Protein AF-A0A0G0RHC7-F1 (afdb_monomer)

Radius of gyration: 22.17 Å; Cα contacts (8 Å, |Δi|>4): 625; chains: 1; bounding box: 49×56×65 Å

Solvent-accessible surface area (backbone atoms only — not comparable to full-atom values): 19905 Å² total; per-residue (Å²): 132,84,83,75,73,69,46,20,56,52,44,46,51,52,37,44,76,71,60,41,57,51,37,32,59,50,62,65,28,44,41,46,48,27,55,55,32,40,34,61,73,67,47,33,33,33,24,42,61,82,34,33,47,74,82,36,78,75,28,37,40,55,36,49,39,43,92,62,39,79,40,74,41,42,47,69,68,60,50,53,47,50,69,70,60,50,50,101,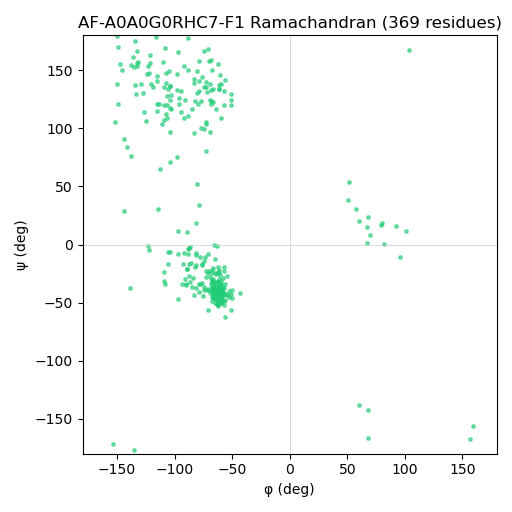63,31,37,48,26,32,36,58,35,52,25,75,85,69,47,36,34,26,22,59,36,44,52,39,40,45,73,48,37,71,85,28,67,50,33,51,39,50,51,44,56,76,42,39,70,66,47,50,56,53,46,37,53,36,40,71,76,40,33,83,71,39,50,39,29,28,30,39,53,77,20,45,33,28,70,45,82,74,79,90,63,54,39,64,58,50,42,51,31,27,53,49,30,34,51,48,47,39,41,37,36,76,43,91,71,88,73,88,65,64,46,28,37,38,70,43,73,60,55,57,64,48,51,55,54,46,43,50,25,72,76,56,75,46,48,56,37,39,37,38,29,49,72,65,59,54,51,50,64,69,35,68,66,54,51,49,52,40,51,51,50,50,55,52,49,27,74,75,38,60,88,82,30,67,96,62,73,46,78,46,79,42,64,37,78,42,44,69,54,57,26,31,84,99,38,73,39,36,60,51,53,48,49,36,52,46,42,65,78,52,70,65,57,76,70,60,33,55,53,52,35,63,63,39,68,50,38,59,81,75,42,64,82,69,77,44,86,88,76,48,62,58,61,20,41,55,35,39,52,76,74,69,32,55,64,46,68,58,67,76,63,31,65,38,35,41,88,50,33,49,58,51,51,52,50,26,32,54,75,43,70,50,129

Structure (mmCIF, N/CA/C/O backbone):
data_AF-A0A0G0RHC7-F1
#
_entry.id   AF-A0A0G0RHC7-F1
#
loop_
_atom_site.group_PDB
_atom_site.id
_atom_site.type_symbol
_atom_site.label_atom_id
_atom_site.label_alt_id
_atom_site.label_comp_id
_atom_site.label_asym_id
_atom_site.label_entity_id
_atom_site.label_seq_id
_atom_site.pdbx_PDB_ins_code
_atom_site.Cartn_x
_atom_site.Cartn_y
_atom_site.Cartn_z
_atom_site.occupancy
_atom_site.B_iso_or_equiv
_atom_site.auth_seq_id
_atom_site.auth_comp_id
_atom_site.auth_asym_id
_atom_sit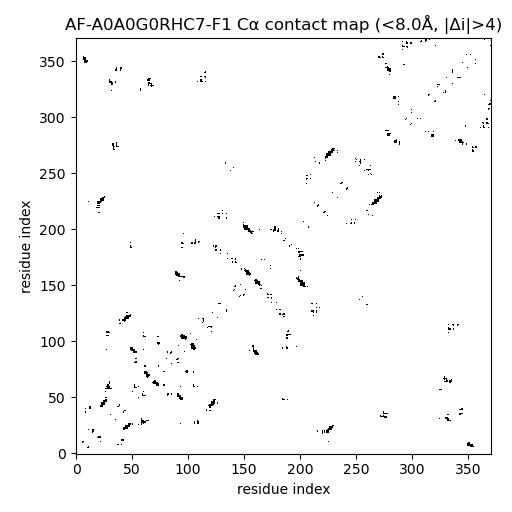e.auth_atom_id
_atom_site.pdbx_PDB_model_num
ATOM 1 N N . MET A 1 1 ? -7.481 -32.743 -1.524 1.00 27.88 1 MET A N 1
ATOM 2 C CA . MET A 1 1 ? -7.452 -31.275 -1.357 1.00 27.88 1 MET A CA 1
ATOM 3 C C . MET A 1 1 ? -6.120 -30.796 -1.917 1.00 27.88 1 MET A C 1
ATOM 5 O O . MET A 1 1 ? -5.091 -31.113 -1.332 1.00 27.88 1 MET A O 1
ATOM 9 N N . PHE A 1 2 ? -6.114 -30.189 -3.107 1.00 22.73 2 PHE A N 1
ATOM 10 C CA . PHE A 1 2 ? -4.883 -29.700 -3.732 1.00 22.73 2 PHE A CA 1
ATOM 11 C C . PHE A 1 2 ? -4.292 -28.594 -2.850 1.00 22.73 2 PHE A C 1
ATOM 13 O O . PHE A 1 2 ? -4.932 -27.568 -2.631 1.00 22.73 2 PHE A O 1
ATOM 20 N N . LYS A 1 3 ? -3.089 -28.811 -2.306 1.00 25.92 3 LYS A N 1
ATOM 21 C CA . LYS A 1 3 ? -2.283 -27.743 -1.707 1.00 25.92 3 LYS A CA 1
ATOM 22 C C . LYS A 1 3 ? -1.741 -26.894 -2.856 1.00 25.92 3 LYS A C 1
ATOM 24 O O . LYS A 1 3 ? -0.609 -27.089 -3.280 1.00 25.92 3 LYS A O 1
ATOM 29 N N . VAL A 1 4 ? -2.556 -25.984 -3.381 1.00 36.41 4 VAL A N 1
ATOM 30 C CA . VAL A 1 4 ? -2.025 -24.886 -4.187 1.00 36.41 4 VAL A CA 1
ATOM 31 C C . VAL A 1 4 ? -1.346 -23.959 -3.188 1.00 36.41 4 VAL A C 1
ATOM 33 O O . VAL A 1 4 ? -2.005 -23.301 -2.385 1.00 36.41 4 VAL A O 1
ATOM 36 N N . ASN A 1 5 ? -0.019 -24.008 -3.141 1.00 54.50 5 ASN A N 1
ATOM 37 C CA . ASN A 1 5 ? 0.751 -22.914 -2.577 1.00 54.50 5 ASN A CA 1
ATOM 38 C C . ASN A 1 5 ? 0.865 -21.924 -3.739 1.00 54.50 5 ASN A C 1
ATOM 40 O O . ASN A 1 5 ? 1.658 -22.207 -4.635 1.00 54.50 5 ASN A O 1
ATOM 44 N N . PRO A 1 6 ? 0.000 -20.893 -3.833 1.00 61.09 6 PRO A N 1
ATOM 45 C CA . PRO A 1 6 ? 0.053 -19.981 -4.968 1.00 61.09 6 PRO A CA 1
ATOM 46 C C . PRO A 1 6 ? 1.454 -19.398 -4.996 1.00 61.09 6 PRO A C 1
ATOM 48 O O . PRO A 1 6 ? 1.924 -18.862 -3.996 1.00 61.09 6 PRO A O 1
ATOM 51 N N . ALA A 1 7 ? 2.156 -19.616 -6.093 1.00 78.25 7 ALA A N 1
ATOM 52 C CA . ALA A 1 7 ? 3.558 -19.273 -6.170 1.00 78.25 7 ALA A CA 1
ATOM 53 C C . ALA A 1 7 ? 3.726 -18.063 -7.082 1.00 78.25 7 ALA A C 1
ATOM 55 O O . ALA A 1 7 ? 4.579 -17.228 -6.815 1.00 78.25 7 ALA A O 1
ATOM 56 N N . SER A 1 8 ? 2.898 -17.943 -8.119 1.00 90.12 8 SER A N 1
ATOM 57 C CA . SER A 1 8 ? 3.018 -16.962 -9.196 1.00 90.12 8 SER A CA 1
ATOM 58 C C . SER A 1 8 ? 1.951 -15.859 -9.140 1.00 90.12 8 SER A C 1
ATOM 60 O O . SER A 1 8 ? 0.967 -15.956 -8.403 1.00 90.12 8 SER A O 1
ATOM 62 N N . VAL A 1 9 ? 2.112 -14.806 -9.950 1.00 91.06 9 VAL A N 1
ATOM 63 C CA . VAL A 1 9 ? 1.091 -13.750 -10.087 1.00 91.06 9 VAL A CA 1
ATOM 64 C C . VAL A 1 9 ? -0.211 -14.330 -10.645 1.00 91.06 9 VAL A C 1
ATOM 66 O O . VAL A 1 9 ? -1.283 -13.985 -10.159 1.00 91.06 9 VAL A O 1
ATOM 69 N N . ASN A 1 10 ? -0.139 -15.257 -11.604 1.00 92.56 10 ASN A N 1
ATOM 70 C CA . ASN A 1 10 ? -1.326 -15.914 -12.155 1.00 92.56 10 ASN A CA 1
ATOM 71 C C . ASN A 1 10 ? -2.087 -16.735 -11.101 1.00 92.56 10 ASN A C 1
ATOM 73 O O . ASN A 1 10 ? -3.317 -16.686 -11.070 1.00 92.56 10 ASN A O 1
ATOM 77 N N . ASP A 1 11 ? -1.386 -17.427 -10.196 1.00 92.06 11 ASP A N 1
ATOM 78 C CA . ASP A 1 11 ? -2.040 -18.152 -9.095 1.00 92.06 11 ASP A CA 1
ATOM 79 C C . ASP A 1 11 ? -2.781 -17.192 -8.155 1.00 92.06 11 ASP A C 1
ATOM 81 O O . ASP A 1 11 ? -3.901 -17.465 -7.721 1.00 92.06 11 ASP A O 1
ATOM 85 N N . LEU A 1 12 ? -2.163 -16.047 -7.855 1.00 91.75 12 LEU A N 1
ATOM 86 C CA . LEU A 1 12 ? -2.765 -15.000 -7.033 1.00 91.75 12 LEU A CA 1
ATOM 87 C C . LEU A 1 12 ? -3.995 -14.385 -7.716 1.00 91.75 12 LEU A C 1
ATOM 89 O O . LEU A 1 12 ? -5.021 -14.197 -7.068 1.00 91.75 12 LEU A O 1
ATOM 93 N N . LEU A 1 13 ? -3.949 -14.145 -9.026 1.00 91.62 13 LEU A N 1
ATOM 94 C CA . LEU A 1 13 ? -5.111 -13.670 -9.784 1.00 91.62 13 LEU A CA 1
ATOM 95 C C . LEU A 1 13 ? -6.238 -14.708 -9.833 1.00 91.62 13 LEU A C 1
ATOM 97 O O . LEU A 1 13 ? -7.409 -14.350 -9.719 1.00 91.62 13 LEU A O 1
ATOM 101 N N . HIS A 1 14 ? -5.907 -15.997 -9.938 1.00 92.12 14 HIS A N 1
ATOM 102 C CA . HIS A 1 14 ? -6.899 -17.067 -9.844 1.00 92.12 14 HIS A CA 1
ATOM 103 C C . HIS A 1 14 ? -7.563 -17.109 -8.458 1.00 92.12 14 HIS A C 1
ATOM 105 O O . HIS A 1 14 ? -8.772 -17.317 -8.338 1.00 92.12 14 HIS A O 1
ATOM 111 N N . LEU A 1 15 ? -6.796 -16.853 -7.399 1.00 91.31 15 LEU A N 1
ATOM 112 C CA . LEU A 1 15 ? -7.328 -16.718 -6.045 1.00 91.31 15 LEU A CA 1
ATOM 113 C C . LEU A 1 15 ? -8.272 -15.518 -5.915 1.00 91.31 15 LEU A C 1
ATOM 115 O O . LEU A 1 15 ? -9.366 -15.681 -5.376 1.00 91.31 15 LEU A O 1
ATOM 119 N N . VAL A 1 16 ? -7.924 -14.359 -6.482 1.00 90.44 16 VAL A N 1
ATOM 120 C CA . VAL A 1 16 ? -8.839 -13.203 -6.549 1.00 90.44 16 VAL A CA 1
ATOM 121 C C . VAL A 1 16 ? -10.136 -13.580 -7.268 1.00 90.44 16 VAL A C 1
ATOM 123 O O . VAL A 1 16 ? -11.224 -13.348 -6.744 1.00 90.44 16 VAL A O 1
ATOM 126 N N . ALA A 1 17 ? -10.037 -14.226 -8.434 1.00 90.06 17 ALA A N 1
ATOM 127 C CA . ALA A 1 17 ? -11.194 -14.641 -9.227 1.00 90.06 17 ALA A CA 1
ATOM 128 C C . ALA A 1 17 ? -12.106 -15.654 -8.504 1.00 90.06 17 ALA A C 1
ATOM 130 O O . ALA A 1 17 ? -13.292 -15.745 -8.812 1.00 90.06 17 ALA A O 1
ATOM 131 N N . THR A 1 18 ? -11.574 -16.397 -7.527 1.00 90.06 18 THR A N 1
ATOM 132 C CA . THR A 1 18 ? -12.327 -17.346 -6.685 1.00 90.06 18 THR A CA 1
ATOM 133 C C . THR A 1 18 ? -12.755 -16.752 -5.336 1.00 90.06 18 THR A C 1
ATOM 135 O O . THR A 1 18 ? -13.220 -17.481 -4.455 1.00 90.06 18 THR A O 1
ATOM 138 N N . GLY A 1 19 ? -12.629 -15.432 -5.164 1.00 89.56 19 GLY A N 1
ATOM 139 C CA . GLY A 1 19 ? -13.091 -14.705 -3.980 1.00 89.56 19 GLY A CA 1
ATOM 140 C C . GLY A 1 19 ? -12.149 -14.784 -2.777 1.00 89.56 19 GLY A C 1
ATOM 141 O O . GLY A 1 19 ? -12.577 -14.549 -1.648 1.00 89.56 19 GLY A O 1
ATOM 142 N N . ALA A 1 20 ? -10.880 -15.150 -2.972 1.00 91.50 20 ALA A N 1
ATOM 143 C CA . ALA A 1 20 ? -9.885 -15.065 -1.910 1.00 91.50 20 ALA A CA 1
ATOM 144 C C . ALA A 1 20 ? -9.379 -13.618 -1.742 1.00 91.50 20 ALA A C 1
ATOM 146 O O . ALA A 1 20 ? -9.140 -12.933 -2.741 1.00 91.50 20 ALA A O 1
ATOM 147 N N . PRO A 1 21 ? -9.156 -13.148 -0.501 1.00 92.00 21 PRO A N 1
ATOM 148 C CA . PRO A 1 21 ? -8.542 -11.850 -0.271 1.00 92.00 21 PRO A CA 1
ATOM 149 C C . PRO A 1 21 ? -7.051 -11.922 -0.615 1.00 92.00 21 PRO A C 1
ATOM 151 O O . PRO A 1 21 ? -6.250 -12.498 0.128 1.00 92.00 21 PRO A O 1
ATOM 154 N N . VAL A 1 22 ? -6.692 -11.330 -1.753 1.00 92.81 22 VAL A N 1
ATOM 155 C CA . VAL A 1 22 ? -5.306 -11.092 -2.165 1.00 92.81 22 VAL A CA 1
ATOM 156 C C . VAL A 1 22 ? -5.075 -9.593 -2.186 1.00 92.81 22 VAL A C 1
ATOM 158 O O . VAL A 1 22 ? -5.785 -8.880 -2.890 1.00 92.81 22 VAL A O 1
ATOM 161 N N . THR A 1 23 ? -4.116 -9.100 -1.409 1.00 91.06 23 THR A N 1
ATOM 162 C CA . THR A 1 23 ? -3.878 -7.658 -1.304 1.00 91.06 23 THR A CA 1
ATOM 163 C C . THR A 1 23 ? -2.409 -7.338 -1.124 1.00 91.06 23 THR A C 1
ATOM 165 O O . THR A 1 23 ? -1.650 -8.082 -0.503 1.00 91.06 23 THR A O 1
ATOM 168 N N . MET A 1 24 ? -2.028 -6.169 -1.613 1.00 91.44 24 MET A N 1
ATOM 169 C CA . MET A 1 24 ? -0.853 -5.457 -1.142 1.00 91.44 24 MET A CA 1
ATOM 170 C C . MET A 1 24 ? -1.238 -4.488 -0.029 1.00 91.44 24 MET A C 1
ATOM 172 O O . MET A 1 24 ? -2.374 -4.012 0.033 1.00 91.44 24 MET A O 1
ATOM 176 N N . THR A 1 25 ? -0.276 -4.184 0.832 1.00 88.00 25 THR A N 1
ATOM 177 C CA . THR A 1 25 ? -0.372 -3.068 1.772 1.00 88.00 25 THR A CA 1
ATOM 178 C C . THR A 1 25 ? 0.918 -2.279 1.728 1.00 88.00 25 THR A C 1
ATOM 180 O O . THR A 1 25 ? 2.001 -2.854 1.883 1.00 88.00 25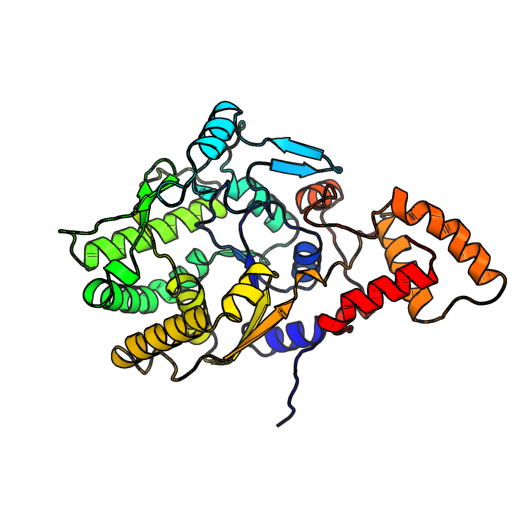 THR A O 1
ATOM 183 N N . SER A 1 26 ? 0.818 -0.971 1.563 1.00 87.00 26 SER A N 1
ATOM 184 C CA . SER A 1 26 ? 1.964 -0.084 1.685 1.00 87.00 26 SER A CA 1
ATOM 185 C C . SER A 1 26 ? 1.526 1.309 2.097 1.00 87.00 26 SER A C 1
ATOM 187 O O . SER A 1 26 ? 0.385 1.544 2.475 1.00 87.00 26 SER A O 1
ATOM 189 N N . HIS A 1 27 ? 2.466 2.229 2.062 1.00 88.25 27 HIS A N 1
ATOM 190 C CA . HIS A 1 27 ? 2.285 3.610 2.427 1.00 88.25 27 HIS A CA 1
ATOM 191 C C . HIS A 1 27 ? 2.055 4.476 1.169 1.00 88.25 27 HIS A C 1
ATOM 193 O O . HIS A 1 27 ? 2.624 4.174 0.111 1.00 88.25 27 HIS A O 1
ATOM 199 N N . PRO A 1 28 ? 1.246 5.551 1.247 1.00 89.62 28 PRO A N 1
ATOM 200 C CA . PRO A 1 28 ? 1.138 6.551 0.192 1.00 89.62 28 PRO A CA 1
ATOM 201 C C . PRO A 1 28 ? 2.489 7.239 -0.052 1.00 89.62 28 PRO A C 1
ATOM 203 O O . PRO A 1 28 ? 3.160 7.662 0.885 1.00 89.62 28 PRO A O 1
ATOM 206 N N . GLY A 1 29 ? 2.864 7.376 -1.324 1.00 91.12 29 GLY A N 1
ATOM 207 C CA . GLY A 1 29 ? 4.126 7.974 -1.761 1.00 91.12 29 GLY A CA 1
ATOM 208 C C . GLY A 1 29 ? 4.491 7.535 -3.179 1.00 91.12 29 GLY A C 1
ATOM 209 O O . GLY A 1 29 ? 3.630 7.127 -3.964 1.00 91.12 29 GLY A O 1
ATOM 210 N N . ASN A 1 30 ? 5.774 7.588 -3.523 1.00 89.62 30 ASN A N 1
ATOM 211 C CA . ASN A 1 30 ? 6.300 7.049 -4.773 1.00 89.62 30 ASN A CA 1
ATOM 212 C C . ASN A 1 30 ? 6.172 5.523 -4.790 1.00 89.62 30 ASN A C 1
ATOM 214 O O . ASN A 1 30 ? 6.683 4.807 -3.929 1.00 89.62 30 ASN A O 1
ATOM 218 N N . ALA A 1 31 ? 5.481 5.016 -5.799 1.00 89.25 31 ALA A N 1
ATOM 219 C CA . ALA A 1 31 ? 5.254 3.606 -6.011 1.00 89.25 31 ALA A CA 1
ATOM 220 C C . ALA A 1 31 ? 6.393 3.022 -6.842 1.00 89.25 31 ALA A C 1
ATOM 222 O O . ALA A 1 31 ? 6.520 3.295 -8.029 1.00 89.25 31 ALA A O 1
ATOM 223 N N . SER A 1 32 ? 7.216 2.187 -6.218 1.00 85.25 32 SER A N 1
ATOM 224 C CA . SER A 1 32 ? 8.281 1.463 -6.913 1.00 85.25 32 SER A CA 1
ATOM 225 C C . SER A 1 32 ? 7.736 0.513 -7.984 1.00 85.25 32 SER A C 1
ATOM 227 O O . SER A 1 32 ? 6.644 -0.035 -7.816 1.00 85.25 32 SER A O 1
ATOM 229 N N . LEU A 1 33 ? 8.561 0.198 -8.987 1.00 85.06 33 LEU A N 1
ATOM 230 C CA . LEU A 1 33 ? 8.224 -0.683 -10.111 1.00 85.06 33 LEU A CA 1
ATOM 231 C C . LEU A 1 33 ? 7.455 -1.960 -9.735 1.00 85.06 33 LEU A C 1
ATOM 233 O O . LEU A 1 33 ? 6.507 -2.301 -10.433 1.00 85.06 33 LEU A O 1
ATOM 237 N N . TYR A 1 34 ? 7.800 -2.657 -8.643 1.00 87.12 34 TYR A N 1
ATOM 238 C CA . TYR A 1 34 ? 7.084 -3.892 -8.294 1.00 87.12 34 TYR A CA 1
ATOM 239 C C . TYR A 1 34 ? 5.599 -3.655 -7.990 1.00 87.12 34 TYR A C 1
ATOM 241 O O . TYR A 1 34 ? 4.766 -4.482 -8.344 1.00 87.12 34 TYR A O 1
ATOM 249 N N . LYS A 1 35 ? 5.256 -2.510 -7.383 1.00 90.62 35 LYS A N 1
ATOM 250 C CA . LYS A 1 35 ? 3.860 -2.146 -7.128 1.00 90.62 35 LYS A CA 1
ATOM 251 C C . LYS A 1 35 ? 3.143 -1.874 -8.436 1.00 90.62 35 LYS A C 1
ATOM 253 O O . LYS A 1 35 ? 2.108 -2.473 -8.684 1.00 90.62 35 LYS A O 1
ATOM 258 N N . LEU A 1 36 ? 3.758 -1.066 -9.305 1.00 91.44 36 LEU A N 1
ATOM 259 C CA . LEU A 1 36 ? 3.222 -0.765 -10.634 1.00 91.44 36 LEU A CA 1
ATOM 260 C C . LEU A 1 36 ? 2.963 -2.057 -11.422 1.00 91.44 36 LEU A C 1
ATOM 262 O O . LEU A 1 36 ? 1.910 -2.212 -12.026 1.00 91.44 36 LEU A O 1
ATOM 266 N N . SER A 1 37 ? 3.897 -3.010 -11.357 1.00 90.81 37 SER A N 1
ATOM 267 C CA . SER A 1 37 ? 3.808 -4.314 -12.028 1.00 90.81 37 SER A CA 1
ATOM 268 C C . SER A 1 37 ? 2.628 -5.138 -11.513 1.00 90.81 37 SER A C 1
ATOM 270 O O . SER A 1 37 ? 1.866 -5.706 -12.293 1.00 90.81 37 SER A O 1
ATOM 272 N N . LEU A 1 38 ? 2.464 -5.207 -10.190 1.00 92.94 38 LEU A N 1
ATOM 273 C CA . LEU A 1 38 ? 1.387 -5.963 -9.555 1.00 92.94 38 LEU A CA 1
ATOM 274 C C . LEU A 1 38 ? 0.020 -5.296 -9.773 1.00 92.94 38 LEU A C 1
ATOM 276 O O . LEU A 1 38 ? -0.947 -5.997 -10.070 1.00 92.94 38 LEU A O 1
ATOM 280 N N . TRP A 1 39 ? -0.055 -3.963 -9.730 1.00 94.38 39 TRP A N 1
ATOM 281 C CA . TRP A 1 39 ? -1.258 -3.204 -10.084 1.00 94.38 39 TRP A CA 1
ATOM 282 C C . TRP A 1 39 ? -1.632 -3.383 -11.557 1.00 94.38 39 TRP A C 1
ATOM 284 O O . TRP A 1 39 ? -2.800 -3.616 -11.856 1.00 94.38 39 TRP A O 1
ATOM 294 N N . ALA A 1 40 ? -0.654 -3.367 -12.470 1.00 93.44 40 ALA A N 1
ATOM 295 C CA . ALA A 1 40 ? -0.861 -3.666 -13.891 1.00 93.44 40 ALA A CA 1
ATOM 296 C C . ALA A 1 40 ? -1.423 -5.079 -14.110 1.00 93.44 40 ALA A C 1
ATOM 298 O O . ALA A 1 40 ? -2.194 -5.313 -15.037 1.00 93.44 40 ALA A O 1
ATOM 299 N N . CYS A 1 41 ? -1.064 -6.024 -13.238 1.00 93.00 41 CYS A N 1
ATOM 300 C CA . CYS A 1 41 ? -1.617 -7.375 -13.251 1.00 93.00 41 CYS A CA 1
ATOM 301 C C . CYS A 1 41 ? -3.019 -7.468 -12.626 1.00 93.00 41 CYS A C 1
ATOM 303 O O . CYS A 1 41 ? -3.658 -8.505 -12.771 1.00 93.00 41 CYS A O 1
ATOM 305 N N . GLY A 1 42 ? -3.505 -6.423 -11.949 1.00 92.69 42 GLY A N 1
ATOM 306 C CA . GLY A 1 42 ? -4.809 -6.400 -11.284 1.00 92.69 42 GLY A CA 1
ATOM 307 C C . GLY A 1 42 ? -4.790 -6.819 -9.811 1.00 92.69 42 GLY A C 1
ATOM 308 O O . GLY A 1 42 ? -5.846 -7.120 -9.258 1.00 92.69 42 GLY A O 1
ATOM 309 N N . ILE A 1 43 ? -3.623 -6.851 -9.160 1.00 93.31 43 ILE A N 1
ATOM 310 C CA . ILE A 1 43 ? -3.549 -7.064 -7.711 1.00 93.31 43 ILE A CA 1
ATOM 311 C C . ILE A 1 43 ? -3.917 -5.758 -6.991 1.00 93.31 43 ILE A C 1
ATOM 313 O O . ILE A 1 43 ? -3.262 -4.742 -7.230 1.00 93.31 43 ILE A O 1
ATOM 317 N N . PRO A 1 44 ? -4.924 -5.764 -6.099 1.00 92.94 44 PRO A N 1
ATOM 318 C CA . PRO A 1 44 ? -5.341 -4.560 -5.398 1.00 92.94 44 PRO A CA 1
ATOM 319 C C . PRO A 1 44 ? -4.414 -4.218 -4.228 1.00 92.94 44 PRO A C 1
ATOM 321 O O . PRO A 1 44 ? -3.748 -5.079 -3.643 1.00 92.94 44 PRO A O 1
ATOM 324 N N . GLU A 1 45 ? -4.433 -2.949 -3.835 1.00 93.50 45 GLU A N 1
ATOM 325 C CA . GLU A 1 45 ? -3.674 -2.422 -2.712 1.00 93.50 45 GLU A CA 1
ATOM 326 C C . GLU A 1 45 ? -4.532 -1.613 -1.738 1.00 93.50 45 GLU A C 1
ATOM 328 O O . GLU A 1 45 ? -5.337 -0.775 -2.140 1.00 93.50 45 GLU A O 1
ATOM 333 N N . HIS A 1 46 ? -4.290 -1.818 -0.442 1.00 93.00 46 HIS A N 1
ATOM 334 C CA . HIS A 1 46 ? -4.795 -0.970 0.631 1.00 93.00 46 HIS A CA 1
ATOM 335 C C . HIS A 1 46 ? -3.654 -0.135 1.219 1.00 93.00 46 HIS A C 1
ATOM 337 O O . HIS A 1 46 ? -2.738 -0.665 1.852 1.00 93.00 46 HIS A O 1
ATOM 343 N N . LEU A 1 47 ? -3.715 1.179 1.015 1.00 92.94 47 LEU A N 1
ATOM 344 C CA . LEU A 1 47 ? -2.766 2.130 1.575 1.00 92.94 47 LEU A CA 1
ATOM 345 C C . LEU A 1 47 ? -2.983 2.308 3.079 1.00 92.94 47 LEU A C 1
ATOM 347 O O . LEU A 1 47 ? -4.108 2.517 3.541 1.00 92.94 47 LEU A O 1
ATOM 351 N N . TRP A 1 48 ? -1.889 2.306 3.834 1.00 90.31 48 TRP A N 1
ATOM 352 C CA . TRP A 1 48 ? -1.873 2.746 5.217 1.00 90.31 48 TRP A CA 1
ATOM 353 C C . TRP A 1 48 ? -1.881 4.275 5.255 1.00 90.31 48 TRP A C 1
ATOM 355 O O . TRP A 1 48 ? -0.876 4.948 5.044 1.00 90.31 48 TRP A O 1
ATOM 365 N N . ASP A 1 49 ? -3.052 4.833 5.488 1.00 90.12 49 ASP A N 1
ATOM 366 C CA . ASP A 1 49 ? -3.353 6.262 5.397 1.00 90.12 49 ASP A CA 1
ATOM 367 C C . ASP A 1 49 ? -2.837 7.107 6.576 1.00 90.12 49 ASP A C 1
ATOM 369 O O . ASP A 1 49 ? -2.618 8.304 6.409 1.00 90.12 49 ASP A O 1
ATOM 373 N N . ILE A 1 50 ? -2.505 6.492 7.718 1.00 89.44 50 ILE A N 1
ATOM 374 C CA . ILE A 1 50 ? -1.819 7.143 8.862 1.00 89.44 50 ILE A CA 1
ATOM 375 C C . ILE A 1 50 ? -0.286 7.222 8.638 1.00 89.44 50 ILE A C 1
ATOM 377 O O . ILE A 1 50 ? 0.518 7.403 9.556 1.00 89.44 50 ILE A O 1
ATOM 381 N N . THR A 1 51 ? 0.166 7.081 7.392 1.00 85.19 51 THR A N 1
ATOM 382 C CA . THR A 1 51 ? 1.590 7.146 7.046 1.00 85.19 51 THR A CA 1
ATOM 383 C C . THR A 1 51 ? 2.206 8.482 7.424 1.00 85.19 51 THR A C 1
ATOM 385 O O . THR A 1 51 ? 1.624 9.543 7.210 1.00 85.19 51 THR A O 1
ATOM 388 N N . CYS A 1 52 ? 3.415 8.413 7.980 1.00 90.00 52 CYS A N 1
ATOM 389 C CA . CYS A 1 52 ? 4.156 9.579 8.431 1.00 90.00 52 CYS A CA 1
ATOM 390 C C . CYS A 1 52 ? 5.276 9.944 7.451 1.00 90.00 52 CYS A C 1
ATOM 392 O O . CYS A 1 52 ? 6.063 9.074 7.078 1.00 90.00 52 CYS A O 1
ATOM 394 N N . CYS A 1 53 ? 5.435 11.234 7.146 1.00 88.69 53 CYS A N 1
ATOM 395 C CA . CYS A 1 53 ? 6.338 11.726 6.098 1.00 88.69 53 CYS A CA 1
ATOM 396 C C . CYS A 1 53 ? 7.789 11.219 6.207 1.00 88.69 53 CYS A C 1
ATOM 398 O O . CYS A 1 53 ? 8.370 10.796 5.213 1.00 88.69 53 CYS A O 1
ATOM 400 N N . LYS A 1 54 ? 8.381 11.242 7.411 1.00 85.69 54 LYS A N 1
ATOM 401 C CA . LYS A 1 54 ? 9.771 10.797 7.643 1.00 85.69 54 LYS A CA 1
ATOM 402 C C . LYS A 1 54 ? 9.903 9.285 7.840 1.00 85.69 54 LYS A C 1
ATOM 404 O O . LYS A 1 54 ? 10.960 8.725 7.575 1.00 85.69 54 LYS A O 1
ATOM 409 N N . ALA A 1 55 ? 8.867 8.630 8.367 1.00 70.25 55 ALA A N 1
ATOM 410 C CA . ALA A 1 55 ? 8.948 7.217 8.748 1.00 70.25 55 ALA A CA 1
ATOM 411 C C . ALA A 1 55 ? 8.940 6.278 7.534 1.00 70.25 55 ALA A C 1
ATOM 413 O O . ALA A 1 55 ? 9.283 5.109 7.672 1.00 70.25 55 ALA A O 1
ATOM 414 N N . ASP A 1 56 ? 8.581 6.796 6.361 1.00 71.69 56 ASP A N 1
ATOM 415 C CA . ASP A 1 56 ? 8.507 6.039 5.125 1.00 71.69 56 ASP A CA 1
ATOM 416 C C . ASP A 1 56 ? 9.576 6.474 4.111 1.00 71.69 56 ASP A C 1
ATOM 418 O O . ASP A 1 56 ? 9.313 6.972 3.011 1.00 71.69 56 ASP A O 1
ATOM 422 N N . ALA A 1 57 ? 10.828 6.239 4.496 1.00 63.97 57 ALA A N 1
ATOM 423 C CA . ALA A 1 57 ? 11.992 6.438 3.638 1.00 63.97 57 ALA A CA 1
ATOM 424 C C . ALA A 1 57 ? 12.033 5.481 2.431 1.00 63.97 57 ALA A C 1
ATOM 426 O O . ALA A 1 57 ? 12.968 5.549 1.644 1.00 63.97 57 ALA A O 1
ATOM 427 N N . ASN A 1 58 ? 11.057 4.581 2.273 1.00 72.38 58 ASN A N 1
ATOM 428 C CA . ASN A 1 58 ? 10.973 3.685 1.124 1.00 72.38 58 ASN A CA 1
ATOM 429 C C . ASN A 1 58 ? 10.088 4.268 0.014 1.00 72.38 58 ASN A C 1
ATOM 431 O O . ASN A 1 58 ? 10.399 4.068 -1.157 1.00 72.38 58 ASN A O 1
ATOM 435 N N . ASN A 1 59 ? 9.030 5.021 0.351 1.00 80.75 59 ASN A N 1
ATOM 436 C CA . ASN A 1 59 ? 8.163 5.657 -0.653 1.00 80.75 59 ASN A CA 1
ATOM 437 C C . ASN A 1 59 ? 8.367 7.173 -0.784 1.00 80.75 59 ASN A C 1
ATOM 439 O O . ASN A 1 59 ? 7.836 7.766 -1.718 1.00 80.75 59 ASN A O 1
ATOM 443 N N . TRP A 1 60 ? 9.171 7.811 0.073 1.00 85.94 60 TRP A N 1
ATOM 444 C CA . TRP A 1 60 ? 9.601 9.211 -0.097 1.00 85.94 60 TRP A CA 1
ATOM 445 C C . TRP A 1 60 ? 8.421 10.176 -0.335 1.00 85.94 60 TRP A C 1
ATOM 447 O O . TRP A 1 60 ? 8.427 10.909 -1.322 1.00 85.94 60 TRP A O 1
ATOM 457 N N . PRO A 1 61 ? 7.391 10.197 0.528 1.00 91.31 61 PRO A N 1
ATOM 458 C CA . PRO A 1 61 ? 6.146 10.922 0.256 1.00 91.31 61 PRO A CA 1
ATOM 459 C C . PRO A 1 61 ? 6.319 12.438 0.099 1.00 91.31 61 PRO A C 1
ATOM 461 O O . PRO A 1 61 ? 5.445 13.088 -0.448 1.00 91.31 61 PRO A O 1
ATOM 464 N N . MET A 1 62 ? 7.420 13.020 0.588 1.00 93.50 62 MET A N 1
ATOM 465 C CA . MET A 1 62 ? 7.720 14.453 0.441 1.00 93.50 62 MET A CA 1
ATOM 466 C C . MET A 1 62 ? 8.328 14.807 -0.921 1.00 93.50 62 MET A C 1
ATOM 468 O O . MET A 1 62 ? 8.529 15.986 -1.203 1.00 93.50 62 MET A O 1
ATOM 472 N N . PHE A 1 63 ? 8.649 13.810 -1.747 1.00 91.94 63 PHE A N 1
ATOM 473 C CA . PHE A 1 63 ? 9.323 13.994 -3.023 1.00 91.94 63 PHE A CA 1
ATOM 474 C C . PHE A 1 63 ? 8.493 13.427 -4.169 1.00 91.94 63 PHE A C 1
ATOM 476 O O . PHE A 1 63 ? 7.856 12.387 -4.032 1.00 91.94 63 PHE A O 1
ATOM 483 N N . ARG A 1 64 ? 8.581 14.049 -5.339 1.00 91.25 64 ARG A N 1
ATOM 484 C CA . ARG A 1 64 ? 8.186 13.460 -6.615 1.00 91.25 64 ARG A CA 1
ATOM 485 C C . ARG A 1 64 ? 9.422 12.880 -7.284 1.00 91.25 64 ARG A C 1
ATOM 487 O O . ARG A 1 64 ? 10.379 13.608 -7.540 1.00 91.25 64 ARG A O 1
ATOM 494 N N . LEU A 1 65 ? 9.397 11.577 -7.554 1.00 86.31 65 LEU A N 1
ATOM 495 C CA . LEU A 1 65 ? 10.444 10.904 -8.318 1.00 86.31 65 LEU A CA 1
ATOM 496 C C . LEU A 1 65 ? 10.044 10.833 -9.790 1.00 86.31 65 LEU A C 1
ATOM 498 O O . LEU A 1 65 ? 9.060 10.173 -10.121 1.00 86.31 65 LEU A O 1
ATOM 502 N N . VAL A 1 66 ? 10.783 11.526 -10.652 1.00 84.62 66 VAL A N 1
ATOM 503 C CA . VAL A 1 66 ? 10.540 11.556 -12.100 1.00 84.62 66 VAL A CA 1
ATOM 504 C C . VAL A 1 66 ? 11.854 11.754 -12.853 1.00 84.62 66 VAL A C 1
ATOM 506 O O . VAL A 1 66 ? 12.708 12.523 -12.415 1.00 84.62 66 VAL A O 1
ATOM 509 N N . GLU A 1 67 ? 12.046 11.031 -13.954 1.00 78.44 67 GLU A N 1
ATOM 510 C CA . GLU A 1 67 ? 13.240 11.049 -14.812 1.00 78.44 67 GLU A CA 1
ATOM 511 C C . GLU A 1 67 ? 14.548 10.870 -14.035 1.00 78.44 67 GLU A C 1
ATOM 513 O O . GLU A 1 67 ? 15.572 11.507 -14.290 1.00 78.44 67 GLU A O 1
ATOM 518 N N . GLY A 1 68 ? 14.504 10.012 -13.021 1.00 72.12 68 GLY A N 1
ATOM 519 C CA . GLY A 1 68 ? 15.655 9.776 -12.172 1.00 72.12 68 GLY A CA 1
ATOM 520 C C . GLY A 1 68 ? 16.036 10.978 -11.291 1.00 72.12 68 GLY A C 1
ATOM 521 O O . GLY A 1 68 ? 17.188 11.105 -10.888 1.00 72.12 68 GLY A O 1
ATOM 522 N N . ARG A 1 69 ? 15.105 11.889 -10.998 1.00 81.19 69 ARG A N 1
ATOM 523 C CA . ARG A 1 69 ? 15.318 13.046 -10.117 1.00 81.19 69 ARG A CA 1
ATOM 524 C C . ARG A 1 69 ? 14.303 13.042 -8.986 1.00 81.19 69 ARG A C 1
ATOM 526 O O . ARG A 1 69 ? 13.171 12.609 -9.167 1.00 81.19 69 ARG A O 1
ATOM 533 N N . ALA A 1 70 ? 14.729 13.527 -7.823 1.00 87.00 70 ALA A N 1
ATOM 534 C CA . ALA A 1 70 ? 13.854 13.758 -6.683 1.00 87.00 70 ALA A CA 1
ATOM 535 C C . ALA A 1 70 ? 13.566 15.253 -6.564 1.00 87.00 70 ALA A C 1
ATOM 537 O O . ALA A 1 70 ? 14.471 16.051 -6.329 1.00 87.00 70 ALA A O 1
ATOM 538 N N . GLU A 1 71 ? 12.305 15.621 -6.728 1.00 90.69 71 GLU A N 1
ATOM 539 C CA . GLU A 1 71 ? 11.818 16.984 -6.557 1.00 90.69 71 GLU A CA 1
ATOM 540 C C . GLU A 1 71 ? 11.074 17.087 -5.233 1.00 90.69 71 GLU A C 1
ATOM 542 O O . GLU A 1 71 ? 10.144 16.321 -4.990 1.00 90.69 71 GLU A O 1
ATOM 547 N N . LEU A 1 72 ? 11.475 18.017 -4.369 1.00 93.44 72 LEU A N 1
ATOM 548 C CA . LEU A 1 72 ? 10.767 18.260 -3.117 1.00 93.44 72 LEU A CA 1
ATOM 549 C C . LEU A 1 72 ? 9.392 18.878 -3.416 1.00 93.44 72 LEU A C 1
ATOM 551 O O . LEU A 1 72 ? 9.302 19.911 -4.073 1.00 93.44 72 LEU A O 1
ATOM 555 N N . LEU A 1 73 ? 8.325 18.237 -2.935 1.00 95.62 73 LEU A N 1
ATOM 556 C CA . LEU A 1 73 ? 6.946 18.678 -3.160 1.00 95.62 73 LEU A CA 1
ATOM 557 C C . LEU A 1 73 ? 6.462 19.685 -2.120 1.00 95.62 73 LEU A C 1
ATOM 559 O O . LEU A 1 73 ? 5.566 20.472 -2.413 1.00 95.62 73 LEU A O 1
ATOM 563 N N . ILE A 1 74 ? 7.016 19.643 -0.912 1.00 95.94 74 ILE A N 1
ATOM 564 C CA . ILE A 1 74 ? 6.652 20.515 0.211 1.00 95.94 74 ILE A CA 1
ATOM 565 C C . ILE A 1 74 ? 7.612 21.701 0.319 1.00 95.94 74 ILE A C 1
ATOM 567 O O . ILE A 1 74 ? 8.681 21.693 -0.292 1.00 95.94 74 ILE A O 1
ATOM 571 N N . ASP A 1 75 ? 7.249 22.728 1.086 1.00 96.12 75 ASP A N 1
ATOM 572 C CA . ASP A 1 75 ? 8.171 23.836 1.321 1.00 96.12 75 ASP A CA 1
ATOM 573 C C . ASP A 1 75 ? 9.386 23.392 2.158 1.00 96.12 75 ASP A C 1
ATOM 575 O O . ASP A 1 75 ? 9.308 22.483 2.991 1.00 96.12 75 ASP A O 1
ATOM 579 N N . GLU A 1 76 ? 10.526 24.048 1.936 1.00 95.75 76 GLU A N 1
ATOM 580 C CA . GLU A 1 76 ? 11.782 23.714 2.616 1.00 95.75 76 GLU A CA 1
ATOM 581 C C . GLU A 1 76 ? 11.670 23.880 4.142 1.00 95.75 76 GLU A C 1
ATOM 583 O O . GLU A 1 76 ? 12.245 23.098 4.896 1.00 95.75 76 GLU A O 1
ATOM 588 N N . GLY A 1 77 ? 10.895 24.853 4.626 1.00 96.25 77 GLY A N 1
ATOM 589 C CA . GLY A 1 77 ? 10.670 25.064 6.055 1.00 96.25 77 GLY A CA 1
ATOM 590 C C . GLY A 1 77 ? 9.923 23.896 6.701 1.00 96.25 77 GLY A C 1
ATOM 591 O O . GLY A 1 77 ? 10.362 23.381 7.734 1.00 96.25 77 GLY A O 1
ATOM 592 N N . LEU A 1 78 ? 8.840 23.425 6.077 1.00 95.06 78 LEU A N 1
ATOM 593 C CA . LEU A 1 78 ? 8.106 22.239 6.513 1.00 95.06 78 LEU A CA 1
ATOM 594 C C . LEU A 1 78 ? 8.970 20.983 6.416 1.00 95.06 78 LEU A C 1
ATOM 596 O O . LEU A 1 78 ? 8.960 20.175 7.345 1.00 95.06 78 LEU A O 1
ATOM 600 N N . TYR A 1 79 ? 9.767 20.830 5.357 1.00 95.75 79 TYR A N 1
ATOM 601 C CA . TYR A 1 79 ? 10.725 19.730 5.248 1.00 95.75 79 TYR A CA 1
ATOM 602 C C . TYR A 1 79 ? 11.695 19.715 6.437 1.00 95.75 79 TYR A C 1
ATOM 604 O O . TYR A 1 79 ? 11.792 18.705 7.139 1.00 95.75 79 TYR A O 1
ATOM 612 N N . GLN A 1 80 ? 12.342 20.843 6.745 1.00 96.00 80 GLN A N 1
ATOM 613 C CA . GLN A 1 80 ? 13.251 20.946 7.892 1.00 96.00 80 GLN A CA 1
ATOM 614 C C . GLN A 1 80 ? 12.538 20.671 9.224 1.00 96.00 80 GLN A C 1
ATOM 616 O O . GLN A 1 80 ? 13.081 19.962 10.081 1.00 96.00 80 GLN A O 1
ATOM 621 N N . ARG A 1 81 ? 11.299 21.155 9.387 1.00 95.44 81 ARG A N 1
ATOM 622 C CA . ARG A 1 81 ? 10.454 20.881 10.560 1.00 95.44 81 ARG A CA 1
ATOM 623 C C . ARG A 1 81 ? 10.181 19.385 10.707 1.00 95.44 81 ARG A C 1
ATOM 625 O O . ARG A 1 81 ? 10.431 18.821 11.770 1.00 95.44 81 ARG A O 1
ATOM 632 N N . ILE A 1 82 ? 9.739 18.712 9.645 1.00 94.75 82 ILE A N 1
ATOM 633 C CA . ILE A 1 82 ? 9.478 17.266 9.641 1.00 94.75 82 ILE A CA 1
ATOM 634 C C . ILE A 1 82 ? 10.756 16.495 9.977 1.00 94.75 82 ILE A C 1
ATOM 636 O O . ILE A 1 82 ? 10.731 15.592 10.820 1.00 94.75 82 ILE A O 1
ATOM 640 N N . MET A 1 83 ? 11.880 16.847 9.354 1.00 93.81 83 MET A N 1
ATOM 641 C CA . MET A 1 83 ? 13.147 16.147 9.555 1.00 93.81 83 MET A CA 1
ATOM 642 C C . MET A 1 83 ? 13.689 16.314 10.976 1.00 93.81 83 MET A C 1
ATOM 644 O O . MET A 1 83 ? 14.187 15.336 11.544 1.00 93.81 83 MET A O 1
ATOM 648 N N . THR A 1 84 ? 13.533 17.495 11.572 1.00 94.31 84 THR A N 1
ATOM 649 C CA . THR A 1 84 ? 14.057 17.814 12.909 1.00 94.31 84 THR A CA 1
ATOM 650 C C . THR A 1 84 ? 13.128 17.345 14.026 1.00 94.31 84 THR A C 1
ATOM 652 O O . THR A 1 84 ? 13.582 16.766 15.011 1.00 94.31 84 THR A O 1
ATOM 655 N N . GLU A 1 85 ? 11.821 17.559 13.885 1.00 94.81 85 GLU A N 1
ATOM 656 C CA . GLU A 1 85 ? 10.865 17.354 14.975 1.00 94.81 85 GLU A CA 1
ATOM 657 C C . GLU A 1 85 ? 10.298 15.934 15.034 1.00 94.81 85 GLU A C 1
ATOM 659 O O . GLU A 1 85 ? 9.813 15.523 16.090 1.00 94.81 85 GLU A O 1
ATOM 664 N N . THR A 1 86 ? 10.349 15.163 13.940 1.00 94.50 86 THR A N 1
ATOM 665 C CA . THR A 1 86 ? 9.763 13.816 13.932 1.00 94.50 86 THR A CA 1
ATOM 666 C C . THR A 1 86 ? 10.535 12.857 14.837 1.00 94.50 86 THR A C 1
ATOM 668 O O . THR A 1 86 ? 11.714 12.567 14.607 1.00 94.50 86 THR A O 1
ATOM 671 N N . ASN A 1 87 ? 9.826 12.297 15.816 1.00 91.75 87 ASN A N 1
ATOM 672 C CA . ASN A 1 87 ? 10.317 11.357 16.819 1.00 91.75 87 ASN A CA 1
ATOM 673 C C . ASN A 1 87 ? 9.183 10.392 17.266 1.00 91.75 87 ASN A C 1
ATOM 675 O O . ASN A 1 87 ? 8.058 10.478 16.765 1.00 91.75 87 ASN A O 1
ATOM 679 N N . PRO A 1 88 ? 9.418 9.434 18.185 1.00 89.25 88 PRO A N 1
ATOM 680 C CA . PRO A 1 88 ? 8.373 8.506 18.634 1.00 89.25 88 PRO A CA 1
ATOM 681 C C . PRO A 1 88 ? 7.116 9.160 19.233 1.00 89.25 88 PRO A C 1
ATOM 683 O O . PRO A 1 88 ? 6.056 8.533 19.217 1.00 89.25 88 PRO A O 1
ATOM 686 N N . SER A 1 89 ? 7.209 10.397 19.721 1.00 90.31 89 SER A N 1
ATOM 687 C CA . SER A 1 89 ? 6.126 11.158 20.358 1.00 90.31 89 SER A CA 1
ATOM 688 C C . SER A 1 89 ? 5.528 12.252 19.468 1.00 90.31 89 SER A C 1
ATOM 690 O O . SER A 1 89 ? 4.538 12.864 19.854 1.00 90.31 89 SER A O 1
ATOM 692 N N . LYS A 1 90 ? 6.098 12.511 18.288 1.00 93.94 90 LYS A N 1
ATOM 693 C CA . LYS A 1 90 ? 5.590 13.516 17.348 1.00 93.94 90 LYS A CA 1
ATOM 694 C C . LYS A 1 90 ? 5.887 13.091 15.919 1.00 93.94 90 LYS A C 1
ATOM 696 O O . LYS A 1 90 ? 7.049 12.897 15.572 1.00 93.94 90 LYS A O 1
ATOM 701 N N . ARG A 1 91 ? 4.860 12.936 15.088 1.00 94.56 91 ARG A N 1
ATOM 702 C CA . ARG A 1 91 ? 4.995 12.545 13.675 1.00 94.56 91 ARG A CA 1
ATOM 703 C C . ARG A 1 91 ? 4.046 13.368 12.810 1.00 94.56 91 ARG A C 1
ATOM 705 O O . ARG A 1 91 ? 3.026 13.814 13.307 1.00 94.56 91 ARG A O 1
ATOM 712 N N . PHE A 1 92 ? 4.363 13.547 11.534 1.00 95.75 92 PHE A N 1
ATOM 713 C CA . PHE A 1 92 ? 3.548 14.330 10.597 1.00 95.75 92 PHE A CA 1
ATOM 714 C C . PHE A 1 92 ? 2.884 13.394 9.595 1.00 95.75 92 PHE A C 1
ATOM 716 O O . PHE A 1 92 ? 3.594 12.659 8.905 1.00 95.75 92 PHE A O 1
ATOM 723 N N . VAL A 1 93 ? 1.553 13.392 9.544 1.00 95.62 93 VAL A N 1
ATOM 724 C CA . VAL A 1 93 ? 0.760 12.479 8.711 1.00 95.62 93 VAL A CA 1
ATOM 725 C C . VAL A 1 93 ? 0.673 13.013 7.286 1.00 95.62 93 VAL A C 1
ATOM 727 O O . VAL A 1 93 ? 0.201 14.125 7.058 1.00 95.62 93 VAL A O 1
ATOM 730 N N . THR A 1 94 ? 1.092 12.199 6.317 1.00 95.31 94 THR A N 1
ATOM 731 C CA . THR A 1 94 ? 1.234 12.567 4.900 1.00 95.31 94 THR A CA 1
ATOM 732 C C . THR A 1 94 ? -0.059 13.081 4.270 1.00 95.31 94 THR A C 1
ATOM 734 O O . THR A 1 94 ? -0.009 14.009 3.470 1.00 95.31 94 THR A O 1
ATOM 737 N N . ALA A 1 95 ? -1.218 12.522 4.626 1.00 95.81 95 ALA A N 1
ATOM 738 C CA . ALA A 1 95 ? -2.505 12.930 4.054 1.00 95.81 95 ALA A CA 1
ATOM 739 C C . ALA A 1 95 ? -2.908 14.379 4.402 1.00 95.81 95 ALA A C 1
ATOM 741 O O . A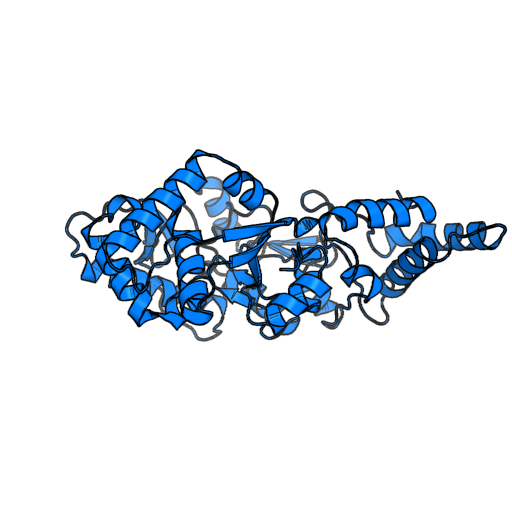LA A 1 95 ? -3.658 14.994 3.650 1.00 95.81 95 ALA A O 1
ATOM 742 N N . TYR A 1 96 ? -2.394 14.916 5.514 1.00 96.69 96 TYR A N 1
ATOM 743 C CA . TYR A 1 96 ? -2.706 16.260 6.015 1.00 96.69 96 TYR A CA 1
ATOM 744 C C . TYR A 1 96 ? -1.721 17.326 5.534 1.00 96.69 96 TYR A C 1
ATOM 746 O O . TYR A 1 96 ? -1.999 18.511 5.664 1.00 96.69 96 TYR A O 1
ATOM 754 N N . GLN A 1 97 ? -0.550 16.924 5.034 1.00 95.75 97 GLN A N 1
ATOM 755 C CA . GLN A 1 97 ? 0.453 17.887 4.591 1.00 95.75 97 GLN A CA 1
ATOM 756 C C . GLN A 1 97 ? 0.111 18.387 3.192 1.00 95.75 97 GLN A C 1
ATOM 758 O O . GLN A 1 97 ? -0.437 17.642 2.379 1.00 95.75 97 GLN A O 1
ATOM 763 N N . GLU A 1 98 ? 0.486 19.623 2.894 1.00 95.44 98 GLU A N 1
ATOM 764 C CA . GLU A 1 98 ? 0.284 20.236 1.586 1.00 95.44 98 GLU A CA 1
ATOM 765 C C . GLU A 1 98 ? 1.605 20.362 0.830 1.00 95.44 98 GLU A C 1
ATOM 767 O O . GLU A 1 98 ? 2.680 20.536 1.404 1.00 95.44 98 GLU A O 1
ATOM 772 N N . THR A 1 99 ? 1.512 20.252 -0.487 1.00 95.94 99 THR A N 1
ATOM 773 C CA . THR A 1 99 ? 2.583 20.601 -1.415 1.00 95.94 99 THR A CA 1
ATOM 774 C C . THR A 1 99 ? 2.704 22.121 -1.534 1.00 95.94 99 THR A C 1
ATOM 776 O O . THR A 1 99 ? 1.780 22.863 -1.210 1.00 95.94 99 THR A O 1
ATOM 779 N N . THR A 1 100 ? 3.803 22.602 -2.112 1.00 95.56 100 THR A N 1
ATOM 780 C CA . THR A 1 100 ? 4.007 24.022 -2.458 1.00 95.56 100 THR A CA 1
ATOM 781 C C . THR A 1 100 ? 2.932 24.588 -3.393 1.00 95.56 100 THR A C 1
ATOM 783 O O . THR A 1 100 ? 2.754 25.801 -3.461 1.00 95.56 100 THR A O 1
ATOM 786 N N . SER A 1 101 ? 2.197 23.721 -4.096 1.00 92.81 101 SER A N 1
ATOM 787 C CA . SER A 1 101 ? 1.079 24.090 -4.970 1.00 92.81 101 SER A CA 1
ATOM 788 C C . SER A 1 101 ? -0.284 24.161 -4.261 1.00 92.81 101 SER A C 1
ATOM 790 O O . SER A 1 101 ? -1.277 24.509 -4.897 1.00 92.81 101 SER A O 1
ATOM 792 N N . GLY A 1 102 ? -0.350 23.823 -2.968 1.00 91.94 102 GLY A N 1
ATOM 793 C CA . GLY A 1 102 ? -1.591 23.755 -2.186 1.00 91.94 102 GLY A CA 1
ATOM 794 C C . GLY A 1 102 ? -2.386 22.455 -2.365 1.00 91.94 102 GLY A C 1
ATOM 795 O O . GLY A 1 102 ? -3.447 22.286 -1.771 1.00 91.94 102 GLY A O 1
ATOM 796 N N . GLU A 1 103 ? -1.904 21.506 -3.175 1.00 93.12 103 GLU A N 1
ATOM 797 C CA . GLU A 1 103 ? -2.474 20.155 -3.217 1.00 93.12 103 GLU A CA 1
ATOM 798 C C . GLU A 1 103 ? -2.032 19.345 -1.993 1.00 93.12 103 GLU A C 1
ATOM 800 O O . GLU A 1 103 ? -0.877 19.436 -1.581 1.00 93.12 103 GLU A O 1
ATOM 805 N N . ARG A 1 104 ? -2.904 18.487 -1.454 1.00 95.12 104 ARG A N 1
ATOM 806 C CA . ARG A 1 104 ? -2.535 17.534 -0.396 1.00 95.12 104 ARG A CA 1
ATOM 807 C C . ARG A 1 104 ? -1.457 16.567 -0.886 1.00 95.12 104 ARG A C 1
ATOM 809 O O . ARG A 1 104 ? -1.571 15.951 -1.949 1.00 95.12 104 ARG A O 1
ATOM 816 N N . LEU A 1 105 ? -0.436 16.367 -0.067 1.00 95.50 105 LEU A N 1
ATOM 817 C CA . LEU A 1 105 ? 0.744 15.576 -0.393 1.00 95.50 105 LEU A CA 1
ATOM 818 C C . LEU A 1 105 ? 0.382 14.122 -0.719 1.00 95.50 105 LEU A C 1
ATOM 820 O O . LEU A 1 105 ? 0.739 13.609 -1.778 1.00 95.50 105 LEU A O 1
ATOM 824 N N . GLY A 1 106 ? -0.401 13.469 0.146 1.00 95.38 106 GLY A N 1
ATOM 825 C CA . GLY A 1 106 ? -0.886 12.108 -0.110 1.00 95.38 106 GLY A CA 1
ATOM 826 C C . GLY A 1 106 ? -1.726 12.001 -1.390 1.00 95.38 106 GLY A C 1
ATOM 827 O O . GLY A 1 106 ? -1.526 11.076 -2.182 1.00 95.38 106 GLY A O 1
ATOM 828 N N . ARG A 1 107 ? -2.611 12.980 -1.635 1.00 95.94 107 ARG A N 1
ATOM 829 C CA . ARG A 1 107 ? -3.470 13.034 -2.829 1.00 95.94 107 ARG A CA 1
ATOM 830 C C . ARG A 1 107 ? -2.662 13.127 -4.119 1.00 95.94 107 ARG A C 1
ATOM 832 O O . ARG A 1 107 ? -2.988 12.417 -5.065 1.00 95.94 107 ARG A O 1
ATOM 839 N N . THR A 1 108 ? -1.575 13.898 -4.120 1.00 95.44 108 THR A N 1
ATOM 840 C CA . THR A 1 108 ? -0.673 14.054 -5.278 1.00 95.44 108 THR A CA 1
ATOM 841 C C . THR A 1 108 ? -0.181 12.697 -5.789 1.00 95.44 108 THR A C 1
ATOM 843 O O . THR A 1 108 ? -0.187 12.420 -6.991 1.00 95.44 108 THR A O 1
ATOM 846 N N . HIS A 1 109 ? 0.202 11.807 -4.872 1.00 95.31 109 HIS A N 1
ATOM 847 C CA . HIS A 1 109 ? 0.651 10.460 -5.217 1.00 95.31 109 HIS A CA 1
ATOM 848 C C . HIS A 1 109 ? -0.499 9.533 -5.605 1.00 95.31 109 HIS A C 1
ATOM 850 O O . HIS A 1 109 ? -0.383 8.813 -6.598 1.00 95.31 109 HIS A O 1
ATOM 856 N N . VAL A 1 110 ? -1.599 9.550 -4.845 1.00 95.88 110 VAL A N 1
ATOM 857 C CA . VAL A 1 110 ? -2.766 8.693 -5.103 1.00 95.88 110 VAL A CA 1
ATOM 858 C C . VAL A 1 110 ? -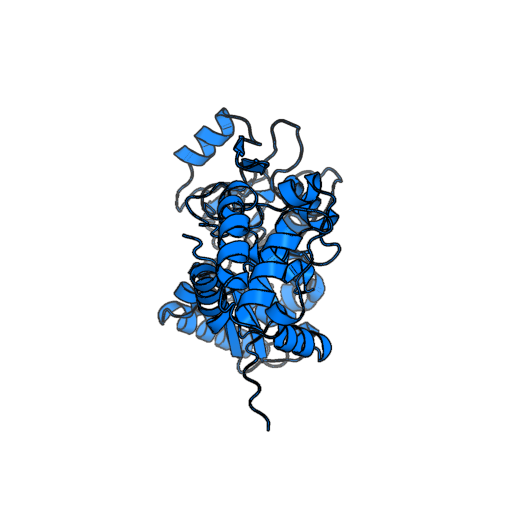3.397 9.020 -6.453 1.00 95.88 110 VAL A C 1
ATOM 860 O O . VAL A 1 110 ? -3.685 8.102 -7.213 1.00 95.88 110 VAL A O 1
ATOM 863 N N . ARG A 1 111 ? -3.532 10.302 -6.808 1.00 95.62 111 ARG A N 1
ATOM 864 C CA . ARG A 1 111 ? -4.087 10.741 -8.095 1.00 95.62 111 ARG A CA 1
ATOM 865 C C . ARG A 1 111 ? -3.260 10.230 -9.273 1.00 95.62 111 ARG A C 1
ATOM 867 O O . ARG A 1 111 ? -3.823 9.742 -10.252 1.00 95.62 111 ARG A O 1
ATOM 874 N N . ALA A 1 112 ? -1.930 10.308 -9.181 1.00 94.88 112 ALA A N 1
ATOM 875 C CA . ALA A 1 112 ? -1.041 9.768 -10.209 1.00 94.88 112 ALA A CA 1
ATOM 876 C C . ALA A 1 112 ? -1.218 8.249 -10.360 1.00 94.88 112 ALA A C 1
ATOM 878 O O . ALA A 1 112 ? -1.278 7.736 -11.480 1.00 94.88 112 ALA A O 1
ATOM 879 N N . CYS A 1 113 ? -1.376 7.535 -9.244 1.00 94.88 113 CYS A N 1
ATOM 880 C CA . CYS A 1 113 ? -1.654 6.110 -9.281 1.00 94.88 113 CYS A CA 1
ATOM 881 C C . CYS A 1 113 ? -3.038 5.783 -9.862 1.00 94.88 113 CYS A C 1
ATOM 883 O O . CYS A 1 113 ? -3.119 4.906 -10.710 1.00 94.88 113 CYS A O 1
ATOM 885 N N . GLU A 1 114 ? -4.110 6.479 -9.468 1.00 95.25 114 GLU A N 1
ATOM 886 C CA . GLU A 1 114 ? -5.466 6.270 -10.009 1.00 95.25 114 GLU A CA 1
ATOM 887 C C . GLU A 1 114 ? -5.534 6.542 -11.513 1.00 95.25 114 GLU A C 1
ATOM 889 O O . GLU A 1 114 ? -6.252 5.855 -12.239 1.00 95.25 114 GLU A O 1
ATOM 894 N N . ALA A 1 115 ? -4.757 7.517 -11.991 1.00 95.25 115 ALA A N 1
ATOM 895 C CA . ALA A 1 115 ? -4.653 7.824 -13.409 1.00 95.25 115 ALA A CA 1
ATOM 896 C C . ALA A 1 115 ? -3.961 6.711 -14.215 1.00 95.25 115 ALA A C 1
ATOM 898 O O . ALA A 1 115 ? -4.272 6.558 -15.396 1.00 95.25 115 ALA A O 1
ATOM 899 N N . CYS A 1 116 ? -3.030 5.967 -13.608 1.00 94.00 116 CYS A N 1
ATOM 900 C CA . CYS A 1 116 ? -2.335 4.846 -14.251 1.00 94.00 116 CYS A CA 1
ATOM 901 C C . CYS A 1 116 ? -3.061 3.506 -14.047 1.00 94.00 116 CYS A C 1
ATOM 903 O O . CYS A 1 116 ? -3.076 2.666 -14.939 1.00 94.00 116 CYS A O 1
ATOM 905 N N . PHE A 1 117 ? -3.682 3.310 -12.882 1.00 94.62 117 PHE A N 1
ATOM 906 C CA . PHE A 1 117 ? -4.283 2.049 -12.447 1.00 94.62 117 PHE A CA 1
ATOM 907 C C . PHE A 1 117 ? -5.643 2.292 -11.777 1.00 94.62 117 PHE A C 1
ATOM 909 O O . PHE A 1 117 ? -5.767 2.236 -10.546 1.00 94.62 117 PHE A O 1
ATOM 916 N N . PRO A 1 118 ? -6.699 2.560 -12.563 1.00 92.00 118 PRO A N 1
ATOM 917 C CA . PRO A 1 118 ? -8.024 2.803 -12.013 1.00 92.00 118 PRO A CA 1
ATOM 918 C C . PRO A 1 118 ? -8.497 1.616 -11.167 1.00 92.00 118 PRO A C 1
ATOM 920 O O . PRO A 1 118 ? -8.445 0.472 -11.614 1.00 92.00 118 PRO A O 1
ATOM 923 N N . LYS A 1 119 ? -9.008 1.893 -9.959 1.00 89.38 119 LYS A N 1
ATOM 924 C CA . LYS A 1 119 ? -9.542 0.902 -8.998 1.00 89.38 119 LYS A CA 1
ATOM 925 C C . LYS A 1 119 ? -8.519 -0.061 -8.380 1.00 89.38 119 LYS A C 1
ATOM 927 O O . LYS A 1 119 ? -8.920 -0.900 -7.580 1.00 89.38 119 LYS A O 1
ATOM 932 N N . ALA A 1 120 ? -7.230 0.051 -8.703 1.00 91.50 120 ALA A N 1
ATOM 933 C CA . ALA A 1 120 ? -6.210 -0.800 -8.088 1.00 91.50 120 ALA A CA 1
ATOM 934 C C . ALA A 1 120 ? -5.933 -0.422 -6.624 1.00 91.50 120 ALA A C 1
ATOM 936 O O . ALA A 1 120 ? -5.459 -1.253 -5.856 1.00 91.50 120 ALA A O 1
ATOM 937 N N . ILE A 1 121 ? -6.228 0.822 -6.232 1.00 94.25 121 ILE A N 1
ATOM 938 C CA . ILE A 1 121 ? -5.834 1.377 -4.937 1.00 94.25 121 ILE A CA 1
ATOM 939 C C . ILE A 1 121 ? -7.056 1.765 -4.107 1.00 94.25 121 ILE A C 1
ATOM 941 O O . ILE A 1 121 ? -7.989 2.405 -4.587 1.00 94.25 121 ILE A O 1
ATOM 945 N N . SER A 1 122 ? -7.002 1.394 -2.835 1.00 94.62 122 SER A N 1
ATOM 946 C CA . SER A 1 122 ? -7.910 1.767 -1.754 1.00 94.62 122 SER A CA 1
ATOM 947 C C . SER A 1 122 ? -7.075 2.128 -0.514 1.00 94.62 122 SER A C 1
ATOM 949 O O . SER A 1 122 ? -5.845 2.121 -0.566 1.00 94.62 122 SER A O 1
ATOM 951 N N . SER A 1 123 ? -7.706 2.442 0.614 1.00 94.69 123 SER A N 1
ATOM 952 C CA . SER A 1 123 ? -7.032 2.628 1.907 1.00 94.69 123 SER A CA 1
ATOM 953 C C . SER A 1 123 ? -7.555 1.676 2.976 1.00 94.69 123 SER A C 1
ATOM 955 O O . SER A 1 123 ? -8.640 1.098 2.861 1.00 94.69 123 SER A O 1
ATOM 957 N N . CYS A 1 124 ? -6.782 1.534 4.051 1.00 94.12 124 CYS A N 1
ATOM 958 C CA . CYS A 1 124 ? -7.226 0.851 5.258 1.00 94.12 124 CYS A CA 1
ATOM 959 C C . CYS A 1 124 ? -8.477 1.521 5.853 1.00 94.12 124 CYS A C 1
ATOM 961 O O . CYS A 1 124 ? -9.395 0.806 6.254 1.00 94.12 124 CYS A O 1
ATOM 963 N N . SER A 1 125 ? -8.566 2.860 5.860 1.00 95.62 125 SER A N 1
ATOM 964 C CA . SER A 1 125 ? -9.774 3.561 6.318 1.00 95.62 125 SER A CA 1
ATOM 965 C C . SER A 1 125 ? -10.980 3.236 5.453 1.00 95.62 125 SER A C 1
ATOM 967 O O . SER A 1 125 ? -12.012 2.853 5.997 1.00 95.62 125 SER A O 1
ATOM 969 N N . ARG A 1 126 ? -10.855 3.287 4.120 1.00 95.81 126 ARG A N 1
ATOM 970 C CA . ARG A 1 126 ? -11.942 2.922 3.197 1.00 95.81 126 ARG A CA 1
ATOM 971 C C . ARG A 1 126 ? -12.453 1.507 3.446 1.00 95.81 126 ARG A C 1
ATOM 973 O O . ARG A 1 126 ? -13.662 1.281 3.483 1.00 95.81 126 ARG A O 1
ATOM 980 N N . LEU A 1 127 ? -11.535 0.561 3.652 1.00 95.19 127 LEU A N 1
ATOM 981 C CA . LEU A 1 127 ? -11.870 -0.828 3.952 1.00 95.19 127 LEU A CA 1
ATOM 982 C C . LEU A 1 127 ? -12.644 -0.947 5.274 1.00 95.19 127 LEU A C 1
ATOM 984 O O . LEU A 1 127 ? -13.684 -1.600 5.311 1.00 95.19 127 LEU A O 1
ATOM 988 N N . ILE A 1 128 ? -12.197 -0.279 6.339 1.00 96.88 128 ILE A N 1
ATOM 989 C CA . ILE A 1 128 ? -12.883 -0.298 7.641 1.00 96.88 128 ILE A CA 1
ATOM 990 C C . ILE A 1 128 ? -14.256 0.382 7.559 1.00 96.88 128 ILE A C 1
ATOM 992 O O . ILE A 1 128 ? -15.242 -0.137 8.083 1.00 96.88 128 ILE A O 1
ATOM 996 N N . LEU A 1 129 ? -14.344 1.521 6.869 1.00 97.25 129 LEU A N 1
ATOM 997 C CA . LEU A 1 129 ? -15.585 2.272 6.676 1.00 97.25 129 LEU A CA 1
ATOM 998 C C . LEU A 1 129 ? -16.626 1.482 5.875 1.00 97.25 129 LEU A C 1
ATOM 1000 O O . LEU A 1 129 ? -17.820 1.593 6.160 1.00 97.25 129 LEU A O 1
ATOM 1004 N N . SER A 1 130 ? -16.194 0.636 4.934 1.00 96.81 130 SER A N 1
ATOM 1005 C CA . SER A 1 130 ? -17.102 -0.238 4.176 1.00 96.81 130 SER A CA 1
ATOM 1006 C C . SER A 1 130 ? -17.863 -1.235 5.061 1.00 96.81 130 SER A C 1
ATOM 1008 O O . SER A 1 130 ? -18.971 -1.640 4.726 1.00 96.81 130 SER A O 1
ATOM 1010 N N . GLU A 1 131 ? -17.313 -1.560 6.234 1.00 97.56 131 GLU A N 1
ATOM 1011 C CA . GLU A 1 131 ? -17.917 -2.430 7.246 1.00 97.56 131 GLU A CA 1
ATOM 1012 C C . GLU A 1 131 ? -18.236 -1.655 8.536 1.00 97.56 131 GLU A C 1
ATOM 1014 O O . GLU A 1 131 ? -18.208 -2.206 9.641 1.00 97.56 131 GLU A O 1
ATOM 1019 N N . SER A 1 132 ? -18.543 -0.358 8.402 1.00 97.06 132 SER A N 1
ATOM 1020 C CA . SER A 1 132 ? -18.625 0.594 9.517 1.00 97.06 132 SER A CA 1
ATOM 1021 C C . SER A 1 132 ? -19.483 0.131 10.690 1.00 97.06 132 SER A C 1
ATOM 1023 O O . SER A 1 132 ? -19.071 0.335 11.823 1.00 97.06 132 SER A O 1
ATOM 1025 N N . ASN A 1 133 ? -20.627 -0.522 10.471 1.00 96.88 133 ASN A N 1
ATOM 1026 C CA . ASN A 1 133 ? -21.465 -1.010 11.573 1.00 96.88 133 ASN A CA 1
ATOM 1027 C C . ASN A 1 133 ? -20.729 -2.055 12.431 1.00 96.88 133 ASN A C 1
ATOM 1029 O O . ASN A 1 133 ? -20.572 -1.866 13.635 1.00 96.88 133 ASN A O 1
ATOM 1033 N N . LYS A 1 134 ? -20.190 -3.113 11.804 1.00 97.94 134 LYS A N 1
ATOM 1034 C CA . LYS A 1 134 ? -19.438 -4.175 12.501 1.00 97.94 134 LYS A CA 1
ATOM 1035 C C . LYS A 1 134 ? -18.160 -3.621 13.130 1.00 97.94 134 LYS A C 1
ATOM 1037 O O . LYS A 1 134 ? -17.822 -3.960 14.263 1.00 97.94 134 LYS A O 1
ATOM 1042 N N . ALA A 1 135 ? -17.465 -2.746 12.404 1.00 97.44 135 ALA A N 1
ATOM 1043 C CA . ALA A 1 135 ? -16.250 -2.108 12.881 1.00 97.44 135 ALA A CA 1
ATOM 1044 C C . ALA A 1 135 ? -16.525 -1.193 14.086 1.00 97.44 135 ALA A C 1
ATOM 1046 O O . ALA A 1 135 ? -15.790 -1.263 15.066 1.00 97.44 135 ALA A O 1
ATOM 1047 N N . LYS A 1 136 ? -17.592 -0.382 14.064 1.00 97.44 136 LYS A N 1
ATOM 1048 C CA . LYS A 1 136 ? -17.984 0.484 15.189 1.00 97.44 136 LYS A CA 1
ATOM 1049 C C . LYS A 1 136 ? -18.269 -0.335 16.436 1.00 97.44 136 LYS A C 1
ATOM 1051 O O . LYS A 1 136 ? -17.725 -0.017 17.486 1.00 97.44 136 LYS A O 1
ATOM 1056 N N . GLU A 1 137 ? -19.052 -1.406 16.325 1.00 97.69 137 GLU A N 1
ATOM 1057 C CA . GLU A 1 137 ? -19.330 -2.283 17.468 1.00 97.69 137 GLU A CA 1
ATOM 1058 C C . GLU A 1 137 ? -18.042 -2.902 18.042 1.00 97.69 137 GLU A C 1
ATOM 1060 O O . GLU A 1 137 ? -17.838 -2.903 19.258 1.00 97.69 137 GLU A O 1
ATOM 1065 N N . MET A 1 138 ? -17.131 -3.362 17.174 1.00 97.75 138 MET A N 1
ATOM 1066 C CA . MET A 1 138 ? -15.832 -3.908 17.581 1.00 97.75 138 MET A CA 1
ATOM 1067 C C . MET A 1 138 ? -14.972 -2.863 18.301 1.00 97.75 138 MET A C 1
ATOM 1069 O O . MET A 1 138 ? -14.399 -3.139 19.355 1.00 97.75 138 MET A O 1
ATOM 1073 N N . PHE A 1 139 ? -14.864 -1.659 17.740 1.00 97.44 139 PHE A N 1
ATOM 1074 C CA . PHE A 1 139 ? -14.044 -0.597 18.311 1.00 97.44 139 PHE A CA 1
ATOM 1075 C C . PHE A 1 139 ? -14.658 0.003 19.581 1.00 97.44 139 PHE A C 1
ATOM 1077 O O . PHE A 1 139 ? -13.897 0.398 20.459 1.00 97.44 139 PHE A O 1
ATOM 1084 N N . LEU A 1 140 ? -15.987 -0.008 19.741 1.00 97.62 140 LEU A N 1
ATOM 1085 C CA . LEU A 1 140 ? -16.657 0.323 21.008 1.00 97.62 140 LEU A CA 1
ATOM 1086 C C . LEU A 1 140 ? -16.260 -0.660 22.104 1.00 97.62 140 LEU A C 1
ATOM 1088 O O . LEU A 1 140 ? -15.790 -0.242 23.162 1.00 97.62 140 LEU A O 1
ATOM 1092 N N . TYR A 1 141 ? -16.330 -1.960 21.816 1.00 97.81 141 TYR A N 1
ATOM 1093 C CA . TYR A 1 141 ? -15.870 -2.981 22.752 1.00 97.81 141 TYR A CA 1
ATOM 1094 C C . TYR A 1 141 ? -14.386 -2.803 23.124 1.00 97.81 141 TYR A C 1
ATOM 1096 O O . TYR A 1 141 ? -14.004 -2.916 24.293 1.00 97.81 141 TYR A O 1
ATOM 1104 N N . LEU A 1 142 ? -13.527 -2.483 22.152 1.00 96.56 142 LEU A N 1
ATOM 1105 C CA . LEU A 1 142 ? -12.112 -2.203 22.410 1.00 96.56 142 LEU A CA 1
ATOM 1106 C C . LEU A 1 142 ? -11.905 -0.912 23.212 1.00 96.56 142 LEU A C 1
ATOM 1108 O O . LEU A 1 142 ? -11.038 -0.883 24.080 1.00 96.56 142 LEU A O 1
ATOM 1112 N N . ALA A 1 143 ? -12.703 0.130 22.988 1.00 95.31 143 ALA A N 1
ATOM 1113 C CA . ALA A 1 143 ? -12.629 1.376 23.748 1.00 95.31 143 ALA A CA 1
ATOM 1114 C C . ALA A 1 143 ? -13.062 1.200 25.213 1.00 95.31 143 ALA A C 1
ATOM 1116 O O . ALA A 1 143 ? -12.629 1.968 26.070 1.00 95.31 143 ALA A O 1
ATOM 1117 N N . GLU A 1 144 ? -13.886 0.195 25.512 1.00 95.38 144 GLU A N 1
ATOM 1118 C CA . GLU A 1 144 ? -14.296 -0.168 26.874 1.00 95.38 144 GLU A CA 1
ATOM 1119 C C . GLU A 1 144 ? -13.297 -1.093 27.571 1.00 95.38 144 GLU A C 1
ATOM 1121 O O . GLU A 1 144 ? -13.081 -0.982 28.775 1.00 95.38 144 GLU A O 1
ATOM 1126 N N . THR A 1 145 ? -12.684 -2.016 26.828 1.00 95.75 145 THR A N 1
ATOM 1127 C CA . THR A 1 145 ? -11.912 -3.116 27.430 1.00 95.75 145 THR A CA 1
ATOM 1128 C C . THR A 1 145 ? -10.404 -3.011 27.244 1.00 95.75 145 THR A C 1
ATOM 1130 O O . THR A 1 145 ? -9.654 -3.612 28.011 1.00 95.75 145 THR A O 1
ATOM 1133 N N . LYS A 1 146 ? -9.953 -2.289 26.215 1.00 94.38 146 LYS A N 1
ATOM 1134 C CA . LYS A 1 146 ? -8.569 -2.249 25.718 1.00 94.38 146 LYS A CA 1
ATOM 1135 C C . LYS A 1 146 ? -8.161 -0.859 25.219 1.00 94.38 146 LYS A C 1
ATOM 1137 O O . LYS A 1 146 ? -7.304 -0.743 24.345 1.00 94.38 146 LYS A O 1
ATOM 1142 N N . ARG A 1 147 ? -8.755 0.198 25.780 1.00 91.88 147 ARG A N 1
ATOM 1143 C CA . ARG A 1 147 ? -8.600 1.576 25.294 1.00 91.88 147 ARG A CA 1
ATOM 1144 C C . ARG A 1 147 ? -7.147 1.986 25.106 1.00 91.88 147 ARG A C 1
ATOM 1146 O O . ARG A 1 147 ? -6.764 2.345 23.999 1.00 91.88 147 ARG A O 1
ATOM 1153 N N . ASP A 1 148 ? -6.358 1.869 26.167 1.00 89.62 148 ASP A N 1
ATOM 1154 C CA . ASP A 1 148 ? -4.966 2.328 26.202 1.00 89.62 148 ASP A CA 1
ATOM 1155 C C . ASP A 1 148 ? -4.018 1.429 25.389 1.00 89.62 148 ASP A C 1
ATOM 1157 O O . ASP A 1 148 ? -2.868 1.786 25.163 1.00 89.62 148 ASP A O 1
ATOM 1161 N N . GLU A 1 149 ? -4.488 0.257 24.944 1.00 91.44 149 GLU A N 1
ATOM 1162 C CA . GLU A 1 149 ? -3.745 -0.642 24.052 1.00 91.44 149 GLU A CA 1
ATOM 1163 C C . GLU A 1 149 ? -4.037 -0.327 22.575 1.00 91.44 149 GLU A C 1
ATOM 1165 O O . GLU A 1 149 ? -3.154 -0.460 21.731 1.00 91.44 149 GLU A O 1
ATOM 1170 N N . VAL A 1 150 ? -5.266 0.098 22.255 1.00 92.88 150 VAL A N 1
ATOM 1171 C CA . VAL A 1 150 ? -5.731 0.304 20.873 1.00 92.88 150 VAL A CA 1
ATOM 1172 C C . VAL A 1 150 ? -5.624 1.760 20.438 1.00 92.88 150 VAL A C 1
ATOM 1174 O O . VAL A 1 150 ? -5.117 2.033 19.356 1.00 92.88 150 VAL A O 1
ATOM 1177 N N . PHE A 1 151 ? -6.084 2.692 21.267 1.00 93.56 151 PHE A N 1
ATOM 1178 C CA . PHE A 1 151 ? -6.237 4.110 20.947 1.00 93.56 151 PHE A CA 1
ATOM 1179 C C . PHE A 1 151 ? -5.122 4.927 21.595 1.00 93.56 151 PHE A C 1
ATOM 1181 O O . PHE A 1 151 ? -5.329 5.645 22.572 1.00 93.56 151 PHE A O 1
ATOM 1188 N N . THR A 1 152 ? -3.910 4.769 21.072 1.00 91.50 152 THR A N 1
ATOM 1189 C CA . THR A 1 152 ? -2.685 5.294 21.695 1.00 91.50 152 THR A CA 1
ATOM 1190 C C . THR A 1 152 ? -2.238 6.636 21.125 1.00 91.50 152 THR A C 1
ATOM 1192 O O . THR A 1 152 ? -1.315 7.260 21.656 1.00 91.50 152 THR A O 1
ATOM 1195 N N . ARG A 1 153 ? -2.873 7.102 20.046 1.00 93.62 153 ARG A N 1
ATOM 1196 C CA . ARG A 1 153 ? -2.450 8.276 19.283 1.00 93.62 153 ARG A CA 1
ATOM 1197 C C . ARG A 1 153 ? -3.615 9.218 19.002 1.00 93.62 153 ARG A C 1
ATOM 1199 O O . ARG A 1 153 ? -4.774 8.812 18.954 1.00 93.62 153 ARG A O 1
ATOM 1206 N N . ARG A 1 154 ? -3.284 10.484 18.774 1.00 95.00 154 ARG A N 1
ATOM 1207 C CA . ARG A 1 154 ? -4.185 11.516 18.266 1.00 95.00 154 ARG A CA 1
ATOM 1208 C C . ARG A 1 154 ? -3.489 12.296 17.163 1.00 95.00 154 ARG A C 1
ATOM 1210 O O . ARG A 1 154 ? -2.323 12.645 17.316 1.00 95.00 154 ARG A O 1
ATOM 1217 N N . ILE A 1 155 ? -4.219 12.581 16.095 1.00 96.62 155 ILE A N 1
ATOM 1218 C CA . ILE A 1 155 ? -3.848 13.509 15.029 1.00 96.62 155 ILE A CA 1
ATOM 1219 C C . ILE A 1 155 ? -4.553 14.837 15.331 1.00 96.62 155 ILE A C 1
ATOM 1221 O O . ILE A 1 155 ? -5.729 14.828 15.695 1.00 96.62 155 ILE A O 1
ATOM 1225 N N . ASP A 1 156 ? -3.853 15.964 15.266 1.00 96.31 156 ASP A N 1
ATOM 1226 C CA . ASP A 1 156 ? -4.488 17.285 15.335 1.00 96.31 156 ASP A CA 1
ATOM 1227 C C . ASP A 1 156 ? -4.915 17.794 13.947 1.00 96.31 156 ASP A C 1
ATOM 1229 O O . ASP A 1 156 ? -4.701 17.140 12.928 1.00 96.31 156 ASP A O 1
ATOM 1233 N N . HIS A 1 157 ? -5.540 18.968 13.904 1.00 95.94 157 HIS A N 1
ATOM 1234 C CA . HIS A 1 157 ? -5.994 19.594 12.661 1.00 95.94 157 HIS A CA 1
ATOM 1235 C C . HIS A 1 157 ? -4.857 19.911 11.667 1.00 95.94 157 HIS A C 1
ATOM 1237 O O . HIS A 1 157 ? -5.122 19.997 10.470 1.00 95.94 157 HIS A O 1
ATOM 1243 N N . GLU A 1 158 ? -3.605 20.035 12.129 1.00 94.94 158 GLU A N 1
ATOM 1244 C CA . GLU A 1 158 ? -2.414 20.226 11.281 1.00 94.94 158 GLU A CA 1
ATOM 1245 C C . GLU A 1 158 ? -1.822 18.889 10.785 1.00 94.94 158 GLU A C 1
ATOM 1247 O O . GLU A 1 158 ? -0.822 18.857 10.060 1.00 94.94 158 GLU A O 1
ATOM 1252 N N . GLY A 1 159 ? -2.396 17.752 11.190 1.00 96.12 159 GLY A N 1
ATOM 1253 C CA . GLY A 1 159 ? -1.864 16.437 10.854 1.00 96.12 159 GLY A CA 1
ATOM 1254 C C . GLY A 1 159 ? -0.678 16.000 11.705 1.00 96.12 159 GLY A C 1
ATOM 1255 O O . GLY A 1 159 ? 0.049 15.080 11.315 1.00 96.12 159 GLY A O 1
ATOM 1256 N N . VAL A 1 160 ? -0.444 16.635 12.855 1.00 96.38 160 VAL A N 1
ATOM 1257 C CA . VAL A 1 160 ? 0.594 16.219 13.795 1.00 96.38 160 VAL A CA 1
ATOM 1258 C C . VAL A 1 160 ? 0.035 15.123 14.696 1.00 96.38 160 VAL A C 1
ATOM 1260 O O . VAL A 1 160 ? -0.888 15.315 15.485 1.00 96.38 160 VAL A O 1
ATOM 1263 N N . MET A 1 161 ? 0.627 13.939 14.590 1.00 96.12 161 MET A N 1
ATOM 1264 C CA . MET A 1 161 ? 0.298 12.775 15.394 1.00 96.12 161 MET A CA 1
ATOM 1265 C C . MET A 1 161 ? 1.151 12.716 16.664 1.00 96.12 161 MET A C 1
ATOM 1267 O O . MET A 1 161 ? 2.384 12.670 16.605 1.00 96.12 161 MET A O 1
ATOM 1271 N N . THR A 1 162 ? 0.489 12.643 17.816 1.00 94.88 162 THR A N 1
ATOM 1272 C CA . THR A 1 162 ? 1.100 12.580 19.152 1.00 94.88 162 THR A CA 1
ATOM 1273 C C . THR A 1 162 ? 0.470 11.460 19.995 1.00 94.88 162 THR A C 1
ATOM 1275 O O . THR A 1 162 ? -0.628 11.000 19.676 1.00 94.88 162 THR A O 1
ATOM 1278 N N . PRO A 1 163 ? 1.156 10.933 21.028 1.00 93.12 163 PRO A N 1
ATOM 1279 C CA . PRO A 1 163 ? 0.541 10.043 22.010 1.00 93.12 163 PRO A CA 1
ATOM 1280 C C . PRO A 1 163 ? -0.675 10.695 22.671 1.00 93.12 163 PRO A C 1
ATOM 1282 O O . PRO A 1 163 ? -0.632 11.881 22.995 1.00 93.12 163 PRO A O 1
ATOM 1285 N N . VAL A 1 164 ? -1.728 9.919 22.921 1.00 89.00 164 VAL A N 1
ATOM 1286 C CA . VAL A 1 164 ? -2.893 10.385 23.683 1.00 89.00 164 VAL A CA 1
ATOM 1287 C C . VAL A 1 164 ? -2.923 9.739 25.067 1.00 89.00 164 VAL A C 1
ATOM 1289 O O . VAL A 1 164 ? -2.689 8.542 25.206 1.00 89.00 164 VAL A O 1
ATOM 1292 N N . CYS A 1 165 ? -3.269 10.529 26.084 1.00 67.31 165 CYS A N 1
ATOM 1293 C CA . CYS A 1 165 ? -3.804 10.021 27.345 1.00 67.31 165 CYS A CA 1
ATOM 1294 C C . CYS A 1 165 ? -5.309 10.298 27.328 1.00 67.31 165 CYS A C 1
ATOM 1296 O O . CYS A 1 165 ? -5.739 11.413 27.613 1.00 67.31 165 CYS A O 1
ATOM 1298 N N . SER A 1 166 ? -6.119 9.311 26.948 1.00 62.59 166 SER A N 1
ATOM 1299 C CA . SER A 1 166 ? -7.575 9.447 26.749 1.00 62.59 166 SER A CA 1
ATOM 1300 C C . SER A 1 166 ? -8.372 9.430 28.068 1.00 62.59 166 SER A C 1
ATOM 1302 O O . SER A 1 166 ? -9.491 8.914 28.153 1.00 62.59 166 SER A O 1
ATOM 1304 N N . HIS A 1 167 ? -7.793 9.988 29.135 1.00 64.81 167 HIS A N 1
ATOM 1305 C CA . HIS A 1 167 ? -8.432 10.078 30.443 1.00 64.81 167 HIS A CA 1
ATOM 1306 C C . HIS A 1 167 ? -9.603 11.066 30.393 1.00 64.81 167 HIS A C 1
ATOM 1308 O O . HIS A 1 167 ? -9.439 12.222 30.016 1.00 64.81 167 HIS A O 1
ATOM 1314 N N . GLY A 1 168 ? -10.791 10.599 30.783 1.00 73.62 168 GLY A N 1
ATOM 1315 C CA . GLY A 1 168 ? -11.997 11.425 30.901 1.00 73.62 168 GLY A CA 1
ATOM 1316 C C . GLY A 1 168 ? -12.947 11.415 29.698 1.00 73.62 168 GLY A C 1
ATOM 1317 O O . GLY A 1 168 ? -14.073 11.870 29.855 1.00 73.62 168 GLY A O 1
ATOM 1318 N N . GLN A 1 169 ? -12.561 10.861 28.542 1.00 85.12 169 GLN A N 1
ATOM 1319 C CA . GLN A 1 169 ? -13.482 10.673 27.409 1.00 85.12 169 GLN A CA 1
ATOM 1320 C C . GLN A 1 169 ? -14.295 9.381 27.573 1.00 85.12 169 GLN A C 1
ATOM 1322 O O . GLN A 1 169 ? -13.780 8.357 28.033 1.00 85.12 169 GLN A O 1
ATOM 1327 N N . SER A 1 170 ? -15.564 9.391 27.182 1.00 93.31 170 SER A N 1
ATOM 1328 C CA . SER A 1 170 ? -16.381 8.178 27.089 1.00 93.31 170 SER A CA 1
ATOM 1329 C C . SER A 1 170 ? -15.926 7.291 25.921 1.00 93.31 170 SER A C 1
ATOM 1331 O O . SER A 1 170 ? -15.288 7.749 24.975 1.00 93.31 170 SER A O 1
ATOM 1333 N N . SER A 1 171 ? -16.246 5.993 25.967 1.00 95.00 171 SER A N 1
ATOM 1334 C CA . SER A 1 171 ? -15.887 5.063 24.881 1.00 95.00 171 SER A CA 1
ATOM 1335 C C . SER A 1 171 ? -16.547 5.441 23.554 1.00 95.00 171 SER A C 1
ATOM 1337 O O . SER A 1 171 ? -15.945 5.257 22.501 1.00 95.00 171 SER A O 1
ATOM 1339 N N . VAL A 1 172 ? -17.755 6.011 23.612 1.00 96.75 172 VAL A N 1
ATOM 1340 C CA . VAL A 1 172 ? -18.488 6.493 22.436 1.00 96.75 172 VAL A CA 1
ATOM 1341 C C . VAL A 1 172 ? -17.742 7.652 21.782 1.00 96.75 172 VAL A C 1
ATOM 1343 O O . VAL A 1 172 ? -17.433 7.565 20.600 1.00 96.75 172 VAL A O 1
ATOM 1346 N N . GLU A 1 173 ? -17.347 8.670 22.552 1.00 95.62 173 GLU A N 1
ATOM 1347 C CA . GLU A 1 173 ? -16.592 9.821 22.028 1.00 95.62 173 GLU A CA 1
ATOM 1348 C C . GLU A 1 173 ? -15.251 9.402 21.411 1.00 95.62 173 GLU A C 1
ATOM 1350 O O . GLU A 1 173 ? -14.837 9.943 20.385 1.00 95.62 173 GLU A O 1
ATOM 1355 N N . VAL A 1 174 ? -14.573 8.415 22.013 1.00 95.19 174 VAL A N 1
ATOM 1356 C CA . VAL A 1 174 ? -13.312 7.884 21.478 1.00 95.19 174 VAL A CA 1
ATOM 1357 C C . VAL A 1 174 ? -13.521 7.245 20.105 1.00 95.19 174 VAL A C 1
ATOM 1359 O O . VAL A 1 174 ? -12.768 7.526 19.172 1.00 95.19 174 VAL A O 1
ATOM 1362 N N . VAL A 1 175 ? -14.549 6.405 19.965 1.00 96.94 175 VAL A N 1
ATOM 1363 C CA . VAL A 1 175 ? -14.836 5.708 18.705 1.00 96.94 175 VAL A CA 1
ATOM 1364 C C . VAL A 1 175 ? -15.389 6.654 17.649 1.00 96.94 175 VAL A C 1
ATOM 1366 O O . VAL A 1 175 ? -15.004 6.543 16.490 1.00 96.94 175 VAL A O 1
ATOM 1369 N N . GLU A 1 176 ? -16.241 7.607 18.015 1.00 97.00 176 GLU A N 1
ATOM 1370 C CA . GLU A 1 176 ? -16.715 8.637 17.088 1.00 97.00 176 GLU A CA 1
ATOM 1371 C C . GLU A 1 176 ? -15.551 9.473 16.554 1.00 97.00 176 GLU A C 1
ATOM 1373 O O . GLU A 1 176 ? -15.413 9.620 15.341 1.00 97.00 176 GLU A O 1
ATOM 1378 N N . SER A 1 177 ? -14.652 9.928 17.435 1.00 96.31 177 SER A N 1
ATOM 1379 C CA . SER A 1 177 ? -13.432 10.630 17.027 1.00 96.31 177 SER A CA 1
ATOM 1380 C C . SER A 1 177 ? -12.580 9.784 16.080 1.00 96.31 177 SER A C 1
ATOM 1382 O O . SER A 1 177 ? -12.103 10.291 15.067 1.00 96.31 177 SER A O 1
ATOM 1384 N N . PHE A 1 178 ? -12.436 8.489 16.365 1.00 96.56 178 PHE A N 1
ATOM 1385 C CA . PHE A 1 178 ? -11.705 7.570 15.503 1.00 96.56 178 PHE A CA 1
ATOM 1386 C C . PHE A 1 178 ? -12.342 7.404 14.117 1.00 96.56 178 PHE A C 1
ATOM 1388 O O . PHE A 1 178 ? -11.650 7.506 13.105 1.00 96.56 178 PHE A O 1
ATOM 1395 N N . PHE A 1 179 ? -13.656 7.194 14.040 1.00 97.50 179 PHE A N 1
ATOM 1396 C CA . PHE A 1 179 ? -14.349 7.051 12.757 1.00 97.50 179 PHE A CA 1
ATOM 1397 C C . PHE A 1 179 ? -14.365 8.347 11.944 1.00 97.50 179 PHE A C 1
ATOM 1399 O O . PHE A 1 179 ? -14.300 8.279 10.717 1.00 97.50 179 PHE A O 1
ATOM 1406 N N . ASN A 1 180 ? -14.388 9.507 12.604 1.00 96.88 180 ASN A N 1
ATOM 1407 C CA . ASN A 1 180 ? -14.215 10.791 11.932 1.00 96.88 180 ASN A CA 1
ATOM 1408 C C . ASN A 1 180 ? -12.829 10.881 11.285 1.00 96.88 180 ASN A C 1
ATOM 1410 O O . ASN A 1 180 ? -12.741 11.224 10.112 1.00 96.88 180 ASN A O 1
ATOM 1414 N N . VAL A 1 181 ? -11.766 10.469 11.988 1.00 97.00 181 VAL A N 1
ATOM 1415 C CA . VAL A 1 181 ? -10.408 10.415 11.418 1.00 97.00 181 VAL A CA 1
ATOM 1416 C C . VAL A 1 181 ? -10.324 9.467 10.225 1.00 97.00 181 VAL A C 1
ATOM 1418 O O . VAL A 1 181 ? -9.696 9.819 9.232 1.00 97.00 181 VAL A O 1
ATOM 1421 N N . LEU A 1 182 ? -10.957 8.289 10.279 1.00 97.38 182 LEU A N 1
ATOM 1422 C CA . LEU A 1 182 ? -11.002 7.382 9.123 1.00 97.38 182 LEU A CA 1
ATOM 1423 C C . LEU A 1 182 ? -11.667 8.054 7.909 1.00 97.38 182 LEU A C 1
ATOM 1425 O O . LEU A 1 182 ? -11.172 7.938 6.789 1.00 97.38 182 LEU A O 1
ATOM 1429 N N . GLY A 1 183 ? -12.782 8.758 8.133 1.00 97.56 183 GLY A N 1
ATOM 1430 C CA . GLY A 1 183 ? -13.487 9.505 7.090 1.00 97.56 183 GLY A CA 1
ATOM 1431 C C . GLY A 1 183 ? -12.649 10.649 6.519 1.00 97.56 183 GLY A C 1
ATOM 1432 O O . GLY A 1 183 ? -12.544 10.777 5.301 1.00 97.56 183 GLY A O 1
ATOM 1433 N N . GLU A 1 184 ? -12.000 11.432 7.385 1.00 97.56 184 GLU A N 1
ATOM 1434 C CA . GLU A 1 184 ? -11.084 12.501 6.976 1.00 97.56 184 GLU A CA 1
ATOM 1435 C C . GLU A 1 184 ? -9.921 11.939 6.151 1.00 97.56 184 GLU A C 1
ATOM 1437 O O . GLU A 1 184 ? -9.657 12.436 5.065 1.00 97.56 184 GLU A O 1
ATOM 1442 N N . LEU A 1 185 ? -9.260 10.870 6.601 1.00 97.12 185 LEU A N 1
ATOM 1443 C CA . LEU A 1 185 ? -8.144 10.247 5.881 1.00 97.12 185 LEU A CA 1
ATOM 1444 C C . LEU A 1 185 ? -8.544 9.730 4.493 1.00 97.12 185 LEU A C 1
ATOM 1446 O O . LEU A 1 185 ? -7.800 9.935 3.530 1.00 97.12 185 LEU A O 1
ATOM 1450 N N . ASP A 1 186 ? -9.708 9.084 4.376 1.00 96.62 186 ASP A N 1
ATOM 1451 C CA . ASP A 1 186 ? -10.234 8.647 3.081 1.00 96.62 186 ASP A CA 1
ATOM 1452 C C . ASP A 1 186 ? -10.463 9.836 2.141 1.00 96.62 186 ASP A C 1
ATOM 1454 O O . ASP A 1 186 ? -10.004 9.834 0.995 1.00 96.62 186 ASP A O 1
ATOM 1458 N N . HIS A 1 187 ? -11.105 10.888 2.654 1.00 97.44 187 HIS A N 1
ATOM 1459 C CA . HIS A 1 187 ? -11.378 12.103 1.896 1.00 97.44 187 HIS A CA 1
ATOM 1460 C C . HIS A 1 187 ? -10.088 12.805 1.463 1.00 97.44 187 HIS A C 1
ATOM 1462 O O . HIS A 1 187 ? -9.941 13.185 0.301 1.00 97.44 187 HIS A O 1
ATOM 1468 N N . LEU A 1 188 ? -9.120 12.937 2.371 1.00 97.12 188 LEU A N 1
ATOM 1469 C CA . LEU A 1 188 ? -7.838 13.590 2.114 1.00 97.12 188 LEU A CA 1
ATOM 1470 C C . LEU A 1 188 ? -7.043 12.886 1.006 1.00 97.12 188 LEU A C 1
ATOM 1472 O O . LEU A 1 188 ? -6.383 13.567 0.222 1.00 97.12 188 LEU A O 1
ATOM 1476 N N . LEU A 1 189 ? -7.113 11.554 0.912 1.00 96.38 189 LEU A N 1
ATOM 1477 C CA . LEU A 1 189 ? -6.363 10.775 -0.080 1.00 96.38 189 LEU A CA 1
ATOM 1478 C C . LEU A 1 189 ? -7.065 10.628 -1.434 1.00 96.38 189 LEU A C 1
ATOM 1480 O O . LEU A 1 189 ? -6.379 10.550 -2.455 1.00 96.38 189 LEU A O 1
ATOM 1484 N N . PHE A 1 190 ? -8.397 10.576 -1.462 1.00 96.62 190 PHE A N 1
ATOM 1485 C CA . PHE A 1 190 ? -9.148 10.185 -2.662 1.00 96.62 190 PHE A CA 1
ATOM 1486 C C . PHE A 1 190 ? -10.148 11.228 -3.170 1.00 96.62 190 PHE A C 1
ATOM 1488 O O . PHE A 1 190 ? -10.746 11.010 -4.221 1.00 96.62 190 PHE A O 1
ATOM 1495 N N . SER A 1 191 ? -10.338 12.345 -2.468 1.00 95.81 191 SER A N 1
ATOM 1496 C CA . SER A 1 191 ? -11.204 13.439 -2.914 1.00 95.81 191 SER A CA 1
ATOM 1497 C C . SER A 1 191 ? -10.406 14.713 -3.168 1.00 95.81 191 SER A C 1
ATOM 1499 O O . SER A 1 191 ? -9.495 15.062 -2.416 1.00 95.81 191 SER A O 1
ATOM 1501 N N . ASP A 1 192 ? -10.783 15.431 -4.225 1.00 94.81 192 ASP A N 1
ATOM 1502 C CA . ASP A 1 192 ? -10.257 16.762 -4.543 1.00 94.81 192 ASP A CA 1
ATOM 1503 C C . ASP A 1 192 ? -11.070 17.881 -3.862 1.00 94.81 192 ASP A C 1
ATOM 1505 O O . ASP A 1 192 ? -10.671 19.045 -3.880 1.00 94.81 192 ASP A O 1
ATOM 1509 N N . GLU A 1 193 ? -12.199 17.546 -3.228 1.00 95.50 193 GLU A N 1
ATOM 1510 C CA . GLU A 1 193 ? -13.030 18.505 -2.499 1.00 95.50 193 GLU A CA 1
ATOM 1511 C C . GLU A 1 193 ? -12.313 19.000 -1.246 1.00 95.50 193 GLU A C 1
ATOM 1513 O O . GLU A 1 193 ? -11.805 18.196 -0.461 1.00 95.50 193 GLU A O 1
ATOM 1518 N N . GLN A 1 194 ? -12.308 20.314 -1.020 1.00 90.75 194 GLN A N 1
ATOM 1519 C CA . GLN A 1 194 ? -11.728 20.914 0.180 1.00 90.75 194 GLN A CA 1
ATOM 1520 C C . GLN A 1 194 ? -12.544 20.580 1.431 1.00 90.75 194 GLN A C 1
ATOM 1522 O O . GLN A 1 194 ? -13.772 20.626 1.402 1.00 90.75 194 GLN A O 1
ATOM 1527 N N . ILE A 1 195 ? -11.854 20.269 2.530 1.00 94.44 195 ILE A N 1
ATOM 1528 C CA . ILE A 1 195 ? -12.467 20.000 3.835 1.00 94.44 195 ILE A CA 1
ATOM 1529 C C . ILE A 1 195 ? -11.703 20.717 4.936 1.00 94.44 195 ILE A C 1
ATOM 1531 O O . ILE A 1 195 ? -10.501 20.949 4.828 1.00 94.44 195 ILE A O 1
ATOM 1535 N N . THR A 1 196 ? -12.406 21.039 6.015 1.00 94.38 196 THR A N 1
ATOM 1536 C CA . THR A 1 196 ? -11.770 21.433 7.268 1.00 94.38 196 THR A CA 1
ATOM 1537 C C . THR A 1 196 ? -11.304 20.177 7.990 1.00 94.38 196 THR A C 1
ATOM 1539 O O . THR A 1 196 ? -12.120 19.312 8.299 1.00 94.38 196 THR A O 1
ATOM 1542 N N . THR A 1 197 ? -10.006 20.083 8.258 1.00 95.94 197 THR A N 1
ATOM 1543 C CA . THR A 1 197 ? -9.421 19.006 9.057 1.00 95.94 197 THR A CA 1
ATOM 1544 C C . THR A 1 197 ? -9.652 19.270 10.539 1.00 95.94 197 THR A C 1
ATOM 1546 O O . THR A 1 197 ? -9.401 20.370 11.034 1.00 95.94 197 THR A O 1
ATOM 1549 N N . LEU A 1 198 ? -10.128 18.265 11.270 1.00 95.56 198 LEU A N 1
ATOM 1550 C CA . LEU A 1 198 ? -10.276 18.339 12.725 1.00 95.56 198 LEU A CA 1
ATOM 1551 C C . LEU A 1 198 ? -9.250 17.446 13.423 1.00 95.56 198 LEU A C 1
ATOM 1553 O O . LEU A 1 198 ? -8.793 17.763 14.529 1.00 95.56 198 LEU A O 1
ATOM 1557 N N . GLY A 1 199 ? -8.878 16.342 12.772 1.00 95.00 199 GLY A N 1
ATOM 1558 C CA . GLY A 1 199 ? -8.119 15.276 13.393 1.00 95.00 199 GLY A CA 1
ATOM 1559 C C . GLY A 1 199 ? -8.940 14.546 14.460 1.00 95.00 199 GLY A C 1
ATOM 1560 O O . GLY A 1 199 ? -10.161 14.668 14.577 1.00 95.00 199 GLY A O 1
ATOM 1561 N N . GLY A 1 200 ? -8.262 13.751 15.276 1.00 95.62 200 GLY A N 1
ATOM 1562 C CA . GLY A 1 200 ? -8.903 12.927 16.288 1.00 95.62 200 GLY A CA 1
ATOM 1563 C C . GLY A 1 200 ? -8.058 11.737 16.695 1.00 95.62 200 GLY A C 1
ATOM 1564 O O . GLY A 1 200 ? -6.863 11.660 16.407 1.00 95.62 200 GLY A O 1
ATOM 1565 N N . ILE A 1 201 ? -8.679 10.815 17.415 1.00 94.94 201 ILE A N 1
ATOM 1566 C CA . ILE A 1 201 ? -8.009 9.629 17.934 1.00 94.94 201 ILE A CA 1
ATOM 1567 C C . ILE A 1 201 ? -7.727 8.652 16.795 1.00 94.94 201 ILE A C 1
ATOM 1569 O O . ILE A 1 201 ? -8.558 8.436 15.920 1.00 94.94 201 ILE A O 1
ATOM 1573 N N . CYS A 1 202 ? -6.560 8.022 16.820 1.00 92.25 202 CYS A N 1
ATOM 1574 C CA . CYS A 1 202 ? -6.238 6.928 15.923 1.00 92.25 202 CYS A CA 1
ATOM 1575 C C . CYS A 1 202 ? -5.623 5.749 16.681 1.00 92.25 202 CYS A C 1
ATOM 1577 O O . CYS A 1 202 ? -5.274 5.823 17.863 1.00 92.25 202 CYS A O 1
ATOM 1579 N N . TYR A 1 203 ? -5.568 4.628 15.977 1.00 87.19 203 TYR A N 1
ATOM 1580 C CA . TYR A 1 203 ? -5.144 3.334 16.478 1.00 87.19 203 TYR A CA 1
ATOM 1581 C C . TYR A 1 203 ? -3.741 3.001 15.975 1.00 87.19 203 TYR A C 1
ATOM 1583 O O . TYR A 1 203 ? -3.340 3.430 14.893 1.00 87.19 203 TYR A O 1
ATOM 1591 N N . ASP A 1 204 ? -2.995 2.248 16.776 1.00 83.81 204 ASP A N 1
ATOM 1592 C CA . ASP A 1 204 ? -1.616 1.836 16.489 1.00 83.81 204 ASP A CA 1
ATOM 1593 C C . ASP A 1 204 ? -1.445 0.334 16.797 1.00 83.81 204 ASP A C 1
ATOM 1595 O O .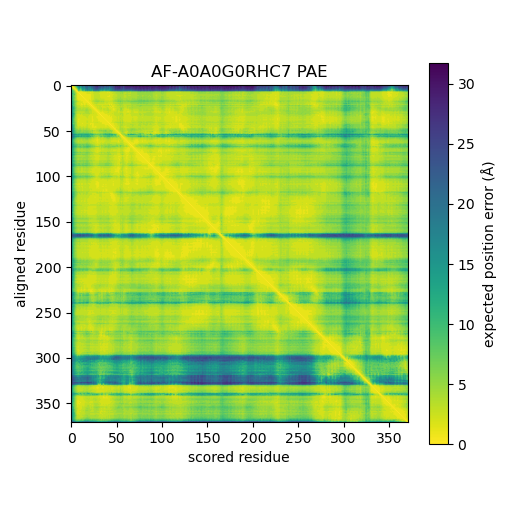 ASP A 1 204 ? -2.350 -0.339 17.302 1.00 83.81 204 ASP A O 1
ATOM 1599 N N . GLY A 1 205 ? -0.272 -0.210 16.488 1.00 84.56 205 GLY A N 1
ATOM 1600 C CA . GLY A 1 205 ? 0.119 -1.567 16.855 1.00 84.56 205 GLY A CA 1
ATOM 1601 C C . GLY A 1 205 ? -0.675 -2.658 16.132 1.00 84.56 205 GLY A C 1
ATOM 1602 O O . GLY A 1 205 ? -0.984 -2.558 14.945 1.00 84.56 205 GLY A O 1
ATOM 1603 N N . VAL A 1 206 ? -0.986 -3.743 16.847 1.00 88.75 206 VAL A N 1
ATOM 1604 C CA . VAL A 1 206 ? -1.561 -4.966 16.253 1.00 88.75 206 VAL A CA 1
ATOM 1605 C C . VAL A 1 206 ? -2.968 -4.795 15.691 1.00 88.75 206 VAL A C 1
ATOM 1607 O O . VAL A 1 206 ? -3.383 -5.587 14.846 1.00 88.75 206 VAL A O 1
ATOM 1610 N N . MET A 1 207 ? -3.702 -3.764 16.118 1.00 91.75 207 MET A N 1
ATOM 1611 C CA . MET A 1 207 ? -5.031 -3.501 15.571 1.00 91.75 207 MET A CA 1
ATOM 1612 C C . MET A 1 207 ? -4.985 -2.987 14.133 1.00 91.75 207 MET A C 1
ATOM 1614 O O . MET A 1 207 ? -5.950 -3.216 13.410 1.00 91.75 207 MET A O 1
ATOM 1618 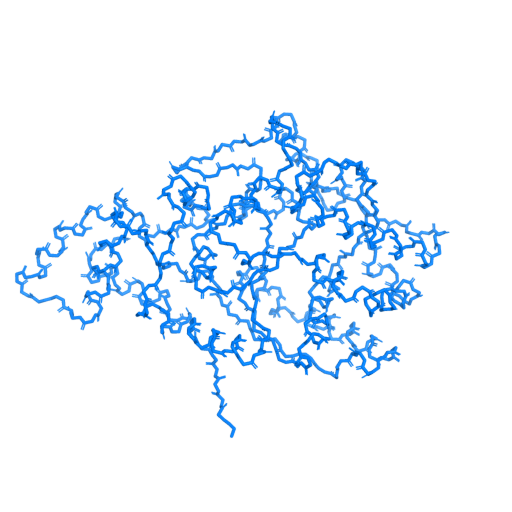N N . VAL A 1 208 ? -3.877 -2.376 13.693 1.00 87.25 208 VAL A N 1
ATOM 1619 C CA . VAL A 1 208 ? -3.695 -1.917 12.304 1.00 87.25 208 VAL A CA 1
ATOM 1620 C C . VAL A 1 208 ? -3.889 -3.068 11.306 1.00 87.25 208 VAL A C 1
ATOM 1622 O O . VAL A 1 208 ? -4.852 -3.032 10.538 1.00 87.25 208 VAL A O 1
ATOM 1625 N N . PRO A 1 209 ? -3.076 -4.141 11.324 1.00 88.69 209 PRO A N 1
ATOM 1626 C CA . PRO A 1 209 ? -3.296 -5.278 10.436 1.00 88.69 209 PRO A CA 1
ATOM 1627 C C . PRO A 1 209 ? -4.572 -6.053 10.788 1.00 88.69 209 PRO A C 1
ATOM 1629 O O . PRO A 1 209 ? -5.307 -6.445 9.882 1.00 88.69 209 PRO A O 1
ATOM 1632 N N . LEU A 1 210 ? -4.884 -6.252 12.073 1.00 92.56 210 LEU A N 1
ATOM 1633 C CA . LEU A 1 210 ? -6.002 -7.106 12.482 1.00 92.56 210 LEU A CA 1
ATOM 1634 C C . LEU A 1 210 ? -7.369 -6.550 12.052 1.00 92.56 210 LEU A C 1
ATOM 1636 O O . LEU A 1 210 ? -8.226 -7.322 11.625 1.00 92.56 210 LEU A O 1
ATOM 1640 N N . ALA A 1 211 ? -7.574 -5.230 12.094 1.00 94.44 211 ALA A N 1
ATOM 1641 C CA . ALA A 1 211 ? -8.813 -4.617 11.615 1.00 94.44 211 ALA A CA 1
ATOM 1642 C C . ALA A 1 211 ? -9.030 -4.891 10.118 1.00 94.44 211 ALA A C 1
ATOM 1644 O O . ALA A 1 211 ? -10.129 -5.273 9.718 1.00 94.44 211 ALA A O 1
ATOM 1645 N N . THR A 1 212 ? -7.974 -4.793 9.299 1.00 92.06 212 THR A N 1
ATOM 1646 C CA . THR A 1 212 ? -8.057 -5.126 7.864 1.00 92.06 212 THR A CA 1
ATOM 1647 C C . THR A 1 212 ? -8.360 -6.608 7.634 1.00 92.06 212 THR A C 1
ATOM 1649 O O . THR A 1 212 ? -9.188 -6.935 6.787 1.00 92.06 212 THR A O 1
ATOM 1652 N N . MET A 1 213 ? -7.753 -7.505 8.427 1.00 93.56 213 MET A N 1
ATOM 1653 C CA . MET A 1 213 ? -8.010 -8.952 8.376 1.00 93.56 213 MET A CA 1
ATOM 1654 C C . MET A 1 213 ? -9.478 -9.265 8.661 1.00 93.56 213 MET A C 1
ATOM 1656 O O . MET A 1 213 ? -10.094 -10.054 7.948 1.00 93.56 213 MET A O 1
ATOM 1660 N N . LEU A 1 214 ? -10.043 -8.633 9.690 1.00 96.56 214 LEU A N 1
ATOM 1661 C CA . LEU A 1 214 ? -11.433 -8.841 10.081 1.00 96.56 214 LEU A CA 1
ATOM 1662 C C . LEU A 1 214 ? -12.408 -8.274 9.049 1.00 96.56 214 LEU A C 1
ATOM 1664 O O . LEU A 1 214 ? -13.363 -8.962 8.704 1.00 96.56 214 LEU A O 1
ATOM 1668 N N . CYS A 1 215 ? -12.140 -7.090 8.490 1.00 96.06 215 CYS A N 1
ATOM 1669 C CA . CYS A 1 215 ? -12.975 -6.527 7.424 1.00 96.06 215 CYS A CA 1
ATOM 1670 C C . CYS A 1 215 ? -13.005 -7.438 6.191 1.00 96.06 215 CYS A C 1
ATOM 1672 O O . CYS A 1 215 ? -14.077 -7.738 5.672 1.00 96.06 215 CYS A O 1
ATOM 1674 N N . GLN A 1 216 ? -11.851 -7.961 5.770 1.00 93.62 216 GLN A N 1
ATOM 1675 C CA . GLN A 1 216 ? -11.784 -8.919 4.664 1.00 93.62 216 GLN A CA 1
ATOM 1676 C C . GLN A 1 216 ? -12.526 -10.223 4.980 1.00 93.62 216 GLN A C 1
ATOM 1678 O O . GLN A 1 216 ? -13.240 -10.745 4.123 1.00 93.62 216 GLN A O 1
ATOM 1683 N N . TYR A 1 217 ? -12.416 -10.733 6.211 1.00 95.56 217 TYR A N 1
ATOM 1684 C CA . TYR A 1 217 ? -13.209 -11.879 6.656 1.00 95.56 217 TYR A CA 1
ATOM 1685 C C . TYR A 1 217 ? -14.715 -11.583 6.597 1.00 95.56 217 TYR A C 1
ATOM 1687 O O . TYR A 1 217 ? -15.478 -12.427 6.135 1.00 95.56 217 TYR A O 1
ATOM 1695 N N . TRP A 1 218 ? -15.162 -10.394 7.007 1.00 96.88 218 TRP A N 1
ATOM 1696 C CA . TRP A 1 218 ? -16.577 -10.013 6.953 1.00 96.88 218 TRP A CA 1
ATOM 1697 C C . TRP A 1 218 ? -17.120 -9.899 5.530 1.00 96.88 218 TRP A C 1
ATOM 1699 O O . TRP A 1 218 ? -18.289 -10.221 5.318 1.00 96.88 218 TRP A O 1
ATOM 1709 N N . GLN A 1 219 ? -16.288 -9.468 4.584 1.00 94.31 219 GLN A N 1
ATOM 1710 C CA . GLN A 1 219 ? -16.657 -9.329 3.175 1.00 94.31 219 GLN A CA 1
ATOM 1711 C C . GLN A 1 219 ? -16.656 -10.671 2.437 1.00 94.31 219 GLN A C 1
ATOM 1713 O O . GLN A 1 219 ? -17.544 -10.935 1.631 1.00 94.31 219 GLN A O 1
ATOM 1718 N N . MET A 1 220 ? -15.663 -11.522 2.710 1.00 93.44 220 MET A N 1
ATOM 1719 C CA . MET A 1 220 ? -15.399 -12.728 1.914 1.00 93.44 220 MET A CA 1
ATOM 1720 C C . MET A 1 220 ? -15.813 -14.029 2.612 1.00 93.44 220 MET A C 1
ATOM 1722 O O . MET A 1 220 ? -15.899 -15.074 1.972 1.00 93.44 220 MET A O 1
ATOM 1726 N N . GLY A 1 221 ? -16.024 -14.011 3.930 1.00 93.88 221 GLY A N 1
ATOM 1727 C CA . GLY A 1 221 ? -16.297 -15.205 4.739 1.00 93.88 221 GLY A CA 1
ATOM 1728 C C . GLY A 1 221 ? -15.111 -16.171 4.848 1.00 93.88 221 GLY A C 1
ATOM 1729 O O . GLY A 1 221 ? -15.288 -17.328 5.232 1.00 93.88 221 GLY A O 1
ATOM 1730 N N . ARG A 1 222 ? -13.901 -15.724 4.490 1.00 93.94 222 ARG A N 1
ATOM 1731 C CA . ARG A 1 222 ? -12.697 -16.558 4.397 1.00 93.94 222 ARG A CA 1
ATOM 1732 C C . ARG A 1 222 ? -11.705 -16.257 5.505 1.00 93.94 222 ARG A C 1
ATOM 1734 O O . ARG A 1 222 ? -11.422 -15.101 5.803 1.00 93.94 222 ARG A O 1
ATOM 1741 N N . ILE A 1 223 ? -11.164 -17.318 6.095 1.00 93.75 223 ILE A N 1
ATOM 1742 C CA . ILE A 1 223 ? -10.136 -17.227 7.141 1.00 93.75 223 ILE A CA 1
ATOM 1743 C C . ILE A 1 223 ? -8.722 -17.168 6.565 1.00 93.75 223 ILE A C 1
ATOM 1745 O O . ILE A 1 223 ? -7.789 -16.829 7.283 1.00 93.75 223 ILE A O 1
ATOM 1749 N N . ASP A 1 224 ? -8.543 -17.543 5.302 1.00 92.69 224 ASP A N 1
ATOM 1750 C CA . ASP A 1 224 ? -7.272 -17.505 4.602 1.00 92.69 224 ASP A CA 1
ATOM 1751 C C . ASP A 1 224 ? -7.122 -16.205 3.806 1.00 92.69 224 ASP A C 1
ATOM 1753 O O . ASP A 1 224 ? -8.028 -15.811 3.073 1.00 92.69 224 ASP A O 1
ATOM 1757 N N . ARG A 1 225 ? -5.965 -15.552 3.943 1.00 91.06 225 ARG A N 1
ATOM 1758 C CA . ARG A 1 225 ? -5.598 -14.342 3.196 1.00 91.06 225 ARG A CA 1
ATOM 1759 C C . ARG A 1 225 ? -4.199 -14.431 2.610 1.00 91.06 225 ARG A C 1
ATOM 1761 O O . ARG A 1 225 ? -3.339 -15.140 3.139 1.00 91.06 225 ARG A O 1
ATOM 1768 N N . TYR A 1 226 ? -3.986 -13.704 1.520 1.00 92.06 226 TYR A N 1
ATOM 1769 C CA . TYR A 1 226 ? -2.763 -13.736 0.728 1.00 92.06 226 TYR A CA 1
ATOM 1770 C C . TYR A 1 226 ? -2.206 -12.317 0.603 1.00 92.06 226 TYR A C 1
ATOM 1772 O O . TYR A 1 226 ? -2.734 -11.484 -0.132 1.00 92.06 226 TYR A O 1
ATOM 1780 N N . ASP A 1 227 ? -1.130 -12.047 1.330 1.00 89.94 227 ASP A N 1
ATOM 1781 C CA . ASP A 1 227 ? -0.566 -10.710 1.457 1.00 89.94 227 ASP A CA 1
ATOM 1782 C C . ASP A 1 227 ? 0.722 -10.601 0.662 1.00 89.94 227 ASP A C 1
ATOM 1784 O O . ASP A 1 227 ? 1.704 -11.287 0.946 1.00 89.94 227 ASP A O 1
ATOM 1788 N N . ILE A 1 228 ? 0.754 -9.693 -0.304 1.00 89.06 228 ILE A N 1
ATOM 1789 C CA . ILE A 1 228 ? 1.984 -9.352 -1.005 1.00 89.06 228 ILE A CA 1
ATOM 1790 C C . ILE A 1 228 ? 2.627 -8.181 -0.269 1.00 89.06 228 ILE A C 1
ATOM 1792 O O . ILE A 1 228 ? 2.111 -7.065 -0.264 1.00 89.06 228 ILE A O 1
ATOM 1796 N N . SER A 1 229 ? 3.740 -8.453 0.404 1.00 81.75 229 SER A N 1
ATOM 1797 C CA . SER A 1 229 ? 4.329 -7.548 1.389 1.00 81.75 229 SER A CA 1
ATOM 1798 C C . SER A 1 229 ? 5.772 -7.178 1.069 1.00 81.75 229 SER A C 1
ATOM 1800 O O . SER A 1 229 ? 6.519 -7.928 0.434 1.00 81.75 229 SER A O 1
ATOM 1802 N N . GLY A 1 230 ? 6.168 -6.000 1.554 1.00 75.25 230 GLY A N 1
ATOM 1803 C CA . GLY A 1 230 ? 7.565 -5.587 1.620 1.00 75.25 230 GLY A CA 1
ATOM 1804 C C . GLY A 1 230 ? 8.363 -6.359 2.685 1.00 75.25 230 GLY A C 1
ATOM 1805 O O . GLY A 1 230 ? 7.776 -7.046 3.526 1.00 75.25 230 GLY A O 1
ATOM 1806 N N . PRO A 1 231 ? 9.704 -6.235 2.677 1.00 68.75 231 PRO A N 1
ATOM 1807 C CA . PRO A 1 231 ? 10.585 -6.929 3.618 1.00 68.75 231 PRO A CA 1
ATOM 1808 C C . PRO A 1 231 ? 10.296 -6.563 5.078 1.00 68.75 231 PRO A C 1
ATOM 1810 O O . PRO A 1 231 ? 10.376 -7.437 5.937 1.00 68.75 231 PRO A O 1
ATOM 1813 N N . ASP A 1 232 ? 9.897 -5.318 5.348 1.00 71.00 232 ASP A N 1
ATOM 1814 C CA . ASP A 1 232 ? 9.633 -4.833 6.705 1.00 71.00 232 ASP A CA 1
ATOM 1815 C C . ASP A 1 232 ? 8.467 -5.589 7.349 1.00 71.00 232 ASP A C 1
ATOM 1817 O O . ASP A 1 232 ? 8.614 -6.149 8.431 1.00 71.00 232 ASP A O 1
ATOM 1821 N N . MET A 1 233 ? 7.324 -5.692 6.661 1.00 77.19 233 MET A N 1
ATOM 1822 C CA . MET A 1 233 ? 6.160 -6.410 7.192 1.00 77.19 233 MET A CA 1
ATOM 1823 C C . MET A 1 233 ? 6.422 -7.915 7.308 1.00 77.19 233 MET A C 1
ATOM 1825 O O . MET A 1 233 ? 5.984 -8.532 8.273 1.00 77.19 233 MET A O 1
ATOM 1829 N N . ILE A 1 234 ? 7.178 -8.511 6.378 1.00 77.56 234 ILE A N 1
ATOM 1830 C CA . ILE A 1 234 ? 7.599 -9.919 6.487 1.00 77.56 234 ILE A CA 1
ATOM 1831 C C . ILE A 1 234 ? 8.476 -10.115 7.729 1.00 77.56 234 ILE A C 1
ATOM 1833 O O . ILE A 1 234 ? 8.286 -11.076 8.477 1.00 77.56 234 ILE A O 1
ATOM 1837 N N . HIS A 1 235 ? 9.400 -9.187 7.986 1.00 77.12 235 HIS A N 1
ATOM 1838 C CA . HIS A 1 235 ? 10.229 -9.214 9.181 1.00 77.12 235 HIS A CA 1
ATOM 1839 C C . HIS A 1 235 ? 9.380 -9.083 10.451 1.00 77.12 235 HIS A C 1
ATOM 1841 O O . HIS A 1 235 ? 9.475 -9.951 11.317 1.00 77.12 235 HIS A O 1
ATOM 1847 N N . TYR A 1 236 ? 8.497 -8.083 10.537 1.00 76.69 236 TYR A N 1
ATOM 1848 C CA . TYR A 1 236 ? 7.580 -7.912 11.671 1.00 76.69 236 TYR A CA 1
ATOM 1849 C C . TYR A 1 236 ? 6.714 -9.149 11.909 1.00 76.69 236 TYR A C 1
ATOM 1851 O O . TYR A 1 236 ? 6.647 -9.653 13.028 1.00 76.69 236 TYR A O 1
ATOM 1859 N N . ALA A 1 237 ? 6.109 -9.687 10.851 1.00 78.00 237 ALA A N 1
ATOM 1860 C CA . ALA A 1 237 ? 5.272 -10.873 10.932 1.00 78.00 237 ALA A CA 1
ATOM 1861 C C . ALA A 1 237 ? 6.052 -12.115 11.373 1.00 78.00 237 ALA A C 1
ATOM 1863 O O . ALA A 1 237 ? 5.455 -13.014 11.952 1.00 78.00 237 ALA A O 1
ATOM 1864 N N . SER A 1 238 ? 7.367 -12.178 11.143 1.00 77.88 238 SER A N 1
ATOM 1865 C CA . SER A 1 238 ? 8.218 -13.287 11.593 1.00 77.88 238 SER A CA 1
ATOM 1866 C C . SER A 1 238 ? 8.664 -13.191 13.060 1.00 77.88 238 SER A C 1
ATOM 1868 O O . SER A 1 238 ? 9.219 -14.152 13.593 1.00 77.88 238 SER A O 1
ATOM 1870 N N . GLN A 1 239 ? 8.421 -12.064 13.740 1.00 79.75 239 GLN A N 1
ATOM 1871 C CA . GLN A 1 239 ? 8.772 -11.897 15.151 1.00 79.75 239 GLN A CA 1
ATOM 1872 C C . GLN A 1 239 ? 7.719 -12.542 16.071 1.00 79.75 239 GLN A C 1
ATOM 1874 O O . GLN A 1 239 ? 6.524 -12.255 15.980 1.00 79.75 239 GLN A O 1
ATOM 1879 N N . ASN A 1 240 ? 8.171 -13.362 17.029 1.00 74.44 240 ASN A N 1
ATOM 1880 C CA . ASN A 1 240 ? 7.291 -14.093 17.955 1.00 74.44 240 ASN A CA 1
ATOM 1881 C C . ASN A 1 240 ? 6.360 -13.181 18.778 1.00 74.44 240 ASN A C 1
ATOM 1883 O O . ASN A 1 240 ? 5.215 -13.551 19.035 1.00 74.44 240 ASN A O 1
ATOM 1887 N N . GLY A 1 241 ? 6.827 -11.993 19.185 1.00 85.31 241 GLY A N 1
ATOM 1888 C CA . GLY A 1 241 ? 6.020 -11.054 19.977 1.00 85.31 241 GLY A CA 1
ATOM 1889 C C . GLY A 1 241 ? 4.796 -10.548 19.216 1.00 85.31 241 GLY A C 1
ATOM 1890 O O . GLY A 1 241 ? 3.682 -10.589 19.729 1.00 85.31 241 GLY A O 1
ATOM 1891 N N . PHE A 1 242 ? 4.984 -10.180 17.948 1.00 86.06 242 PHE A N 1
ATOM 1892 C CA . PHE A 1 242 ? 3.927 -9.617 17.115 1.00 86.06 242 PHE A CA 1
ATOM 1893 C C . PHE A 1 242 ? 2.810 -10.624 16.814 1.00 86.06 242 PHE A C 1
ATOM 1895 O O . PHE A 1 242 ? 1.628 -10.310 16.965 1.00 86.06 242 PHE A O 1
ATOM 1902 N N . GLN A 1 243 ? 3.163 -11.864 16.449 1.00 86.94 243 GLN A N 1
ATOM 1903 C CA . GLN A 1 243 ? 2.171 -12.929 16.248 1.00 86.94 243 GLN A CA 1
ATOM 1904 C C . GLN A 1 243 ? 1.413 -13.257 17.542 1.00 86.94 243 GLN A C 1
ATOM 1906 O O . GLN A 1 243 ? 0.200 -13.494 17.510 1.00 86.94 243 GLN A O 1
ATOM 1911 N N . GLY A 1 244 ? 2.117 -13.258 18.680 1.00 90.81 244 GLY A N 1
ATOM 1912 C CA . GLY A 1 244 ? 1.528 -13.464 20.000 1.00 90.81 244 GLY A CA 1
ATOM 1913 C C . GLY A 1 244 ? 0.514 -12.377 20.358 1.00 90.81 244 GLY A C 1
ATOM 1914 O O . GLY A 1 244 ? -0.605 -12.695 20.761 1.00 90.81 244 GLY A O 1
ATOM 1915 N N . ASP A 1 245 ? 0.864 -11.109 20.142 1.00 91.69 245 ASP A N 1
ATOM 1916 C CA . ASP A 1 245 ? -0.019 -9.971 20.405 1.00 91.69 245 ASP A CA 1
ATOM 1917 C C . ASP A 1 245 ? -1.244 -9.960 19.473 1.00 91.69 245 ASP A C 1
ATOM 1919 O O . ASP A 1 245 ? -2.368 -9.779 19.952 1.00 91.69 245 ASP A O 1
ATOM 1923 N N . MET A 1 246 ? -1.079 -10.248 18.172 1.00 91.62 246 MET A N 1
ATOM 1924 C CA . MET A 1 246 ? -2.214 -10.408 17.247 1.00 91.62 246 MET A CA 1
ATOM 1925 C C . MET A 1 246 ? -3.145 -11.546 17.685 1.00 91.62 246 MET A C 1
ATOM 1927 O O . MET A 1 246 ? -4.363 -11.372 17.723 1.00 91.62 246 MET A O 1
ATOM 1931 N N . SER A 1 247 ? -2.585 -12.699 18.066 1.00 92.38 247 SER A N 1
ATOM 1932 C CA . SER A 1 247 ? -3.364 -13.857 18.527 1.00 92.38 247 SER A CA 1
ATOM 1933 C C . SER A 1 247 ? -4.107 -13.558 19.831 1.00 92.38 247 SER A C 1
ATOM 1935 O O . SER A 1 247 ? -5.275 -13.924 19.977 1.00 92.38 247 SER A O 1
ATOM 1937 N N . ARG A 1 248 ? -3.463 -12.849 20.769 1.00 95.31 248 ARG A N 1
ATOM 1938 C CA . ARG A 1 248 ? -4.080 -12.385 22.019 1.00 95.31 248 ARG A CA 1
ATOM 1939 C C . ARG A 1 248 ? -5.250 -11.448 21.736 1.00 95.31 248 ARG A C 1
ATOM 1941 O O . ARG A 1 248 ? -6.313 -11.621 22.330 1.00 95.31 248 ARG A O 1
ATOM 1948 N N . MET A 1 249 ? -5.065 -10.477 20.843 1.00 96.12 249 MET A N 1
ATOM 1949 C CA . MET A 1 249 ? -6.107 -9.515 20.491 1.00 96.12 249 MET A CA 1
ATOM 1950 C C . MET A 1 249 ? -7.278 -10.187 19.759 1.00 96.12 249 MET A C 1
ATOM 1952 O O . MET A 1 249 ? -8.432 -9.958 20.114 1.00 96.12 249 MET A O 1
ATOM 1956 N N . LEU A 1 250 ? -7.007 -11.100 18.819 1.00 96.69 250 LEU A N 1
ATOM 1957 C CA . LEU A 1 250 ? -8.043 -11.894 18.152 1.00 96.69 250 LEU A CA 1
ATOM 1958 C C . LEU A 1 250 ? -8.835 -12.745 19.162 1.00 96.69 250 LEU A C 1
ATOM 1960 O O . LEU A 1 250 ? -10.064 -12.772 19.124 1.00 96.69 250 LEU A O 1
ATOM 1964 N N . ALA A 1 251 ? -8.152 -13.398 20.108 1.00 96.88 251 ALA A N 1
ATOM 1965 C CA . ALA A 1 251 ? -8.802 -14.172 21.165 1.00 96.88 251 ALA A CA 1
ATOM 1966 C C . ALA A 1 251 ? -9.655 -13.294 22.096 1.00 96.88 251 ALA A C 1
ATOM 1968 O O . ALA A 1 251 ? -10.720 -13.727 22.538 1.00 96.88 251 ALA A O 1
ATOM 1969 N N . HIS A 1 252 ? -9.210 -12.067 22.384 1.00 97.75 252 HIS A N 1
ATOM 1970 C CA . HIS A 1 252 ? -9.975 -11.079 23.147 1.00 97.75 252 HIS A CA 1
ATOM 1971 C C . HIS A 1 252 ? -11.260 -10.679 22.412 1.00 97.75 252 HIS A C 1
ATOM 1973 O O . HIS A 1 252 ? -12.349 -10.824 22.962 1.00 97.75 252 HIS A O 1
ATOM 1979 N N . LEU A 1 253 ? -11.155 -10.296 21.138 1.00 97.88 253 LEU A N 1
ATOM 1980 C CA . LEU A 1 253 ? -12.301 -9.952 20.290 1.00 97.88 253 LEU A CA 1
ATOM 1981 C C . LEU A 1 253 ? -13.283 -11.120 20.110 1.00 97.88 253 LEU A C 1
ATOM 1983 O O . LEU A 1 253 ? -14.497 -10.926 20.069 1.00 97.88 253 LEU A O 1
ATOM 1987 N N . ARG A 1 254 ? -12.786 -12.359 20.067 1.00 97.06 254 ARG A N 1
ATOM 1988 C CA . ARG A 1 254 ? -13.633 -13.552 19.955 1.00 97.06 254 ARG A CA 1
ATOM 1989 C C . ARG A 1 254 ? -14.497 -13.799 21.191 1.00 97.06 254 ARG A C 1
ATOM 1991 O O . ARG A 1 254 ? -15.587 -14.349 21.052 1.00 97.06 254 ARG A O 1
ATOM 1998 N N . LYS A 1 255 ? -14.042 -13.398 22.386 1.00 95.94 255 LYS A N 1
ATOM 1999 C CA . LYS A 1 255 ? -14.873 -13.449 23.604 1.00 95.94 255 LYS A CA 1
ATOM 2000 C C . LYS A 1 255 ? -16.055 -12.487 23.517 1.00 95.94 255 LYS A C 1
ATOM 2002 O O . LYS A 1 255 ? -17.108 -12.794 24.062 1.00 95.94 255 LYS A O 1
ATOM 2007 N N . TRP A 1 256 ? -15.874 -11.356 22.836 1.00 96.94 256 TRP A N 1
ATOM 2008 C CA . TRP A 1 256 ? -16.938 -10.390 22.584 1.00 96.94 256 TRP A CA 1
ATOM 2009 C C . TRP A 1 256 ? -17.955 -10.907 21.570 1.00 96.94 256 TRP A C 1
ATOM 2011 O O . TRP A 1 256 ? -19.139 -10.988 21.888 1.00 96.94 256 TRP A O 1
ATOM 2021 N N . ASN A 1 257 ? -17.510 -11.290 20.368 1.00 97.38 257 ASN A N 1
ATOM 2022 C CA . ASN A 1 257 ? -18.428 -11.725 19.319 1.00 97.38 257 ASN A CA 1
ATOM 2023 C C . ASN A 1 257 ? -17.849 -12.862 18.457 1.00 97.38 257 ASN A C 1
ATOM 2025 O O . ASN A 1 257 ? -17.243 -12.610 17.412 1.00 97.38 257 ASN A O 1
ATOM 2029 N N . PRO A 1 258 ? -18.083 -14.137 18.822 1.00 95.75 258 PRO A N 1
ATOM 2030 C CA . PRO A 1 258 ? -17.556 -15.280 18.076 1.00 95.75 258 PRO A CA 1
ATOM 2031 C C . PRO A 1 258 ? -18.232 -15.498 16.713 1.00 95.75 258 PRO A C 1
ATOM 2033 O O . PRO A 1 258 ? -17.777 -16.346 15.951 1.00 95.75 258 PRO A O 1
ATOM 2036 N N . LYS A 1 259 ? -19.319 -14.774 16.396 1.00 95.06 259 LYS A N 1
ATOM 2037 C CA . LYS A 1 259 ? -19.946 -14.812 15.063 1.00 95.06 259 LYS A CA 1
ATOM 2038 C C . LYS A 1 259 ? -19.217 -13.900 14.077 1.00 95.06 259 LYS A C 1
ATOM 2040 O O . LYS A 1 259 ? -19.087 -14.252 12.910 1.00 95.06 259 LYS A O 1
ATOM 2045 N N . LEU A 1 260 ? -18.745 -12.744 14.548 1.00 95.94 260 LEU A N 1
ATOM 2046 C CA . LEU A 1 260 ? -17.997 -11.785 13.731 1.00 95.94 260 LEU A CA 1
ATOM 2047 C C . LEU A 1 260 ? -16.490 -12.047 13.739 1.00 95.94 260 LEU A C 1
ATOM 2049 O O . LEU A 1 260 ? -15.796 -11.603 12.833 1.00 95.94 260 LEU A O 1
ATOM 2053 N N . VAL A 1 261 ? -15.974 -12.764 14.734 1.00 97.56 261 VAL A N 1
ATOM 2054 C CA . VAL A 1 261 ? -14.535 -12.982 14.895 1.00 97.56 261 VAL A CA 1
ATOM 2055 C C . VAL A 1 261 ? -14.222 -14.468 14.720 1.00 97.56 261 VAL A C 1
ATOM 2057 O O . VAL A 1 261 ? -14.660 -15.281 15.542 1.00 97.56 261 VAL A O 1
ATOM 2060 N N . PRO A 1 262 ? -13.471 -14.853 13.672 1.00 95.81 262 PRO A N 1
ATOM 2061 C CA . PRO A 1 262 ? -13.177 -16.251 13.410 1.00 95.81 262 PRO A CA 1
ATOM 2062 C C . PRO A 1 262 ? -12.241 -16.832 14.482 1.00 95.81 262 PRO A C 1
ATOM 2064 O O . PRO A 1 262 ? -11.518 -16.100 15.164 1.00 95.81 262 PRO A O 1
ATOM 2067 N N . PRO A 1 263 ? -12.218 -18.168 14.645 1.00 93.00 263 PRO A N 1
ATOM 2068 C CA . PRO A 1 263 ? -11.320 -18.819 15.592 1.00 93.00 263 PRO A CA 1
ATOM 2069 C C . PRO A 1 263 ? -9.844 -18.603 15.257 1.00 93.00 263 PRO A C 1
ATOM 2071 O O . PRO A 1 263 ? -9.020 -18.563 16.168 1.00 93.00 263 PRO A O 1
ATOM 2074 N N . THR A 1 264 ? -9.529 -18.504 13.966 1.00 93.88 264 THR A N 1
ATOM 2075 C CA . THR A 1 264 ? -8.187 -18.316 13.427 1.00 93.88 264 THR A CA 1
ATOM 2076 C C . THR A 1 264 ? -8.272 -17.479 12.153 1.00 93.88 264 THR A C 1
ATOM 2078 O O . THR A 1 264 ? -9.300 -17.468 11.476 1.00 93.88 264 THR A O 1
ATOM 2081 N N . ILE A 1 265 ? -7.176 -16.801 11.822 1.00 92.31 265 ILE A N 1
ATOM 2082 C CA . ILE A 1 265 ? -6.941 -16.186 10.514 1.00 92.31 265 ILE A CA 1
ATOM 2083 C C . ILE A 1 265 ? -5.580 -16.695 10.048 1.00 92.31 265 ILE A C 1
ATOM 2085 O O . ILE A 1 265 ? -4.618 -16.694 10.815 1.00 92.31 265 ILE A O 1
ATOM 2089 N N . VAL A 1 266 ? -5.511 -17.193 8.818 1.00 91.06 266 VAL A N 1
ATOM 2090 C CA . VAL A 1 266 ? -4.304 -17.754 8.215 1.00 91.06 266 VAL A CA 1
ATOM 2091 C C . VAL A 1 266 ? -3.813 -16.795 7.144 1.00 91.06 266 VAL A C 1
ATOM 2093 O O . VAL A 1 266 ? -4.386 -16.710 6.062 1.00 91.06 266 VAL A O 1
ATOM 2096 N N . THR A 1 267 ? -2.718 -16.103 7.432 1.00 88.38 267 THR A N 1
ATOM 2097 C CA . THR A 1 267 ? -2.069 -15.208 6.473 1.00 88.38 267 THR A CA 1
ATOM 2098 C C . THR A 1 267 ? -0.932 -15.931 5.764 1.00 88.38 267 THR A C 1
ATOM 2100 O O . THR A 1 267 ? -0.027 -16.467 6.403 1.00 88.38 267 THR A O 1
ATOM 2103 N N . ARG A 1 268 ? -0.958 -15.929 4.432 1.00 88.62 268 ARG A N 1
ATOM 2104 C CA . ARG A 1 268 ? 0.157 -16.346 3.576 1.00 88.62 268 ARG A CA 1
ATOM 2105 C C . ARG A 1 268 ? 0.809 -15.099 3.010 1.00 88.62 268 ARG A C 1
ATOM 2107 O O . ARG A 1 268 ? 0.155 -14.350 2.295 1.00 88.62 268 ARG A O 1
ATOM 2114 N N . MET A 1 269 ? 2.074 -14.875 3.341 1.00 87.00 269 MET A N 1
ATOM 2115 C CA . MET A 1 269 ? 2.798 -13.682 2.912 1.00 87.00 269 MET A CA 1
ATOM 2116 C C . MET A 1 269 ? 3.762 -14.004 1.775 1.00 87.00 269 MET A C 1
ATOM 2118 O O . MET A 1 269 ? 4.489 -14.994 1.842 1.00 87.00 269 MET A O 1
ATOM 2122 N N . PHE A 1 270 ? 3.796 -13.138 0.767 1.00 86.44 270 PHE A N 1
ATOM 2123 C CA . PHE A 1 270 ? 4.655 -13.246 -0.408 1.00 86.44 270 PHE A CA 1
ATOM 2124 C C . PHE A 1 270 ? 5.568 -12.020 -0.510 1.00 86.44 270 PHE A C 1
ATOM 2126 O O . PHE A 1 270 ? 5.103 -10.897 -0.296 1.00 86.44 270 PHE A O 1
ATOM 2133 N N . PRO A 1 271 ? 6.856 -12.193 -0.857 1.00 83.44 271 PRO A N 1
ATOM 2134 C CA . PRO A 1 271 ? 7.779 -11.076 -1.012 1.00 83.44 271 PRO A CA 1
ATOM 2135 C C . PRO A 1 271 ? 7.476 -10.322 -2.310 1.00 83.44 271 PRO A C 1
ATOM 2137 O O . PRO A 1 271 ? 7.908 -10.729 -3.379 1.00 83.44 271 PRO A O 1
ATOM 2140 N N . GLY A 1 272 ? 6.755 -9.202 -2.239 1.00 79.44 272 GLY A N 1
ATOM 2141 C CA . GLY A 1 272 ? 6.367 -8.439 -3.435 1.00 79.44 272 GLY A CA 1
ATOM 2142 C C . GLY A 1 272 ? 7.534 -7.750 -4.140 1.00 79.44 272 GLY A C 1
ATOM 2143 O O . GLY A 1 272 ? 7.520 -7.575 -5.354 1.00 79.44 272 GLY A O 1
ATOM 2144 N N . THR A 1 273 ? 8.592 -7.405 -3.403 1.00 79.56 273 THR A N 1
ATOM 2145 C CA . THR A 1 273 ? 9.729 -6.610 -3.908 1.00 79.56 273 THR A CA 1
ATOM 2146 C C . THR A 1 273 ? 10.558 -7.294 -4.993 1.00 79.56 273 THR A C 1
ATOM 2148 O O . THR A 1 273 ? 11.384 -6.635 -5.635 1.00 79.56 273 THR A O 1
ATOM 2151 N N . VAL A 1 274 ? 10.352 -8.594 -5.201 1.00 77.56 274 VAL A N 1
ATOM 2152 C CA . VAL A 1 274 ? 10.966 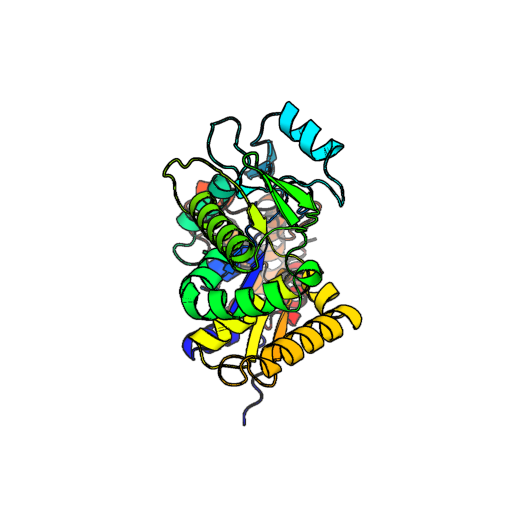-9.390 -6.272 1.00 77.56 274 VAL A CA 1
ATOM 2153 C C . VAL A 1 274 ? 10.240 -9.231 -7.613 1.00 77.56 274 VAL A C 1
ATOM 2155 O O . VAL A 1 274 ? 10.839 -9.510 -8.649 1.00 77.56 274 VAL A O 1
ATOM 2158 N N . ALA A 1 275 ? 8.994 -8.738 -7.611 1.00 81.44 275 ALA A N 1
ATOM 2159 C CA . ALA A 1 275 ? 8.126 -8.632 -8.782 1.00 81.44 275 ALA A CA 1
ATOM 2160 C C . ALA A 1 275 ? 8.429 -7.419 -9.670 1.00 81.44 275 ALA A C 1
ATOM 2162 O O . ALA A 1 275 ? 7.552 -6.622 -9.975 1.00 81.44 275 ALA A O 1
ATOM 2163 N N . ARG A 1 276 ? 9.692 -7.244 -10.065 1.00 82.19 276 ARG A N 1
ATOM 2164 C CA . ARG A 1 276 ? 10.162 -6.080 -10.837 1.00 82.19 276 ARG A CA 1
ATOM 2165 C C . ARG A 1 276 ? 10.234 -6.397 -12.312 1.00 82.19 276 ARG A C 1
ATOM 2167 O O . ARG A 1 276 ? 11.305 -6.653 -12.859 1.00 82.19 276 ARG A O 1
ATOM 2174 N N . ILE A 1 277 ? 9.064 -6.444 -12.915 1.00 85.56 277 ILE A N 1
ATOM 2175 C CA . ILE A 1 277 ? 8.849 -6.964 -14.257 1.00 85.56 277 ILE A CA 1
ATOM 2176 C C . ILE A 1 277 ? 7.918 -6.031 -15.016 1.00 85.56 277 ILE A C 1
ATOM 2178 O O . ILE A 1 277 ? 7.188 -5.249 -14.431 1.00 85.56 277 ILE A O 1
ATOM 2182 N N . GLY A 1 278 ? 7.923 -6.141 -16.333 1.00 89.25 278 GLY A N 1
ATOM 2183 C CA . GLY A 1 278 ? 7.039 -5.358 -17.180 1.00 89.25 278 GLY A CA 1
ATOM 2184 C C . GLY A 1 278 ? 7.727 -4.203 -17.885 1.00 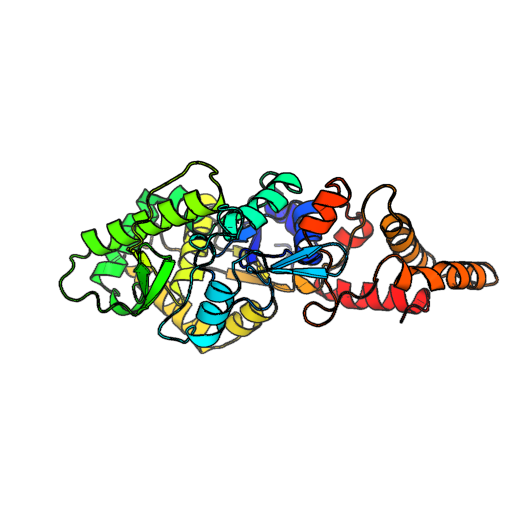89.25 278 GLY A C 1
ATOM 2185 O O . GLY A 1 278 ? 8.889 -3.876 -17.635 1.00 89.25 278 GLY A O 1
ATOM 2186 N N . HIS A 1 279 ? 7.000 -3.655 -18.843 1.00 90.38 279 HIS A N 1
ATOM 2187 C CA . HIS A 1 279 ? 7.487 -2.700 -19.822 1.00 90.38 279 HIS A CA 1
ATOM 2188 C C . HIS A 1 279 ? 6.377 -1.736 -20.240 1.00 90.38 279 HIS A C 1
ATOM 2190 O O . HIS A 1 279 ? 5.208 -1.946 -19.926 1.00 90.38 279 HIS A O 1
ATOM 2196 N N . ILE A 1 280 ? 6.748 -0.688 -20.967 1.00 89.94 280 ILE A N 1
ATOM 2197 C CA . ILE A 1 280 ? 5.814 0.278 -21.552 1.00 89.94 280 ILE A CA 1
ATOM 2198 C C . ILE A 1 280 ? 5.763 -0.007 -23.051 1.00 89.94 280 ILE A C 1
ATOM 2200 O O . ILE A 1 280 ? 6.812 -0.206 -23.665 1.00 89.94 280 ILE A O 1
ATOM 2204 N N . ARG A 1 281 ? 4.562 -0.056 -23.635 1.00 87.81 281 ARG A N 1
ATOM 2205 C CA . ARG A 1 281 ? 4.404 -0.333 -25.069 1.00 87.81 281 ARG A CA 1
ATOM 2206 C C . ARG A 1 281 ? 5.093 0.752 -25.901 1.00 87.81 281 ARG A C 1
ATOM 2208 O O . ARG A 1 281 ? 4.933 1.937 -25.619 1.00 87.81 281 ARG A O 1
ATOM 2215 N N . ASN A 1 282 ? 5.801 0.350 -26.954 1.00 86.69 282 ASN A N 1
ATOM 2216 C CA . ASN A 1 282 ? 6.577 1.222 -27.842 1.00 86.69 282 ASN A CA 1
ATOM 2217 C C . ASN A 1 282 ? 7.702 2.005 -27.134 1.00 86.69 282 ASN A C 1
ATOM 2219 O O . ASN A 1 282 ? 8.161 3.027 -27.642 1.00 86.69 282 ASN A O 1
ATOM 2223 N N . HIS A 1 283 ? 8.145 1.547 -25.964 1.00 87.31 283 HIS A N 1
ATOM 2224 C CA . HIS A 1 283 ? 9.283 2.105 -25.240 1.00 87.31 283 HIS A CA 1
ATOM 2225 C C . HIS A 1 283 ? 10.453 1.115 -25.271 1.00 87.31 283 HIS A C 1
ATOM 2227 O O . HIS A 1 283 ? 10.249 -0.093 -25.379 1.00 87.31 283 HIS A O 1
ATOM 2233 N N . VAL A 1 284 ? 11.688 1.596 -25.090 1.00 85.38 284 VAL A N 1
ATOM 2234 C CA . VAL A 1 284 ? 12.891 0.735 -25.072 1.00 85.38 284 VAL A CA 1
ATOM 2235 C C . VAL A 1 284 ? 12.796 -0.408 -24.048 1.00 85.38 284 VAL A C 1
ATOM 2237 O O . VAL A 1 284 ? 13.351 -1.488 -24.249 1.00 85.38 284 VAL A O 1
ATOM 2240 N N . SER A 1 285 ? 12.019 -0.220 -22.977 1.00 86.94 285 SER A N 1
ATOM 2241 C CA . SER A 1 285 ? 11.771 -1.256 -21.970 1.00 86.94 285 SER A CA 1
ATOM 2242 C C . SER A 1 285 ? 11.080 -2.507 -22.529 1.00 86.94 285 SER A C 1
ATOM 2244 O O . SER A 1 285 ? 11.331 -3.600 -22.021 1.00 86.94 285 SER A O 1
ATOM 2246 N N . GLU A 1 286 ? 10.263 -2.393 -23.581 1.00 90.12 286 GLU A N 1
ATOM 2247 C CA . GLU A 1 286 ? 9.594 -3.530 -24.234 1.00 90.12 286 GLU A CA 1
ATOM 2248 C C . GLU A 1 286 ? 10.604 -4.453 -24.916 1.00 90.12 286 GLU A C 1
ATOM 2250 O O . GLU A 1 286 ? 10.595 -5.670 -24.707 1.00 90.12 286 GLU A O 1
ATOM 2255 N N . GLU A 1 287 ? 11.545 -3.877 -25.663 1.00 88.75 287 GLU A N 1
ATOM 2256 C CA . GLU A 1 287 ? 12.608 -4.629 -26.330 1.00 88.75 287 GLU A CA 1
ATOM 2257 C C . GLU A 1 287 ? 13.565 -5.278 -25.323 1.00 88.75 287 GLU A C 1
ATOM 2259 O O . GLU A 1 287 ? 14.002 -6.417 -25.519 1.00 88.75 287 GLU A O 1
ATOM 2264 N N . VAL A 1 288 ? 13.877 -4.577 -24.225 1.00 88.00 288 VAL A N 1
ATOM 2265 C CA . VAL A 1 288 ? 14.700 -5.106 -23.126 1.00 88.00 288 VAL A CA 1
ATOM 2266 C C . VAL A 1 288 ? 14.015 -6.311 -22.475 1.00 88.00 288 VAL A C 1
ATOM 2268 O O . VAL A 1 288 ? 14.625 -7.376 -22.334 1.00 88.00 288 VAL A O 1
ATOM 2271 N N . MET A 1 289 ? 12.735 -6.193 -22.110 1.00 88.81 289 MET A N 1
ATOM 2272 C CA . MET A 1 289 ? 11.994 -7.293 -21.483 1.00 88.81 289 MET A CA 1
ATOM 2273 C C . MET A 1 289 ? 11.779 -8.467 -22.445 1.00 88.81 289 MET A C 1
ATOM 2275 O O . MET A 1 289 ? 11.969 -9.621 -22.048 1.00 88.81 289 MET A O 1
ATOM 2279 N N . THR A 1 290 ? 11.500 -8.195 -23.721 1.00 90.25 290 THR A N 1
ATOM 2280 C CA . THR A 1 290 ? 11.376 -9.218 -24.769 1.00 90.25 290 THR A CA 1
ATOM 2281 C C . THR A 1 290 ? 12.672 -10.011 -24.930 1.00 90.25 290 THR A C 1
ATOM 2283 O O . THR A 1 290 ? 12.647 -11.245 -24.955 1.00 90.25 290 THR A O 1
ATOM 2286 N N . ARG A 1 291 ? 13.831 -9.340 -24.965 1.00 89.06 291 ARG A N 1
ATOM 2287 C CA . ARG A 1 291 ? 15.138 -10.013 -25.049 1.00 89.06 291 ARG A CA 1
ATOM 2288 C C . ARG A 1 291 ? 15.427 -10.891 -23.839 1.00 89.06 291 ARG A C 1
ATOM 2290 O O . ARG A 1 291 ? 15.947 -11.994 -24.011 1.00 89.06 291 ARG A O 1
ATOM 2297 N N . LYS A 1 292 ? 15.046 -10.467 -22.629 1.00 89.19 292 LYS A N 1
ATOM 2298 C CA . LYS A 1 292 ? 15.158 -11.309 -21.423 1.00 89.19 292 LYS A CA 1
ATOM 2299 C C . LYS A 1 292 ? 14.332 -12.586 -21.554 1.00 89.19 292 LYS A C 1
ATOM 2301 O O . LYS A 1 292 ? 14.848 -13.671 -21.289 1.00 89.19 292 LYS A O 1
ATOM 2306 N N . VAL A 1 293 ? 13.084 -12.480 -22.014 1.00 90.94 293 VAL A N 1
ATOM 2307 C CA . VAL A 1 293 ? 12.216 -13.646 -22.251 1.00 90.94 293 VAL A CA 1
ATOM 2308 C C . VAL A 1 293 ? 12.819 -14.570 -23.314 1.00 90.94 293 VAL A C 1
ATOM 2310 O O . VAL A 1 293 ? 12.903 -15.780 -23.099 1.00 90.94 293 VAL A O 1
ATOM 2313 N N . GLN A 1 294 ? 13.298 -14.019 -24.433 1.00 89.12 294 GLN A N 1
ATOM 2314 C CA . GLN A 1 294 ? 13.936 -14.795 -25.501 1.00 89.12 294 GLN A CA 1
ATOM 2315 C C . GLN A 1 294 ? 15.190 -15.527 -25.012 1.00 89.12 294 GLN A C 1
ATOM 2317 O O . GLN A 1 294 ? 15.322 -16.726 -25.251 1.00 89.12 294 GLN A O 1
ATOM 2322 N N . ALA A 1 295 ? 16.073 -14.849 -24.274 1.00 87.44 295 ALA A N 1
ATOM 2323 C CA . ALA A 1 295 ? 17.282 -15.456 -23.722 1.00 87.44 295 ALA A CA 1
ATOM 2324 C C . ALA A 1 295 ? 16.964 -16.618 -22.768 1.00 87.44 295 ALA A C 1
ATOM 2326 O O . ALA A 1 295 ? 17.680 -17.619 -22.757 1.00 87.44 295 ALA A O 1
ATOM 2327 N N . LEU A 1 296 ? 15.882 -16.510 -21.989 1.00 89.12 296 LEU A N 1
ATOM 2328 C CA . LEU A 1 296 ? 15.445 -17.559 -21.069 1.00 89.12 296 LEU A CA 1
ATOM 2329 C C . LEU A 1 296 ? 14.785 -18.752 -21.777 1.00 89.12 296 LEU A C 1
ATOM 2331 O O . LEU A 1 296 ? 15.011 -19.884 -21.351 1.00 89.12 296 LEU A O 1
ATOM 2335 N N . ARG A 1 297 ? 13.977 -18.515 -22.822 1.00 88.56 297 ARG A N 1
ATOM 2336 C CA . ARG A 1 297 ? 13.265 -19.566 -23.580 1.00 88.56 297 ARG A CA 1
ATOM 2337 C C . ARG A 1 297 ? 14.159 -20.287 -24.585 1.00 88.56 297 ARG A C 1
ATOM 2339 O O . ARG A 1 297 ? 13.971 -21.472 -24.846 1.00 88.56 297 ARG A O 1
ATOM 2346 N N . SER A 1 298 ? 15.111 -19.580 -25.180 1.00 83.69 298 SER A N 1
ATOM 2347 C CA . SER A 1 298 ? 15.991 -20.105 -26.224 1.00 83.69 298 SER A CA 1
ATOM 2348 C C . SER A 1 298 ? 17.399 -19.549 -26.023 1.00 83.69 298 SER A C 1
ATOM 2350 O O . SER A 1 298 ? 17.757 -18.540 -26.637 1.00 83.69 298 SER A O 1
ATOM 2352 N N . PRO A 1 299 ? 18.202 -20.185 -25.143 1.00 73.44 299 PRO A N 1
ATOM 2353 C CA . PRO A 1 299 ? 19.537 -19.717 -24.808 1.00 73.44 299 PRO A CA 1
ATOM 2354 C C . PRO A 1 299 ? 20.366 -19.452 -26.072 1.00 73.44 299 PRO A C 1
ATOM 2356 O O . PRO A 1 299 ? 20.508 -20.348 -26.909 1.00 73.44 299 PRO A O 1
ATOM 2359 N N . PRO A 1 300 ? 20.920 -18.241 -26.243 1.00 66.75 300 PRO A N 1
ATOM 2360 C CA . PRO A 1 300 ? 21.570 -17.873 -27.492 1.00 66.75 300 PRO A CA 1
ATOM 2361 C C . PRO A 1 300 ? 22.839 -18.704 -27.726 1.00 66.75 300 PRO A C 1
ATOM 2363 O O . PRO A 1 300 ? 23.692 -18.810 -26.837 1.00 66.75 300 PRO A O 1
ATOM 2366 N N . ALA A 1 301 ? 23.010 -19.231 -28.941 1.00 71.69 301 ALA A N 1
ATOM 2367 C CA . ALA A 1 301 ? 24.194 -19.984 -29.363 1.00 71.69 301 ALA A CA 1
ATOM 2368 C C . ALA A 1 301 ? 24.884 -19.336 -30.579 1.00 71.69 301 ALA A C 1
ATOM 2370 O O . ALA A 1 301 ? 24.265 -18.600 -31.345 1.00 71.69 301 ALA A O 1
ATOM 2371 N N . GLY A 1 302 ? 26.183 -19.600 -30.754 1.00 77.88 302 GLY A N 1
ATOM 2372 C CA . GLY A 1 302 ? 26.942 -19.175 -31.938 1.00 77.88 302 GLY A CA 1
ATOM 2373 C C . GLY A 1 302 ? 26.983 -17.656 -32.165 1.00 77.88 302 GLY A C 1
ATOM 2374 O O . GLY A 1 302 ? 27.175 -16.877 -31.230 1.00 77.88 302 GLY A O 1
ATOM 2375 N N . GLU A 1 303 ? 26.830 -17.222 -33.418 1.00 73.69 303 GLU A N 1
ATOM 2376 C CA . GLU A 1 303 ? 26.845 -15.799 -33.797 1.00 73.69 303 GLU A CA 1
ATOM 2377 C C . GLU A 1 303 ? 25.646 -15.010 -33.267 1.00 73.69 303 GLU A C 1
ATOM 2379 O O . GLU A 1 303 ? 25.791 -13.835 -32.925 1.00 73.69 303 GLU A O 1
ATOM 2384 N N . TRP A 1 304 ? 24.485 -15.657 -33.139 1.00 73.50 304 TRP A N 1
ATOM 2385 C CA . TRP A 1 304 ? 23.282 -15.047 -32.570 1.00 73.50 304 TRP A CA 1
ATOM 2386 C C . TRP A 1 304 ? 23.535 -14.538 -31.148 1.00 73.50 304 TRP A C 1
ATOM 2388 O O . TRP A 1 304 ? 23.172 -13.415 -30.810 1.00 73.50 304 TRP A O 1
ATOM 2398 N N . LYS A 1 305 ? 24.277 -15.314 -30.349 1.00 78.88 305 LYS A N 1
ATOM 2399 C CA . LYS A 1 305 ? 24.713 -14.919 -29.004 1.00 78.88 305 LYS A CA 1
ATOM 2400 C C . LYS A 1 305 ? 25.550 -13.641 -29.000 1.00 78.88 305 LYS A C 1
ATOM 2402 O O . LYS A 1 305 ? 25.331 -12.779 -28.158 1.00 78.88 305 LYS A O 1
ATOM 2407 N N . LYS A 1 306 ? 26.498 -13.513 -29.936 1.00 78.75 306 LYS A N 1
ATOM 2408 C CA . LYS A 1 306 ? 27.353 -12.320 -30.040 1.00 78.75 306 LYS A CA 1
ATOM 2409 C C . LYS A 1 306 ? 26.534 -11.088 -30.413 1.00 78.75 306 LYS A C 1
ATOM 2411 O O . LYS A 1 306 ? 26.693 -10.061 -29.771 1.00 78.75 306 LYS A O 1
ATOM 2416 N N . ARG A 1 307 ? 25.634 -11.207 -31.397 1.00 78.94 307 ARG A N 1
ATOM 2417 C CA . ARG A 1 307 ? 24.748 -10.102 -31.801 1.00 78.94 307 ARG A CA 1
ATOM 2418 C C . ARG A 1 307 ? 23.852 -9.657 -30.650 1.00 78.94 307 ARG A C 1
ATOM 2420 O O . ARG A 1 307 ? 23.796 -8.471 -30.365 1.00 78.94 307 ARG A O 1
ATOM 2427 N N . LEU A 1 308 ? 23.225 -10.601 -29.949 1.00 79.44 308 LEU A N 1
ATOM 2428 C CA . LEU A 1 308 ? 22.367 -10.299 -28.804 1.00 79.44 308 LEU A CA 1
ATOM 2429 C C . LEU A 1 308 ? 23.125 -9.551 -27.696 1.00 79.44 308 LEU A C 1
ATOM 2431 O O . LEU A 1 308 ? 22.586 -8.615 -27.118 1.00 79.44 308 LEU A O 1
ATOM 2435 N N . TRP A 1 309 ? 24.375 -9.935 -27.420 1.00 82.44 309 TRP A N 1
ATOM 2436 C CA . TRP A 1 309 ? 25.215 -9.244 -26.440 1.00 82.44 309 TRP A CA 1
ATOM 2437 C C . TRP A 1 309 ? 25.586 -7.826 -26.853 1.00 82.44 309 TRP A C 1
ATOM 2439 O O . TRP A 1 309 ? 25.613 -6.960 -25.992 1.00 82.44 309 TRP A O 1
ATOM 2449 N N . GLU A 1 310 ? 25.884 -7.582 -28.130 1.00 82.12 310 GLU A N 1
ATOM 2450 C CA . GLU A 1 310 ? 26.191 -6.225 -28.598 1.00 82.12 310 GLU A CA 1
ATOM 2451 C C . GLU A 1 310 ? 24.995 -5.290 -28.412 1.00 82.12 310 GLU A C 1
ATOM 2453 O O . GLU A 1 310 ? 25.168 -4.209 -27.863 1.00 82.12 310 GLU A O 1
ATOM 2458 N N . VAL A 1 311 ? 23.786 -5.740 -28.762 1.00 82.06 311 VAL A N 1
ATOM 2459 C CA . VAL A 1 311 ? 22.559 -4.944 -28.576 1.00 82.06 311 VAL A CA 1
ATOM 2460 C C . VAL A 1 311 ? 22.242 -4.769 -27.084 1.00 82.06 311 VAL A C 1
ATOM 2462 O O . VAL A 1 311 ? 21.825 -3.702 -26.657 1.00 82.06 311 VAL A O 1
ATOM 2465 N N . ALA A 1 312 ? 22.472 -5.797 -26.257 1.00 80.12 312 ALA A N 1
ATOM 2466 C CA . ALA A 1 312 ? 22.190 -5.739 -24.821 1.00 80.12 312 ALA A CA 1
ATOM 2467 C C . ALA A 1 312 ? 23.091 -4.761 -24.046 1.00 80.12 312 ALA A C 1
ATOM 2469 O O . ALA A 1 312 ? 22.695 -4.297 -22.984 1.00 80.12 312 ALA A O 1
ATOM 2470 N N . LYS A 1 313 ? 24.279 -4.401 -24.555 1.00 79.12 313 LYS A N 1
ATOM 2471 C CA . LYS A 1 313 ? 25.179 -3.450 -23.870 1.00 79.12 313 LYS A CA 1
ATOM 2472 C C . LYS A 1 313 ? 24.535 -2.090 -23.604 1.00 79.12 313 LYS A C 1
ATOM 2474 O O . LYS A 1 313 ? 24.929 -1.422 -22.653 1.00 79.12 313 LYS A O 1
ATOM 2479 N N . GLU A 1 314 ? 23.585 -1.682 -24.439 1.00 78.00 314 GLU A N 1
ATOM 2480 C CA . GLU A 1 314 ? 22.904 -0.391 -24.323 1.00 78.00 314 GLU A CA 1
ATOM 2481 C C . GLU A 1 314 ? 21.709 -0.449 -23.356 1.00 78.00 314 GLU A C 1
ATOM 2483 O O . GLU A 1 314 ? 21.275 0.584 -22.851 1.00 78.00 314 GLU A O 1
ATOM 2488 N N . ASP A 1 315 ? 21.236 -1.650 -23.002 1.00 77.25 315 ASP A N 1
ATOM 2489 C CA . ASP A 1 315 ? 20.018 -1.843 -22.209 1.00 77.25 315 ASP A CA 1
ATOM 2490 C C . ASP A 1 315 ? 20.121 -1.207 -20.828 1.00 77.25 315 ASP A C 1
ATOM 2492 O O . ASP A 1 315 ? 19.183 -0.552 -20.395 1.00 77.25 315 ASP A O 1
ATOM 2496 N N . GLU A 1 316 ? 21.258 -1.350 -20.143 1.00 68.31 316 GLU A N 1
ATOM 2497 C CA . GLU A 1 316 ? 21.477 -0.736 -18.826 1.00 68.31 316 GLU A CA 1
ATOM 2498 C C . GLU A 1 316 ? 21.406 0.789 -18.854 1.00 68.31 316 GLU A C 1
ATOM 2500 O O . GLU A 1 316 ? 20.929 1.394 -17.895 1.00 68.31 316 GLU A O 1
ATOM 2505 N N . ALA A 1 317 ? 21.879 1.400 -19.942 1.00 69.81 317 ALA A N 1
ATOM 2506 C CA . ALA A 1 317 ? 21.872 2.846 -20.106 1.00 69.81 317 ALA A CA 1
ATOM 2507 C C . ALA A 1 317 ? 20.479 3.365 -20.489 1.00 69.81 317 ALA A C 1
ATOM 2509 O O . ALA A 1 317 ? 20.102 4.462 -20.083 1.00 69.81 317 ALA A O 1
ATOM 2510 N N . SER A 1 318 ? 19.719 2.587 -21.264 1.00 69.62 318 SER A N 1
ATOM 2511 C CA . SER A 1 318 ? 18.412 2.994 -21.791 1.00 69.62 318 SER A CA 1
ATOM 2512 C C . SER A 1 318 ? 17.234 2.615 -20.892 1.00 69.62 318 SER A C 1
ATOM 2514 O O . SER A 1 318 ? 16.214 3.301 -20.887 1.00 69.62 318 SER A O 1
ATOM 2516 N N . TRP A 1 319 ? 17.347 1.528 -20.131 1.00 73.69 319 TRP A N 1
ATOM 2517 C CA . TRP A 1 319 ? 16.349 1.098 -19.160 1.00 73.69 319 TRP A CA 1
ATOM 2518 C C . TRP A 1 319 ? 17.018 0.310 -18.027 1.00 73.69 319 TRP A C 1
ATOM 2520 O O . TRP A 1 319 ? 17.370 -0.857 -18.220 1.00 73.69 319 TRP A O 1
ATOM 2530 N N . PRO A 1 320 ? 17.179 0.895 -16.826 1.00 62.41 320 PRO A N 1
ATOM 2531 C CA . PRO A 1 320 ? 17.918 0.257 -15.746 1.00 62.41 320 PRO A CA 1
ATOM 2532 C C . PRO A 1 320 ? 17.280 -1.087 -15.369 1.00 62.41 320 PRO A C 1
ATOM 2534 O O . PRO A 1 320 ? 16.198 -1.190 -14.794 1.00 62.41 320 PRO A O 1
ATOM 2537 N N . ILE A 1 321 ? 17.987 -2.153 -15.727 1.00 58.75 321 ILE A N 1
ATOM 2538 C CA . ILE A 1 321 ? 17.597 -3.559 -15.564 1.00 58.75 321 ILE A CA 1
ATOM 2539 C C . ILE A 1 321 ? 17.733 -4.077 -14.130 1.00 58.75 321 ILE A C 1
ATOM 2541 O O . ILE A 1 321 ? 17.211 -5.149 -13.806 1.00 58.75 321 ILE A O 1
ATOM 2545 N N . GLN A 1 322 ? 18.482 -3.344 -13.310 1.00 55.53 322 GLN A N 1
ATOM 2546 C CA . GLN A 1 322 ? 18.536 -3.450 -11.870 1.00 55.53 322 GLN A CA 1
ATOM 2547 C C . GLN A 1 322 ? 18.002 -2.125 -11.361 1.00 55.53 322 GLN A C 1
ATOM 2549 O O . GLN A 1 322 ? 18.534 -1.071 -11.683 1.00 55.53 322 GLN A O 1
ATOM 2554 N N . VAL A 1 323 ? 16.933 -2.197 -10.583 1.00 53.09 323 VAL A N 1
ATOM 2555 C CA . VAL A 1 323 ? 16.478 -1.065 -9.791 1.00 53.09 323 VAL A CA 1
ATOM 2556 C C . VAL A 1 323 ? 16.837 -1.422 -8.358 1.00 53.09 323 VAL A C 1
ATOM 2558 O O . VAL A 1 323 ? 16.500 -2.504 -7.876 1.00 53.09 323 VAL A O 1
ATOM 2561 N N . LYS A 1 324 ? 17.533 -0.562 -7.640 1.00 53.66 324 LYS A N 1
ATOM 2562 C CA . LYS A 1 324 ? 17.856 -0.719 -6.225 1.00 53.66 324 LYS A CA 1
ATOM 2563 C C . LYS A 1 324 ? 16.983 0.259 -5.458 1.00 53.66 324 LYS A C 1
ATOM 2565 O O . LYS A 1 324 ? 17.294 1.435 -5.526 1.00 53.66 324 LYS A O 1
ATOM 2570 N N . PRO A 1 325 ? 15.964 -0.179 -4.691 1.00 47.16 325 PRO A N 1
ATOM 2571 C CA . PRO A 1 325 ? 14.992 0.689 -4.006 1.00 47.16 325 PRO A CA 1
ATOM 2572 C C . PRO A 1 325 ? 15.558 1.616 -2.936 1.00 47.16 325 PRO A C 1
ATOM 2574 O O . PRO A 1 325 ? 14.786 2.305 -2.292 1.00 47.16 325 PRO A O 1
ATOM 2577 N N . ALA A 1 326 ? 16.863 1.560 -2.683 1.00 47.09 326 ALA A N 1
ATOM 2578 C CA . ALA A 1 326 ? 17.542 2.387 -1.695 1.00 47.09 326 ALA A CA 1
ATOM 2579 C C . ALA A 1 326 ? 18.684 3.219 -2.306 1.00 47.09 326 ALA A C 1
ATOM 2581 O O . ALA A 1 326 ? 19.380 3.908 -1.569 1.00 47.09 326 ALA A O 1
ATOM 2582 N N . GLN A 1 327 ? 18.951 3.086 -3.613 1.00 48.44 327 GLN A N 1
ATOM 2583 C CA . GLN A 1 327 ? 20.131 3.682 -4.259 1.00 48.44 327 GLN A CA 1
ATOM 2584 C C . GLN A 1 327 ? 19.840 4.296 -5.625 1.00 48.44 327 GLN A C 1
ATOM 2586 O O . GLN A 1 327 ? 20.418 5.328 -5.946 1.00 48.44 327 GLN A O 1
ATOM 2591 N N . ASP A 1 328 ? 18.977 3.677 -6.426 1.00 49.22 328 ASP A N 1
ATOM 2592 C CA . ASP A 1 328 ? 18.734 4.163 -7.779 1.00 49.22 328 ASP A CA 1
ATOM 2593 C C . ASP A 1 328 ? 17.618 5.199 -7.740 1.00 49.22 328 ASP A C 1
ATOM 2595 O O . ASP A 1 328 ? 16.731 5.134 -6.906 1.00 49.22 328 ASP A O 1
ATOM 2599 N N . HIS A 1 329 ? 17.599 6.174 -8.628 1.00 52.28 329 HIS A N 1
ATOM 2600 C CA . HIS A 1 329 ? 16.406 6.994 -8.757 1.00 52.28 329 HIS A CA 1
ATOM 2601 C C . HIS A 1 329 ? 15.297 6.116 -9.377 1.00 52.28 329 HIS A C 1
ATOM 2603 O O . HIS A 1 329 ? 15.321 5.844 -10.576 1.00 52.28 329 HIS A O 1
ATOM 2609 N N . TYR A 1 330 ? 14.413 5.531 -8.556 1.00 68.50 330 TYR A N 1
ATOM 2610 C CA . TYR A 1 330 ? 13.514 4.463 -9.015 1.00 68.50 330 TYR A CA 1
ATOM 2611 C C . TYR A 1 330 ? 12.387 5.013 -9.889 1.00 68.50 330 TYR A C 1
ATOM 2613 O O . TYR A 1 330 ? 11.716 5.967 -9.500 1.00 68.50 330 TYR A O 1
ATOM 2621 N N . PHE A 1 331 ? 12.127 4.317 -10.999 1.00 78.38 331 PHE A N 1
ATOM 2622 C CA . PHE A 1 331 ? 10.929 4.481 -11.820 1.00 78.38 331 PHE A CA 1
ATOM 2623 C C . PHE A 1 331 ? 9.663 4.400 -10.950 1.00 78.38 331 PHE A C 1
ATOM 2625 O O . PHE A 1 331 ? 9.436 3.381 -10.279 1.00 78.38 331 PHE A O 1
ATOM 2632 N N . SER A 1 332 ? 8.869 5.471 -10.956 1.00 87.88 332 SER A N 1
ATOM 2633 C CA . SER A 1 332 ? 7.671 5.640 -10.135 1.00 87.88 332 SER A CA 1
ATOM 2634 C C . SER A 1 332 ? 6.388 5.737 -10.971 1.00 87.88 332 SER A C 1
ATOM 2636 O O . SER A 1 332 ? 6.408 5.719 -12.203 1.00 87.88 332 SER A O 1
ATOM 2638 N N . GLN A 1 333 ? 5.236 5.869 -10.308 1.00 91.81 333 GLN A N 1
ATOM 2639 C CA . GLN A 1 333 ? 3.977 6.167 -10.994 1.00 91.81 333 GLN A CA 1
ATOM 2640 C C . GLN A 1 333 ? 4.019 7.499 -11.756 1.00 91.81 333 GLN A C 1
ATOM 2642 O O . GLN A 1 333 ? 3.280 7.662 -12.720 1.00 91.81 333 GLN A O 1
ATOM 2647 N N . HIS A 1 334 ? 4.860 8.451 -11.336 1.00 92.19 334 HIS A N 1
ATOM 2648 C CA . HIS A 1 334 ? 4.978 9.755 -11.991 1.00 92.19 334 HIS A CA 1
ATOM 2649 C C . HIS A 1 334 ? 5.730 9.646 -13.320 1.00 92.19 334 HIS A C 1
ATOM 2651 O O . HIS A 1 334 ? 5.319 10.274 -14.293 1.00 92.19 334 HIS A O 1
ATOM 2657 N N . ASP A 1 335 ? 6.749 8.782 -13.399 1.00 88.06 335 ASP A N 1
ATOM 2658 C CA . ASP A 1 335 ? 7.400 8.428 -14.668 1.00 88.06 335 ASP A CA 1
ATOM 2659 C C . ASP A 1 335 ? 6.411 7.758 -15.620 1.00 88.06 335 ASP A C 1
ATOM 2661 O O . ASP A 1 335 ? 6.284 8.139 -16.783 1.00 88.06 335 ASP A O 1
ATOM 2665 N N . LEU A 1 336 ? 5.655 6.782 -15.112 1.00 89.75 336 LEU A N 1
ATOM 2666 C CA . LEU A 1 336 ? 4.645 6.095 -15.908 1.00 89.75 336 LEU A CA 1
ATOM 2667 C C . LEU A 1 336 ? 3.568 7.064 -16.412 1.00 89.75 336 LEU A C 1
ATOM 2669 O O . LEU A 1 336 ? 3.134 6.959 -17.561 1.00 89.75 336 LEU A O 1
ATOM 2673 N N . LEU A 1 337 ? 3.166 8.029 -15.579 1.00 90.94 337 LEU A N 1
ATOM 2674 C CA . LEU A 1 337 ? 2.207 9.062 -15.948 1.00 90.94 337 LEU A CA 1
ATOM 2675 C C . LEU A 1 337 ? 2.720 9.922 -17.112 1.00 90.94 337 LEU A C 1
ATOM 2677 O O . LEU A 1 337 ? 1.954 10.203 -18.035 1.00 90.94 337 LEU A O 1
ATOM 2681 N N . ALA A 1 338 ? 4.001 10.300 -17.081 1.00 88.12 338 ALA A N 1
ATOM 2682 C CA . ALA A 1 338 ? 4.656 11.072 -18.135 1.00 88.12 338 ALA A CA 1
ATOM 2683 C C . ALA A 1 338 ? 4.821 10.271 -19.441 1.00 88.12 338 ALA A C 1
ATOM 2685 O O . ALA A 1 338 ? 4.694 10.831 -20.528 1.00 88.12 338 ALA A O 1
ATOM 2686 N N . LEU A 1 339 ? 5.039 8.956 -19.342 1.00 85.56 339 LEU A N 1
ATOM 2687 C CA . LEU A 1 339 ? 5.284 8.059 -20.478 1.00 85.56 339 LEU A CA 1
ATOM 2688 C C . LEU A 1 339 ? 4.014 7.440 -21.093 1.00 85.56 339 LEU A C 1
ATOM 2690 O O . LEU A 1 339 ? 4.113 6.537 -21.920 1.00 85.56 339 LEU A O 1
ATOM 2694 N N . GLY A 1 340 ? 2.817 7.907 -20.724 1.00 83.44 340 GLY A N 1
ATOM 2695 C CA . GLY A 1 340 ? 1.566 7.490 -21.375 1.00 83.44 340 GLY A CA 1
ATOM 2696 C C . GLY A 1 340 ? 0.730 6.448 -20.624 1.00 83.44 340 GLY A C 1
ATOM 2697 O O . GLY A 1 340 ? -0.260 5.971 -21.170 1.00 83.44 340 GLY A O 1
ATOM 2698 N N . LYS A 1 341 ? 1.050 6.170 -19.352 1.00 85.06 341 LYS A N 1
ATOM 2699 C CA . LYS A 1 341 ? 0.195 5.449 -18.383 1.00 85.06 341 LYS A CA 1
ATOM 2700 C C . LYS A 1 341 ? -0.024 3.949 -18.626 1.00 85.06 341 LYS A C 1
ATOM 2702 O O . LYS A 1 341 ? -0.833 3.351 -17.923 1.00 85.06 341 LYS A O 1
ATOM 2707 N N . GLU A 1 342 ? 0.675 3.322 -19.571 1.00 88.56 342 GLU A N 1
ATOM 2708 C CA . GLU A 1 342 ? 0.494 1.897 -19.891 1.00 88.56 342 GLU A CA 1
ATOM 2709 C C . GLU A 1 342 ? 1.723 1.077 -19.472 1.00 88.56 342 GLU A C 1
ATOM 2711 O O . GLU A 1 342 ? 2.755 1.098 -20.141 1.00 88.56 342 GLU A O 1
ATOM 2716 N N . LEU A 1 343 ? 1.606 0.338 -18.363 1.00 91.81 343 LEU A N 1
ATOM 2717 C CA . LEU A 1 343 ? 2.571 -0.693 -17.976 1.00 91.81 343 LEU A CA 1
ATOM 2718 C C . LEU A 1 343 ? 1.983 -2.073 -18.286 1.00 91.81 343 LEU A C 1
ATOM 2720 O O . LEU A 1 343 ? 0.874 -2.392 -17.861 1.00 91.81 343 LEU A O 1
ATOM 2724 N N . LEU A 1 344 ? 2.744 -2.902 -18.991 1.00 93.00 344 LEU A N 1
ATOM 2725 C CA . LEU A 1 344 ? 2.371 -4.255 -19.389 1.00 93.00 344 LEU A CA 1
ATOM 2726 C C . LEU A 1 344 ? 3.290 -5.276 -18.729 1.00 93.00 344 LEU A C 1
ATOM 2728 O O . LEU A 1 344 ? 4.487 -5.041 -18.574 1.00 93.00 344 LEU A O 1
ATOM 2732 N N . VAL A 1 345 ? 2.739 -6.436 -18.373 1.00 92.69 345 VAL A N 1
ATOM 2733 C CA . VAL A 1 345 ? 3.496 -7.552 -17.797 1.00 92.69 345 VAL A CA 1
ATOM 2734 C C . VAL A 1 345 ? 3.230 -8.821 -18.601 1.00 92.69 345 VAL A C 1
ATOM 2736 O O . VAL A 1 345 ? 2.114 -9.349 -18.603 1.00 92.69 345 VAL A O 1
ATOM 2739 N N . ASP A 1 346 ? 4.267 -9.335 -19.268 1.00 92.31 346 ASP A N 1
ATOM 2740 C CA . ASP A 1 346 ? 4.142 -10.534 -20.101 1.00 92.31 346 ASP A CA 1
ATOM 2741 C C . ASP A 1 346 ? 3.691 -11.749 -19.288 1.00 92.31 346 ASP A C 1
ATOM 2743 O O . ASP A 1 346 ? 4.085 -11.943 -18.136 1.00 92.31 346 ASP A O 1
ATOM 2747 N N . GLU A 1 347 ? 2.906 -12.622 -19.921 1.00 92.75 347 GLU A N 1
ATOM 2748 C CA . GLU A 1 347 ? 2.447 -13.887 -19.332 1.00 92.75 347 GLU A CA 1
ATOM 2749 C C . GLU A 1 347 ? 3.603 -14.736 -18.794 1.00 92.75 347 GLU A C 1
ATOM 2751 O O . GLU A 1 347 ? 3.517 -15.235 -17.677 1.00 92.75 347 GLU A O 1
ATOM 2756 N N . TYR A 1 348 ? 4.726 -14.782 -19.520 1.00 92.69 348 TYR A N 1
ATOM 2757 C CA . TYR A 1 348 ? 5.931 -15.487 -19.082 1.00 92.69 348 TYR A CA 1
ATOM 2758 C C . TYR A 1 348 ? 6.365 -15.091 -17.665 1.00 92.69 348 TYR A C 1
ATOM 2760 O O . TYR A 1 348 ? 6.743 -15.946 -16.869 1.00 92.69 348 TYR A O 1
ATOM 2768 N N . TRP A 1 349 ? 6.312 -13.797 -17.338 1.00 91.56 349 TRP A N 1
ATOM 2769 C CA . TRP A 1 349 ? 6.699 -13.329 -16.011 1.00 91.56 349 TRP A CA 1
ATOM 2770 C C . TRP A 1 349 ? 5.631 -13.616 -14.963 1.00 91.56 349 TRP A C 1
ATOM 2772 O O . TRP A 1 349 ? 5.969 -13.910 -13.820 1.00 91.56 349 TRP A O 1
ATOM 2782 N N . ARG A 1 350 ? 4.352 -13.575 -15.345 1.00 92.25 350 ARG A N 1
ATOM 2783 C CA . ARG A 1 350 ? 3.235 -13.827 -14.429 1.00 92.25 350 ARG A CA 1
ATOM 2784 C C . ARG A 1 350 ? 3.129 -15.285 -13.984 1.00 92.25 350 ARG A C 1
ATOM 2786 O O . ARG A 1 350 ? 2.566 -15.530 -12.921 1.00 92.25 350 ARG A O 1
ATOM 2793 N N . GLU A 1 351 ? 3.680 -16.218 -14.758 1.00 92.62 351 GLU A N 1
ATOM 2794 C CA . GLU A 1 351 ? 3.744 -17.654 -14.442 1.00 92.62 351 GLU A CA 1
ATOM 2795 C C . GLU A 1 351 ? 4.904 -18.032 -13.512 1.00 92.62 351 GLU A C 1
ATOM 2797 O O . GLU A 1 351 ? 4.878 -19.088 -12.880 1.00 92.62 351 GLU A O 1
ATOM 2802 N N . ILE A 1 352 ? 5.933 -17.188 -13.404 1.00 90.75 352 ILE A N 1
ATOM 2803 C CA . ILE A 1 352 ? 7.085 -17.485 -12.553 1.00 90.75 352 ILE A CA 1
ATOM 2804 C C . ILE A 1 352 ? 6.677 -17.351 -11.079 1.00 90.75 352 ILE A C 1
ATOM 2806 O O . ILE A 1 352 ? 6.119 -16.319 -10.691 1.00 90.75 352 ILE A O 1
ATOM 2810 N N . PRO A 1 353 ? 7.006 -18.342 -10.227 1.00 90.06 353 PRO A N 1
ATOM 2811 C CA . PRO A 1 353 ? 6.902 -18.186 -8.787 1.00 90.06 353 PRO A CA 1
ATOM 2812 C C . PRO A 1 353 ? 7.604 -16.916 -8.291 1.00 90.06 353 PRO A C 1
ATOM 2814 O O . PRO A 1 353 ? 8.776 -16.710 -8.600 1.00 90.06 353 PRO A O 1
ATOM 2817 N N . LEU A 1 354 ? 6.928 -16.088 -7.493 1.00 86.62 354 LEU A N 1
ATOM 2818 C CA . LEU A 1 354 ? 7.446 -14.842 -6.928 1.00 86.62 354 LEU A CA 1
ATOM 2819 C C . LEU A 1 354 ? 8.807 -15.065 -6.256 1.00 86.62 354 LEU A C 1
ATOM 2821 O O . LEU A 1 354 ? 9.760 -14.350 -6.551 1.00 86.62 354 LEU A O 1
ATOM 2825 N N . GLU A 1 355 ? 8.947 -16.114 -5.444 1.00 82.81 355 GLU A N 1
ATOM 2826 C CA . GLU A 1 355 ? 10.218 -16.488 -4.800 1.00 82.81 355 GLU A CA 1
ATOM 2827 C C . GLU A 1 355 ? 11.374 -16.719 -5.793 1.00 82.81 355 GLU A C 1
ATOM 2829 O O . GLU A 1 355 ? 12.508 -16.326 -5.524 1.00 82.81 355 GLU A O 1
ATOM 2834 N N . ASN A 1 356 ? 11.074 -17.246 -6.983 1.00 88.12 356 ASN A N 1
ATOM 2835 C CA . ASN A 1 356 ? 12.052 -17.557 -8.027 1.00 88.12 356 ASN A CA 1
ATOM 2836 C C . ASN A 1 356 ? 12.264 -16.398 -9.007 1.00 88.12 356 ASN A C 1
ATOM 2838 O O . ASN A 1 356 ? 13.139 -16.462 -9.877 1.00 88.12 356 ASN A O 1
ATOM 2842 N N . MET A 1 357 ? 11.467 -15.332 -8.916 1.00 87.44 357 MET A N 1
ATOM 2843 C CA . MET A 1 357 ? 11.485 -14.249 -9.896 1.00 87.44 357 MET A CA 1
ATOM 2844 C C . MET A 1 357 ? 12.809 -13.488 -9.875 1.00 87.44 357 MET A C 1
ATOM 2846 O O . MET A 1 357 ? 13.365 -13.187 -10.932 1.00 87.44 357 MET A O 1
ATOM 2850 N N . ARG A 1 358 ? 13.372 -13.265 -8.681 1.00 85.31 358 ARG A N 1
ATOM 2851 C CA . ARG A 1 358 ? 14.696 -12.648 -8.523 1.00 85.31 358 ARG A CA 1
ATOM 2852 C C . ARG A 1 358 ? 15.785 -13.469 -9.213 1.00 85.31 358 ARG A C 1
ATOM 2854 O O . ARG A 1 358 ? 16.593 -12.911 -9.951 1.00 85.31 358 ARG A O 1
ATOM 2861 N N . GLU A 1 359 ? 15.804 -14.779 -8.986 1.00 88.19 359 GLU A N 1
ATOM 2862 C CA . GLU A 1 359 ? 16.790 -15.683 -9.590 1.00 88.19 359 GLU A CA 1
ATOM 2863 C C . GLU A 1 359 ? 16.608 -15.780 -11.105 1.00 88.19 359 GLU A C 1
ATOM 2865 O O . GLU A 1 359 ? 17.581 -15.768 -11.856 1.00 88.19 359 GLU A O 1
ATOM 2870 N N . THR A 1 360 ? 15.360 -15.798 -11.572 1.00 89.25 360 THR A N 1
ATOM 2871 C CA . THR A 1 360 ? 15.046 -15.850 -13.002 1.00 89.25 360 THR A CA 1
ATOM 2872 C C . THR A 1 360 ? 15.478 -14.572 -13.721 1.00 89.25 360 THR A C 1
ATOM 2874 O O . THR A 1 360 ? 16.076 -14.646 -14.797 1.00 89.25 360 THR A O 1
ATOM 2877 N N . LEU A 1 361 ? 15.256 -13.403 -13.108 1.00 86.75 361 LEU A N 1
ATOM 2878 C CA . LEU A 1 361 ? 15.762 -12.120 -13.602 1.00 86.75 361 LEU A CA 1
ATOM 2879 C C . LEU A 1 361 ? 17.296 -12.086 -13.618 1.00 86.75 361 LEU A C 1
ATOM 2881 O O . LEU A 1 361 ? 17.883 -11.692 -14.624 1.00 86.75 361 LEU A O 1
ATOM 2885 N N . ALA A 1 362 ? 17.953 -12.557 -12.554 1.00 87.06 362 ALA A N 1
ATOM 2886 C CA . ALA A 1 362 ? 19.412 -12.643 -12.497 1.00 87.06 362 ALA A CA 1
ATOM 2887 C C . ALA A 1 362 ? 19.976 -13.575 -13.583 1.00 87.06 362 ALA A C 1
ATOM 2889 O O . ALA A 1 362 ? 20.961 -13.242 -14.245 1.00 87.06 362 ALA A O 1
ATOM 2890 N N . ARG A 1 363 ? 19.315 -14.713 -13.832 1.00 89.31 363 ARG A N 1
ATOM 2891 C CA . ARG A 1 363 ? 19.665 -15.637 -14.917 1.00 89.31 363 ARG A CA 1
ATOM 2892 C C . ARG A 1 363 ? 19.532 -14.969 -16.283 1.00 89.31 363 ARG A C 1
ATOM 2894 O O . ARG A 1 363 ? 20.429 -15.115 -17.109 1.00 89.31 363 ARG A O 1
ATOM 2901 N N . ALA A 1 364 ? 18.449 -14.229 -16.520 1.00 87.94 364 ALA A N 1
ATOM 2902 C CA . ALA A 1 364 ? 18.250 -13.493 -17.768 1.00 87.94 364 ALA A CA 1
ATOM 2903 C C . ALA A 1 364 ? 19.363 -12.464 -17.994 1.00 87.94 364 ALA A C 1
ATOM 2905 O O . ALA A 1 364 ? 19.984 -12.455 -19.055 1.00 87.94 364 ALA A O 1
ATOM 2906 N N . ASN A 1 365 ? 19.662 -11.659 -16.970 1.00 85.94 365 ASN A N 1
ATOM 2907 C CA . ASN A 1 365 ? 20.725 -10.657 -17.021 1.00 85.94 365 ASN A CA 1
ATOM 2908 C C . ASN A 1 365 ? 22.087 -11.314 -17.309 1.00 85.94 365 ASN A C 1
ATOM 2910 O O . ASN A 1 365 ? 22.805 -10.877 -18.205 1.00 85.94 365 ASN A O 1
ATOM 2914 N N . SER A 1 366 ? 22.402 -12.432 -16.645 1.00 85.94 366 SER A N 1
ATOM 2915 C CA . SER A 1 366 ? 23.638 -13.191 -16.880 1.00 85.94 366 SER A CA 1
ATOM 2916 C C . SER A 1 366 ? 23.753 -13.718 -18.317 1.00 85.94 366 SER A C 1
ATOM 2918 O O . SER A 1 366 ? 24.805 -13.584 -18.948 1.00 85.94 366 SER A O 1
ATOM 2920 N N . LEU A 1 367 ? 22.667 -14.264 -18.877 1.00 84.25 367 LEU A N 1
ATOM 2921 C CA . LEU A 1 367 ? 22.632 -14.739 -20.267 1.00 84.25 367 LEU A CA 1
ATOM 2922 C C . LEU A 1 367 ? 22.864 -13.602 -21.274 1.00 84.25 367 LEU A C 1
ATOM 2924 O O . LEU A 1 367 ? 23.496 -13.824 -22.313 1.00 84.25 367 LEU A O 1
ATOM 2928 N N . LEU A 1 368 ? 22.411 -12.392 -20.937 1.00 84.00 368 LEU A N 1
ATOM 2929 C CA . LEU A 1 368 ? 22.585 -11.169 -21.721 1.00 84.00 368 LEU A CA 1
ATOM 2930 C C . LEU A 1 368 ? 23.896 -10.415 -21.428 1.00 84.00 368 LEU A C 1
ATOM 2932 O O . LEU A 1 368 ? 24.183 -9.442 -22.115 1.00 84.00 368 LEU A O 1
ATOM 2936 N N . ARG A 1 369 ? 24.721 -10.883 -20.475 1.00 82.12 369 ARG A N 1
ATOM 2937 C CA . ARG A 1 369 ? 25.937 -10.196 -19.980 1.00 82.12 369 ARG A CA 1
ATOM 2938 C C . ARG A 1 369 ? 25.689 -8.796 -19.427 1.00 82.12 369 ARG A C 1
ATOM 2940 O O . ARG A 1 369 ? 26.573 -7.941 -19.468 1.00 82.12 369 ARG A O 1
ATOM 2947 N N . LEU A 1 370 ? 24.507 -8.609 -18.878 1.00 75.19 370 LEU A N 1
ATOM 2948 C CA . LEU A 1 370 ? 24.157 -7.404 -18.173 1.00 75.19 370 LEU A CA 1
ATOM 2949 C C . LEU A 1 370 ? 24.659 -7.482 -16.722 1.00 75.19 370 LEU A C 1
ATOM 2951 O O . LEU A 1 370 ? 24.623 -8.558 -16.114 1.00 75.19 370 LEU A O 1
ATOM 2955 N N . ARG A 1 371 ? 25.188 -6.376 -16.209 1.00 61.81 371 ARG A N 1
ATOM 2956 C CA . ARG A 1 371 ? 25.798 -6.217 -14.888 1.00 61.81 371 ARG A CA 1
ATOM 2957 C C . ARG A 1 371 ? 24.782 -6.015 -13.775 1.00 61.81 371 ARG A C 1
ATOM 2959 O O . ARG A 1 371 ? 23.634 -5.575 -14.016 1.00 61.81 371 ARG A O 1
#

Nearest PDB structures (foldseek):
  6jqd-assembly1_B  TM=3.548E-01  e=7.817E+00  Aspergillus fumigatus Af293
  1kcf-assembly1_A  TM=2.308E-01  e=2.486E+00  Schizosaccharomyces pombe

Secondary structure (DSSP, 8-state):
-------BHHHHHHHHHTT--EEEEE-SS---HHHHHHHHTT--EEE-TT-BTTT-TTT-TTEEEETTEEEE-S-HHHHHHHHHH-BTTBEEBGGG-B-TTSSBHHHHHHHHHHHHSTTSEEEHHHHHHHTHHHHHHHHHHHHHHSHHHH--EEE-TT-EEEE---TT--HHHHHHHHHHHHHHHHHHHH--S------EEE--TTHHHHHHHHHHHHHH--SEEEEEE-HHHHHHHHSHHHHHHHHHHHHHHHHH-TTTS-S--EEEEEEGGG----EETTSHHHHHHHHHHHHHHS---HHHHHHHHHHHTTHHHHS-SS--TTTS----HHHHHHTTS-EE--HHHHTSBHHHHHHHHHHHHHHHT--

pLDDT: mean 87.85, std 11.56, range [22.73, 97.94]

Sequence (371 aa):
MFKVNPASVNDLLHLVATGAPVTMTSHPGNASLYKLSLWACGIPEHLWDITCCKADANNWPMFRLVEGRAELLIDEGLYQRIMTETNPSKRFVTAYQETTSGERLGRTHVRACEACFPKAISSCSRLILSESNKAKEMFLYLAETKRDEVFTRRIDHEGVMTPVCSHGQSSVEVVESFFNVLGELDHLLFSDEQITTLGGICYDGVMVPLATMLCQYWQMGRIDRYDISGPDMIHYASQNGFQGDMSRMLAHLRKWNPKLVPPTIVTRMFPGTVARIGHIRNHVSEEVMTRKVQALRSPPAGEWKKRLWEVAKEDEASWPIQVKPAQDHYFSQHDLLALGKELLVDEYWREIPLENMRETLARANSLLRLR

Mean predicted aligned error: 5.9 Å

Foldseek 3Di:
DDPCPPFFLVSLVVCVVVLFAFEEEEAQAFDFLLRLLSLLSVHAYAHALQDFQVVCPLRNLQWDQAPQDTHGFADPVVVVCQVPVDDPFKTAGQLLGAGPVRARSSQVRLVLVCLLRPPRYHHLLRLLVVVVVVSLVLQLVCCVPPVCQWFQWWQAQSRMIGGDPCPPDHSNQQSVQANVQSVSSRCSHPPPDDDRGGIGIGTDALCSVLSNQLSSCVVRVDLEHEYEYAPVVVVQVPDPVRVVVNLVVLVVSCVVPVPSRPNHHHYDYFHSVLSNFWDFPPALRVVLRVLLVCCLVPPDDDVRLVVLLVVLVCCCVRPNLDDDSNPTSGDGSVNCSVVPSDTDGDPVNRPGRSVCSNVSSVVSCVSNVHD